Protein AF-0000000085546367 (afdb_homodimer)

Radius of gyration: 26.32 Å; Cα contacts (8 Å, |Δi|>4): 1355; chains: 2; bounding box: 66×101×76 Å

Solvent-accessible surface area (backbone atoms only — not comparable to full-atom values): 33714 Å² total; per-residue (Å²): 127,85,74,78,72,76,72,80,75,71,69,72,45,36,30,22,30,34,34,22,61,39,71,59,22,39,43,37,52,51,52,41,32,72,63,39,27,34,36,35,28,25,30,83,52,62,83,44,72,71,45,48,56,59,62,67,37,76,59,18,84,81,30,48,43,69,36,54,36,42,57,88,38,54,68,37,41,30,64,59,39,50,81,20,48,31,36,38,41,55,52,72,58,70,35,84,35,82,77,45,38,39,65,52,33,34,49,24,49,48,38,51,50,51,31,33,58,74,39,61,34,60,39,37,39,36,58,54,30,38,48,22,31,69,50,32,93,82,58,58,89,90,49,65,41,45,73,86,45,51,29,37,49,68,58,23,55,71,70,53,17,43,52,29,26,15,38,26,50,24,49,51,50,49,51,52,51,17,64,76,69,72,43,49,54,32,36,38,19,35,51,49,53,44,39,59,70,72,42,82,69,85,48,68,54,57,49,53,56,48,42,51,38,59,65,37,38,67,69,34,75,21,46,51,43,46,34,26,38,40,68,38,52,32,49,46,54,51,47,52,67,69,37,84,84,55,66,50,61,30,40,42,52,73,43,81,44,37,44,60,58,53,49,54,56,45,40,73,78,47,67,84,54,36,47,53,75,38,64,49,88,51,65,84,70,83,52,72,51,27,58,75,37,37,74,76,69,52,70,71,79,54,70,65,58,33,53,52,46,20,53,56,35,32,35,75,71,63,73,37,130,127,85,77,78,72,78,73,80,76,70,70,73,44,36,31,22,29,35,34,22,62,39,72,58,22,40,44,37,51,50,52,42,32,73,64,39,26,35,37,36,28,24,29,83,51,62,82,44,71,72,47,48,53,58,61,66,36,78,58,18,85,82,29,50,43,68,38,56,35,42,57,88,36,54,68,38,42,31,66,58,38,49,81,19,47,31,36,37,43,55,54,71,60,70,35,83,35,82,77,43,38,37,64,52,32,34,49,22,48,48,37,52,50,52,31,34,57,75,40,60,35,59,38,36,40,36,57,53,32,38,48,22,32,70,50,34,92,82,59,58,87,89,49,65,40,44,72,87,44,52,28,38,49,68,59,24,55,72,71,52,19,41,53,32,26,14,40,26,50,22,49,52,50,48,50,52,49,18,66,75,68,74,42,47,56,31,35,39,20,36,52,49,54,44,38,61,69,72,42,83,68,83,49,68,54,56,48,54,55,48,43,51,37,60,64,36,38,67,68,33,76,21,45,51,43,48,36,26,38,38,67,39,53,29,50,46,54,52,46,51,67,71,36,84,82,55,66,50,62,30,39,43,54,73,43,79,44,37,43,61,58,56,50,53,55,44,39,72,76,47,67,83,53,37,48,53,75,38,64,49,90,51,66,83,71,82,52,72,49,27,59,74,37,38,75,75,67,52,70,71,78,52,70,66,56,32,53,50,45,20,52,55,35,32,34,74,71,64,75,37,131

Secondary structure (DSSP, 8-state):
-------------EEEEETTTSHHHHHHHHHHHHTT-EEEEEES-TT-GGGHHHHTSTTHHHHEEEEE-BTTBHHHHHHHHTT-SEEEE---PPPSSSS--HHHHHHHHHHHHHHHHHTT-SEEEEE--THHHH--TTS-TTS-B-TT----HHHHHHTT-HHHHHHHHHHHHHHHHHHHHT-EEEEEEE-EEES---SSSPPHHHHHHHHHHHS--SEE---EEEEEEHHHHHHHHHHHHH-TT--EEEEE--EEEEHHHHHHHHHHH-TTS---SEEPPPPPPPPB--HHHHHTT-----HHHHHHHHHHHHHHHTS--/-------------EEEEETTTSHHHHHHHHHHHHTT-EEEEEES-TT-GGGHHHHTSTTHHHHEEEEE-BTTBHHHHHHHHTT-SEEEE---PPPSSSS--HHHHHHHHHHHHHHHHHTT-SEEEEE--THHHH--TTS-TTS-B-TT----HHHHHHTT-HHHHHHHHHHHHHHHHHHHHT-EEEEEEE-EEES---SSSPPHHHHHHHHHHHS--SEE---EEEEEEHHHHHHHHHHHHH-TT--EEEEE--EEEEHHHHHHHHHHH-TTS---SEEPPPPPPPPB--HHHHHTT-----HHHHHHHHHHHHHHHTS--

Nearest PDB structures (foldseek):
  4r1s-assembly2_B  TM=9.561E-01  e=2.216E-43  Petunia x hybrida
  4r1t-assembly1_A  TM=9.655E-01  e=4.728E-42  Petunia x hybrida
  5tqm-assembly2_B  TM=9.563E-01  e=4.728E-42  Sorghum bicolor
  4r1u-assembly2_B  TM=9.533E-01  e=3.701E-42  Medicago truncatula
  4r1u-assembly1_A  TM=9.529E-01  e=1.423E-41  Medicago truncatula

Foldseek 3Di:
DPPPPPPPLDAPWEEEEEPCLDFLNVLLLLVNVVNRYQYEYEDQDPPDCLSVLSCPHPNCVPRYDYAYDDLQDLVRLLVRGARGQEYEYPDQHDAPDPLRRAVSLQSSLVSNLVSCLVNVHQEYEYEFACLQFAQDPPDDLVDFTELVGGHDLVSCVVVSVRRSNRRNNNQVSNVVVCVVRVHAYEYEHEWQEFAFGSGLDDDDSLLVLLCQFAVQAQEDEFEKGFYAYSNLVSVLRVLLVPDPPRHYYAYGTDDIGTPVVLSVLCCVVPVPTRHYDHYDDYDGGGHHDRVVSVVSPRDGDDPSVRSVRSVVNCVVSVVHD/DPPPCPPPLDAPWEEEEEPCLDFLNVLLLLVCQVNRYQYEYEDQDPPDCLSVLSCPHPNCVPRYDYAYDDLQDLVRLLVRGARGQEYEYPDQHDAPDPLRRAVSLQSSLVSNLVSCLVNVHQEYEYEFACLQFAQDPPDDLVDFTELVGGHDLVSCVVVSVRRSNRRNNNQVSNVVVCVVRVHAYEYEHEWQEFAFGSGLDDDDSLVVLLCQFAVQAQEDEFEKGFYAYSNLVSVLRVLLVPDPPRHYYFYGTDDIGTPVVLSVLCCVVPVPTRHYDHYDDYDGGGHHDRVVSVVSPRDGDDPSVRSVRSVVNCVVSVVHD

Organism: NCBI:txid586396

InterPro domains:
  IPR001509 NAD-dependent epimerase/dehydratase [PF01370] (15-247)
  IPR036291 NAD(P)-binding domain superfamily [SSF51735] (13-315)
  IPR050425 NAD(P)-dependent dehydratase-like [PTHR10366] (14-307)

Sequence (642 aa):
MPAFKMGFQKLQGTVCVTGAGGFLGSWVVHLLLSKNYLVRGTVRDPLDEKYAHLNQLPNASSNLKLVKADLLDYPSLFSAIQGCSGVFHVASPLPSSPVDLIEPAVTGTLNVLKACLEAKVERVVVVSSGAALMMNPSWPDTRAMDESCWSDVEHCRAIENWYCASKTEAESKAFEFGKANGLDVVSACPNLIFGPILQPTANASSLLLAKLLKEGHDLEDNRHHRIVDVRDVAEALVLVYEKPEAQGRYICTSHSVHVKDIVDILKDEYPSYNYPKNFTDGQQKKEMSSEKLQRLGWSYRSLQETLVDSVESYKKAGLLDMPAFKMGFQKLQGTVCVTGAGGFLGSWVVHLLLSKNYLVRGTVRDPLDEKYAHLNQLPNASSNLKLVKADLLDYPSLFSAIQGCSGVFHVASPLPSSPVDLIEPAVTGTLNVLKACLEAKVERVVVVSSGAALMMNPSWPDTRAMDESCWSDVEHCRAIENWYCASKTEAESKAFEFGKANGLDVVSACPNLIFGPILQPTANASSLLLAKLLKEGHDLEDNRHHRIVDVRDVAEALVLVYEKPEAQGRYICTSHSVHVKDIVDILKDEYPSYNYPKNFTDGQQKKEMSSEKLQRLGWSYRSLQETLVDSVESYKKAGLLD

pLDDT: mean 93.61, std 10.31, range [33.47, 98.94]

Structure (mmCIF, N/CA/C/O backbone):
data_AF-0000000085546367-model_v1
#
loop_
_entity.id
_entity.type
_entity.pdbx_description
1 polymer 'NAD-dependent epimerase/dehydratase domain-containing protein'
#
loop_
_atom_site.group_PDB
_atom_site.id
_atom_site.type_symbol
_atom_site.label_atom_id
_atom_site.label_alt_id
_atom_site.label_comp_id
_atom_site.label_asym_id
_atom_site.label_entity_id
_atom_site.label_seq_id
_atom_site.pdbx_PDB_ins_code
_atom_site.Cartn_x
_atom_site.Cartn_y
_atom_site.Cartn_z
_atom_site.occupancy
_atom_site.B_iso_or_equiv
_atom_site.auth_seq_id
_atom_site.auth_comp_id
_atom_site.auth_asym_id
_atom_site.auth_atom_id
_atom_site.pdbx_PDB_model_num
ATOM 1 N N . MET A 1 1 ? -14.461 61.562 3.779 1 33.5 1 MET A N 1
ATOM 2 C CA . MET A 1 1 ? -14.562 60.219 3.25 1 33.5 1 MET A CA 1
ATOM 3 C C . MET A 1 1 ? -13.523 59.312 3.891 1 33.5 1 MET A C 1
ATOM 5 O O . MET A 1 1 ? -12.336 59.625 3.922 1 33.5 1 MET A O 1
ATOM 9 N N . PRO A 1 2 ? -13.828 58.469 4.898 1 37.56 2 PRO A N 1
ATOM 10 C CA . PRO A 1 2 ? -12.766 57.812 5.648 1 37.56 2 PRO A CA 1
ATOM 11 C C . PRO A 1 2 ? -11.875 56.938 4.758 1 37.56 2 PRO A C 1
ATOM 13 O O . PRO A 1 2 ? -12.344 56.375 3.773 1 37.56 2 PRO A O 1
ATOM 16 N N . ALA A 1 3 ? -10.672 57.344 4.492 1 39.25 3 ALA A N 1
ATOM 17 C CA . ALA A 1 3 ? -9.648 56.625 3.729 1 39.25 3 ALA A CA 1
ATOM 18 C C . ALA A 1 3 ? -9.617 55.156 4.098 1 39.25 3 ALA A C 1
ATOM 20 O O . ALA A 1 3 ? -9.453 54.812 5.27 1 39.25 3 ALA A O 1
ATOM 21 N N . PHE A 1 4 ? -10.43 54.25 3.52 1 36.03 4 PHE A N 1
ATOM 22 C CA . PHE A 1 4 ? -10.258 52.812 3.625 1 36.03 4 PHE A CA 1
ATOM 23 C C . PHE A 1 4 ? -8.781 52.438 3.6 1 36.03 4 PHE A C 1
ATOM 25 O O . PHE A 1 4 ? -8.117 52.594 2.574 1 36.03 4 PHE A O 1
ATOM 32 N N . LYS A 1 5 ? -8.039 52.781 4.582 1 39.81 5 LYS A N 1
ATOM 33 C CA . LYS A 1 5 ? -6.637 52.406 4.711 1 39.81 5 LYS A CA 1
ATOM 34 C C . LYS A 1 5 ? -6.43 50.938 4.316 1 39.81 5 LYS A C 1
ATOM 36 O O . LYS A 1 5 ? -6.957 50.031 4.961 1 39.81 5 LYS A O 1
ATOM 41 N N . MET A 1 6 ? -6.586 50.438 3.09 1 40.28 6 MET A N 1
ATOM 42 C CA . MET A 1 6 ? -6.211 49.125 2.596 1 40.28 6 MET A CA 1
ATOM 43 C C . MET A 1 6 ? -4.957 48.594 3.299 1 40.28 6 MET A C 1
ATOM 45 O O . MET A 1 6 ? -3.855 49.094 3.041 1 40.28 6 MET A O 1
ATOM 49 N N . GLY A 1 7 ? -4.82 48.469 4.543 1 39.22 7 GLY A N 1
ATOM 50 C CA . GLY A 1 7 ? -3.666 48.062 5.324 1 39.22 7 GLY A CA 1
ATOM 51 C C . GLY A 1 7 ? -2.861 46.938 4.664 1 39.22 7 GLY A C 1
ATOM 52 O O . GLY A 1 7 ? -3.42 45.938 4.258 1 39.22 7 GLY A O 1
ATOM 53 N N . PHE A 1 8 ? -1.734 47.156 3.904 1 44.34 8 PHE A N 1
ATOM 54 C CA . PHE A 1 8 ? -0.731 46.281 3.318 1 44.34 8 PHE A CA 1
ATOM 55 C C . PHE A 1 8 ? -0.425 45.094 4.25 1 44.34 8 PHE A C 1
ATOM 57 O O . PHE A 1 8 ? 0.133 45.312 5.332 1 44.34 8 PHE A O 1
ATOM 64 N N . GLN A 1 9 ? -1.226 44.188 4.453 1 57.09 9 GLN A N 1
ATOM 65 C CA . GLN A 1 9 ? -0.877 43 5.25 1 57.09 9 GLN A CA 1
ATOM 66 C C . GLN A 1 9 ? 0.468 42.438 4.82 1 57.09 9 GLN A C 1
ATOM 68 O O . GLN A 1 9 ? 0.705 42.219 3.631 1 57.09 9 GLN A O 1
ATOM 73 N N . LYS A 1 10 ? 1.543 42.594 5.59 1 70 10 LYS A N 1
ATOM 74 C CA . LYS A 1 10 ? 2.924 42.156 5.383 1 70 10 LYS A CA 1
ATOM 75 C C . LYS A 1 10 ? 2.996 40.688 5.004 1 70 10 LYS A C 1
ATOM 77 O O . LYS A 1 10 ? 2.402 39.844 5.676 1 70 10 LYS A O 1
ATOM 82 N N . LEU A 1 11 ? 3.514 40.406 3.793 1 75.62 11 LEU A N 1
ATOM 83 C CA . LEU A 1 11 ? 3.803 39.031 3.367 1 75.62 11 LEU A CA 1
ATOM 84 C C . LEU A 1 11 ? 4.656 38.312 4.402 1 75.62 11 LEU A C 1
ATOM 86 O O . LEU A 1 11 ? 5.629 38.875 4.91 1 75.62 11 LEU A O 1
ATOM 90 N N . GLN A 1 12 ? 4.176 37.188 4.789 1 86 12 GLN A N 1
ATOM 91 C CA . GLN A 1 12 ? 4.863 36.406 5.809 1 86 12 GLN A CA 1
ATOM 92 C C . GLN A 1 12 ? 6.09 35.688 5.23 1 86 12 GLN A C 1
ATOM 94 O O . GLN A 1 12 ? 7.066 35.469 5.941 1 86 12 GLN A O 1
ATOM 99 N N . GLY A 1 13 ? 6.117 35.5 3.904 1 94.25 13 GLY A N 1
ATOM 100 C CA . GLY A 1 13 ? 7.176 34.75 3.225 1 94.25 13 GLY A CA 1
ATOM 101 C C . GLY A 1 13 ? 6.652 33.812 2.168 1 94.25 13 GLY A C 1
ATOM 102 O O . GLY A 1 13 ? 5.441 33.688 1.965 1 94.25 13 GLY A O 1
ATOM 103 N N . THR A 1 14 ? 7.582 33.219 1.485 1 98.25 14 THR A N 1
ATOM 104 C CA . THR A 1 14 ? 7.234 32.219 0.458 1 98.25 14 THR A CA 1
ATOM 105 C C . THR A 1 14 ? 7.461 30.812 0.965 1 98.25 14 THR A C 1
ATOM 107 O O . THR A 1 14 ? 8.531 30.5 1.482 1 98.25 14 THR A O 1
ATOM 110 N N . VAL A 1 15 ? 6.422 30 0.868 1 98.88 15 VAL A N 1
ATOM 111 C CA . VAL A 1 15 ? 6.527 28.609 1.306 1 98.88 15 VAL A CA 1
ATOM 112 C C . VAL A 1 15 ? 6.105 27.672 0.173 1 98.88 15 VAL A C 1
ATOM 114 O O . VAL A 1 15 ? 5.34 28.062 -0.711 1 98.88 15 VAL A O 1
ATOM 117 N N . CYS A 1 16 ? 6.641 26.484 0.21 1 98.94 16 CYS A N 1
ATOM 118 C CA . CYS A 1 16 ? 6.262 25.438 -0.735 1 98.94 16 CYS A CA 1
ATOM 119 C C . CYS A 1 16 ? 5.418 24.375 -0.056 1 98.94 16 CYS A C 1
ATOM 121 O O . CYS A 1 16 ? 5.711 23.969 1.069 1 98.94 16 CYS A O 1
ATOM 123 N N . VAL A 1 17 ? 4.336 23.969 -0.691 1 98.94 17 VAL A N 1
ATOM 124 C CA . VAL A 1 17 ? 3.504 22.859 -0.248 1 98.94 17 VAL A CA 1
ATOM 125 C C . VAL A 1 17 ? 3.547 21.734 -1.282 1 98.94 17 VAL A C 1
ATOM 127 O O . VAL A 1 17 ? 2.975 21.859 -2.367 1 98.94 17 VAL A O 1
ATOM 130 N N . THR A 1 18 ? 4.227 20.609 -0.95 1 98.81 18 THR A N 1
ATOM 131 C CA . THR A 1 18 ? 4.141 19.453 -1.839 1 98.81 18 THR A CA 1
ATOM 132 C C . THR A 1 18 ? 2.803 18.75 -1.667 1 98.81 18 THR A C 1
ATOM 134 O O . THR A 1 18 ? 2.254 18.703 -0.564 1 98.81 18 THR A O 1
ATOM 137 N N . GLY A 1 19 ? 2.338 18.188 -2.789 1 97.31 19 GLY A N 1
ATOM 138 C CA . GLY A 1 19 ? 1.035 17.547 -2.713 1 97.31 19 GLY A CA 1
ATOM 139 C C . GLY A 1 19 ? -0.103 18.531 -2.5 1 97.31 19 GLY A C 1
ATOM 140 O O . GLY A 1 19 ? -1.062 18.234 -1.786 1 97.31 19 GLY A O 1
ATOM 141 N N . ALA A 1 20 ? -0.015 19.672 -3.127 1 98.56 20 ALA A N 1
ATOM 142 C CA . ALA A 1 20 ? -0.935 20.766 -2.887 1 98.56 20 ALA A CA 1
ATOM 143 C C . ALA A 1 20 ? -2.355 20.406 -3.311 1 98.56 20 ALA A C 1
ATOM 145 O O . ALA A 1 20 ? -3.326 20.906 -2.734 1 98.56 20 ALA A O 1
ATOM 146 N N . GLY A 1 21 ? -2.51 19.562 -4.211 1 97.12 21 GLY A N 1
ATOM 147 C CA . GLY A 1 21 ? -3.811 19.297 -4.801 1 97.12 21 GLY A CA 1
ATOM 148 C C . GLY A 1 21 ? -4.59 18.234 -4.059 1 97.12 21 GLY A C 1
ATOM 149 O O . GLY A 1 21 ? -5.742 17.953 -4.391 1 97.12 21 GLY A O 1
ATOM 150 N N . GLY A 1 22 ? -4.004 17.609 -3.062 1 95.88 22 GLY A N 1
ATOM 151 C CA . GLY A 1 22 ? -4.656 16.562 -2.307 1 95.88 22 GLY A CA 1
ATOM 152 C C . GLY A 1 22 ? -5.594 17.078 -1.234 1 95.88 22 GLY A C 1
ATOM 153 O O . GLY A 1 22 ? -5.742 18.297 -1.072 1 95.88 22 GLY A O 1
ATOM 154 N N . PHE A 1 23 ? -6.188 16.172 -0.505 1 97.06 23 PHE A N 1
ATOM 155 C CA . PHE A 1 23 ? -7.168 16.469 0.53 1 97.06 23 PHE A CA 1
ATOM 156 C C . PHE A 1 23 ? -6.574 17.391 1.587 1 97.06 23 PHE A C 1
ATOM 158 O O . PHE A 1 23 ? -6.957 18.562 1.687 1 97.06 23 PHE A O 1
ATOM 165 N N . LEU A 1 24 ? -5.516 16.953 2.229 1 98.31 24 LEU A N 1
ATOM 166 C CA . LEU A 1 24 ? -4.855 17.766 3.24 1 98.31 24 LEU A CA 1
ATOM 167 C C . LEU A 1 24 ? -4.094 18.922 2.596 1 98.31 24 LEU A C 1
ATOM 169 O O . LEU A 1 24 ? -4.125 20.047 3.092 1 98.31 24 LEU A O 1
ATOM 173 N N . GLY A 1 25 ? -3.428 18.672 1.469 1 98.62 25 GLY A N 1
ATOM 174 C CA . GLY A 1 25 ? -2.662 19.703 0.786 1 98.62 25 GLY A CA 1
ATOM 1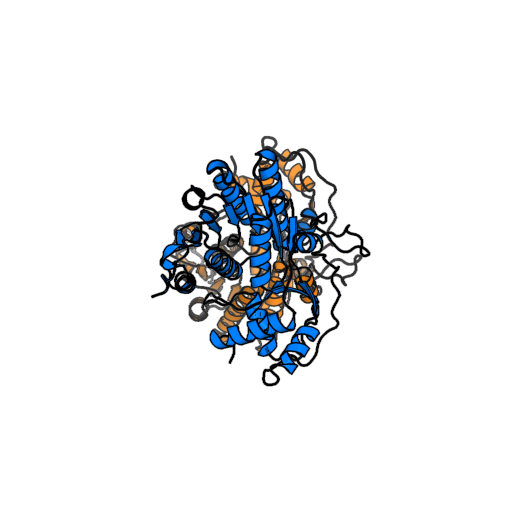75 C C . GLY A 1 25 ? -3.486 20.938 0.45 1 98.62 25 GLY A C 1
ATOM 176 O O . GLY A 1 25 ? -3.033 22.062 0.648 1 98.62 25 GLY A O 1
ATOM 177 N N . SER A 1 26 ? -4.688 20.719 0.033 1 98.69 26 SER A N 1
ATOM 178 C CA . SER A 1 26 ? -5.57 21.812 -0.341 1 98.69 26 SER A CA 1
ATOM 179 C C . SER A 1 26 ? -5.891 22.703 0.86 1 98.69 26 SER A C 1
ATOM 181 O O . SER A 1 26 ? -5.941 23.922 0.74 1 98.69 26 SER A O 1
ATOM 183 N N . TRP A 1 27 ? -6.098 22.078 1.96 1 98.88 27 TRP A N 1
ATOM 184 C CA . TRP A 1 27 ? -6.449 22.844 3.158 1 98.88 27 TRP A CA 1
ATOM 185 C C . TRP A 1 27 ? -5.234 23.594 3.705 1 98.88 27 TRP A C 1
ATOM 187 O O . TRP A 1 27 ? -5.371 24.688 4.254 1 98.88 27 TRP A O 1
ATOM 197 N N . VAL A 1 28 ? -4.066 22.984 3.549 1 98.94 28 VAL A N 1
ATOM 198 C CA . VAL A 1 28 ? -2.85 23.672 3.957 1 98.94 28 VAL A CA 1
ATOM 199 C C . VAL A 1 28 ? -2.658 24.922 3.111 1 98.94 28 VAL A C 1
ATOM 201 O O . VAL A 1 28 ? -2.391 26 3.643 1 98.94 28 VAL A O 1
ATOM 204 N N . VAL A 1 29 ? -2.838 24.812 1.808 1 98.94 29 VAL A N 1
ATOM 205 C CA . VAL A 1 29 ? -2.732 25.953 0.9 1 98.94 29 VAL A CA 1
ATOM 206 C C . VAL A 1 29 ? -3.754 27.016 1.288 1 98.94 29 VAL A C 1
ATOM 208 O O . VAL A 1 29 ? -3.416 28.188 1.393 1 98.94 29 VAL A O 1
ATOM 211 N N . HIS A 1 30 ? -4.977 26.578 1.55 1 98.88 30 HIS A N 1
ATOM 212 C CA . HIS A 1 30 ? -6.047 27.484 1.939 1 98.88 30 HIS A CA 1
ATOM 213 C C . HIS A 1 30 ? -5.66 28.297 3.172 1 98.88 30 HIS A C 1
ATOM 215 O O . HIS A 1 30 ? -5.824 29.531 3.191 1 98.88 30 HIS A O 1
ATOM 221 N N . LEU A 1 31 ? -5.203 27.609 4.152 1 98.81 31 LEU A N 1
ATOM 222 C CA . LEU A 1 31 ? -4.863 28.266 5.41 1 98.81 31 LEU A CA 1
ATOM 223 C C . LEU A 1 31 ? -3.686 29.219 5.23 1 98.81 31 LEU A C 1
ATOM 225 O O . LEU A 1 31 ? -3.703 30.344 5.746 1 98.81 31 LEU A O 1
ATOM 229 N N . LEU A 1 32 ? -2.662 28.812 4.512 1 98.81 32 LEU A N 1
ATOM 230 C CA . LEU A 1 32 ? -1.479 29.641 4.285 1 98.81 32 LEU A CA 1
ATOM 231 C C . LEU A 1 32 ? -1.84 30.906 3.527 1 98.81 32 LEU A C 1
ATOM 233 O O . LEU A 1 32 ? -1.357 31.984 3.859 1 98.81 32 LEU A O 1
ATOM 237 N N . LEU A 1 33 ? -2.66 30.797 2.523 1 98.62 33 LEU A N 1
ATOM 238 C CA . LEU A 1 33 ? -3.117 31.969 1.775 1 98.62 33 LEU A CA 1
ATOM 239 C C . LEU A 1 33 ? -3.867 32.938 2.684 1 98.62 33 LEU A C 1
ATOM 241 O O . LEU A 1 33 ? -3.682 34.156 2.588 1 98.62 33 LEU A O 1
ATOM 245 N N . SER A 1 34 ? -4.676 32.375 3.545 1 98.06 34 SER A N 1
ATOM 246 C CA . SER A 1 34 ? -5.457 33.219 4.461 1 98.06 34 SER A CA 1
ATOM 247 C C . SER A 1 34 ? -4.551 33.969 5.434 1 98.06 34 SER A C 1
ATOM 249 O O . SER A 1 34 ? -4.938 35 5.973 1 98.06 34 SER A O 1
ATOM 251 N N . LYS A 1 35 ? -3.395 33.469 5.621 1 97.56 35 LYS A N 1
ATOM 252 C CA . LYS A 1 35 ? -2.43 34.125 6.52 1 97.56 35 LYS A CA 1
ATOM 253 C C . LYS A 1 35 ? -1.443 34.969 5.746 1 97.56 35 LYS A C 1
ATOM 255 O O . LYS A 1 35 ? -0.414 35.375 6.285 1 97.56 35 LYS A O 1
ATOM 260 N N . ASN A 1 36 ? -1.648 35.156 4.461 1 97.25 36 ASN A N 1
ATOM 261 C CA . ASN A 1 36 ? -0.937 36.062 3.58 1 97.25 36 ASN A CA 1
ATOM 262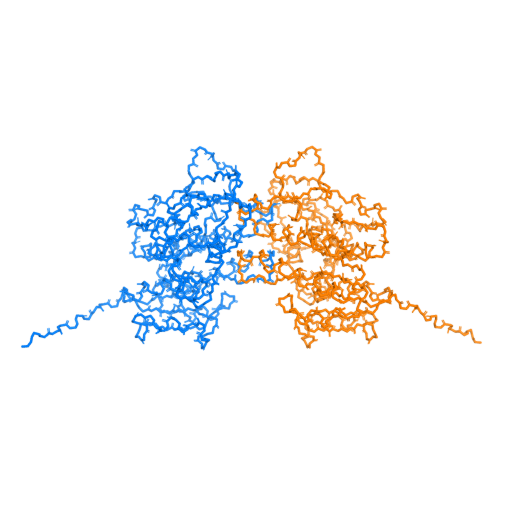 C C . ASN A 1 36 ? 0.464 35.562 3.254 1 97.25 36 ASN A C 1
ATOM 264 O O . ASN A 1 36 ? 1.411 36.344 3.172 1 97.25 36 ASN A O 1
ATOM 268 N N . TYR A 1 37 ? 0.633 34.25 3.182 1 98.56 37 TYR A N 1
ATOM 269 C CA . TYR A 1 37 ? 1.837 33.656 2.611 1 98.56 37 TYR A CA 1
ATOM 270 C C . TYR A 1 37 ? 1.772 33.656 1.089 1 98.56 37 TYR A C 1
ATOM 272 O O . TYR A 1 37 ? 0.686 33.594 0.508 1 98.56 37 TYR A O 1
ATOM 280 N N . LEU A 1 38 ? 2.938 33.781 0.48 1 98.62 38 LEU A N 1
ATOM 281 C CA . LEU A 1 38 ? 3.068 33.312 -0.901 1 98.62 38 LEU A CA 1
ATOM 282 C C . LEU A 1 38 ? 3.277 31.812 -0.966 1 98.62 38 LEU A C 1
ATOM 284 O O . LEU A 1 38 ? 4.172 31.281 -0.307 1 98.62 38 LEU A O 1
ATOM 288 N N . VAL A 1 39 ? 2.424 31.172 -1.75 1 98.88 39 VAL A N 1
ATOM 289 C CA . VAL A 1 39 ? 2.449 29.703 -1.72 1 98.88 39 VAL A CA 1
ATOM 290 C C . VAL A 1 39 ? 2.82 29.172 -3.1 1 98.88 39 VAL A C 1
ATOM 292 O O . VAL A 1 39 ? 2.236 29.578 -4.109 1 98.88 39 VAL A O 1
ATOM 295 N N . ARG A 1 40 ? 3.779 28.375 -3.137 1 98.81 40 ARG A N 1
ATOM 296 C CA . ARG A 1 40 ? 4.059 27.531 -4.285 1 98.81 40 ARG A CA 1
ATOM 297 C C . ARG A 1 40 ? 3.568 26.094 -4.039 1 98.81 40 ARG A C 1
ATOM 299 O O . ARG A 1 40 ? 4.148 25.375 -3.234 1 98.81 40 ARG A O 1
ATOM 306 N N . GLY A 1 41 ? 2.521 25.703 -4.719 1 98.81 41 GLY A N 1
ATOM 307 C CA . GLY A 1 41 ? 1.956 24.375 -4.574 1 98.81 41 GLY A CA 1
ATOM 308 C C . GLY A 1 41 ? 2.377 23.422 -5.68 1 98.81 41 GLY A C 1
ATOM 309 O O . GLY A 1 41 ? 2.184 23.703 -6.863 1 98.81 41 GLY A O 1
ATOM 310 N N . THR A 1 42 ? 2.969 22.281 -5.32 1 98.69 42 THR A N 1
ATOM 311 C CA . THR A 1 42 ? 3.365 21.328 -6.344 1 98.69 42 THR A CA 1
ATOM 312 C C . THR A 1 42 ? 2.221 20.359 -6.664 1 98.69 42 THR A C 1
ATOM 314 O O . THR A 1 42 ? 1.48 19.953 -5.77 1 98.69 42 THR A O 1
ATOM 317 N N . VAL A 1 43 ? 2.047 20.141 -7.91 1 97.81 43 VAL A N 1
ATOM 318 C CA . VAL A 1 43 ? 1.079 19.188 -8.445 1 97.81 43 VAL A CA 1
ATOM 319 C C . VAL A 1 43 ? 1.702 18.406 -9.602 1 97.81 43 VAL A C 1
ATOM 321 O O . VAL A 1 43 ? 2.807 18.719 -10.047 1 97.81 43 VAL A O 1
ATOM 324 N N . ARG A 1 44 ? 1.075 17.359 -10.039 1 93.31 44 ARG A N 1
ATOM 325 C CA . ARG A 1 44 ? 1.601 16.547 -11.125 1 93.31 44 ARG A CA 1
ATOM 326 C C . ARG A 1 44 ? 1.523 17.281 -12.453 1 93.31 44 ARG A C 1
ATOM 328 O O . ARG A 1 44 ? 2.449 17.219 -13.266 1 93.31 44 ARG A O 1
ATOM 335 N N . ASP A 1 45 ? 0.411 18.016 -12.641 1 96.12 45 ASP A N 1
ATOM 336 C CA . ASP A 1 45 ? 0.181 18.828 -13.828 1 96.12 45 ASP A CA 1
ATOM 337 C C . ASP A 1 45 ? -0.635 20.078 -13.484 1 96.12 45 ASP A C 1
ATOM 339 O O . ASP A 1 45 ? -1.86 20.016 -13.367 1 96.12 45 ASP A O 1
ATOM 343 N N . PRO A 1 46 ? 0.019 21.188 -13.492 1 96.56 46 PRO A N 1
ATOM 344 C CA . PRO A 1 46 ? -0.661 22.422 -13.062 1 96.56 46 PRO A CA 1
ATOM 345 C C . PRO A 1 46 ? -1.821 22.797 -13.977 1 96.56 46 PRO A C 1
ATOM 347 O O . PRO A 1 46 ? -2.691 23.578 -13.586 1 96.56 46 PRO A O 1
ATOM 350 N N . LEU A 1 47 ? -1.876 22.234 -15.18 1 95.38 47 LEU A N 1
ATOM 351 C CA . LEU A 1 47 ? -2.906 22.609 -16.141 1 95.38 47 LEU A CA 1
ATOM 352 C C . LEU A 1 47 ? -4.113 21.688 -16.047 1 95.38 47 LEU A C 1
ATOM 354 O O . LEU A 1 47 ? -5.141 21.938 -16.672 1 95.38 47 LEU A O 1
ATOM 358 N N . ASP A 1 48 ? -4.02 20.672 -15.234 1 96 48 ASP A N 1
ATOM 359 C CA . ASP A 1 48 ? -5.121 19.734 -15.062 1 96 48 ASP A CA 1
ATOM 360 C C . ASP A 1 48 ? -6.293 20.391 -14.344 1 96 48 ASP A C 1
ATOM 362 O O . ASP A 1 48 ? -6.113 21 -13.289 1 96 48 ASP A O 1
ATOM 366 N N . GLU A 1 49 ? -7.461 20.188 -14.797 1 95.69 49 GLU A N 1
ATOM 367 C CA . GLU A 1 49 ? -8.68 20.812 -14.266 1 95.69 49 GLU A CA 1
ATOM 368 C C . GLU A 1 49 ? -8.961 20.328 -12.844 1 95.69 49 GLU A C 1
ATOM 370 O O . GLU A 1 49 ? -9.648 21.016 -12.078 1 95.69 49 GLU A O 1
ATOM 375 N N . LYS A 1 50 ? -8.453 19.25 -12.477 1 95.12 50 LYS A N 1
ATOM 376 C CA . LYS A 1 50 ? -8.711 18.719 -11.148 1 95.12 50 LYS A CA 1
ATOM 377 C C . LYS A 1 50 ? -8.086 19.594 -10.062 1 95.12 50 LYS A C 1
ATOM 379 O O . LYS A 1 50 ? -8.398 19.453 -8.883 1 95.12 50 LYS A O 1
ATOM 384 N N . TYR A 1 51 ? -7.207 20.516 -10.484 1 97.31 51 TYR A N 1
ATOM 385 C CA . TYR A 1 51 ? -6.57 21.391 -9.508 1 97.31 51 TYR A CA 1
ATOM 386 C C . TYR A 1 51 ? -7.199 22.781 -9.539 1 97.31 51 TYR A C 1
ATOM 388 O O . TYR A 1 51 ? -6.719 23.703 -8.875 1 97.31 51 TYR A O 1
ATOM 396 N N . ALA A 1 52 ? -8.258 22.969 -10.297 1 96.88 52 ALA A N 1
ATOM 397 C CA . ALA A 1 52 ? -8.906 24.266 -10.453 1 96.88 52 ALA A CA 1
ATOM 398 C C . ALA A 1 52 ? -9.391 24.812 -9.109 1 96.88 52 ALA A C 1
ATOM 400 O O . ALA A 1 52 ? -9.414 26.016 -8.898 1 96.88 52 ALA A O 1
ATOM 401 N N . HIS A 1 53 ? -9.758 23.906 -8.188 1 97.56 53 HIS A N 1
ATOM 402 C CA . HIS A 1 53 ? -10.25 24.297 -6.875 1 97.56 53 HIS A CA 1
ATOM 403 C C . HIS A 1 53 ? -9.211 25.125 -6.121 1 97.56 53 HIS A C 1
ATOM 405 O O . HIS A 1 53 ? -9.562 26 -5.324 1 97.56 53 HIS A O 1
ATOM 411 N N . LEU A 1 54 ? -7.941 24.906 -6.395 1 98.5 54 LEU A N 1
ATOM 412 C CA . LEU A 1 54 ? -6.875 25.656 -5.734 1 98.5 54 LEU A CA 1
ATOM 413 C C . LEU A 1 54 ? -6.852 27.094 -6.211 1 98.5 54 LEU A C 1
ATOM 415 O O . LEU A 1 54 ? -6.684 28.016 -5.406 1 98.5 54 LEU A O 1
ATOM 419 N N . ASN A 1 55 ? -7.039 27.297 -7.445 1 97.44 55 ASN A N 1
ATOM 420 C CA . ASN A 1 55 ? -7 28.625 -8.039 1 97.44 55 ASN A CA 1
ATOM 421 C C . ASN A 1 55 ? -8.219 29.453 -7.629 1 97.44 55 ASN A C 1
ATOM 423 O O . ASN A 1 55 ? -8.211 30.688 -7.77 1 97.44 55 ASN A O 1
ATOM 427 N N . GLN A 1 56 ? -9.195 28.828 -7.102 1 97.25 56 GLN A N 1
ATOM 428 C CA . GLN A 1 56 ? -10.43 29.516 -6.719 1 97.25 56 GLN A CA 1
ATOM 429 C C . GLN A 1 56 ? -10.414 29.891 -5.242 1 97.25 56 GLN A C 1
ATOM 431 O O . GLN A 1 56 ? -11.328 30.562 -4.758 1 97.25 56 GLN A O 1
ATOM 436 N N . LEU A 1 57 ? -9.414 29.484 -4.605 1 98.31 57 LEU A N 1
ATOM 437 C CA . LEU A 1 57 ? -9.305 29.828 -3.193 1 98.31 57 LEU A CA 1
ATOM 438 C C . LEU A 1 57 ? -9.141 31.328 -3.012 1 98.31 57 LEU A C 1
ATOM 440 O O . LEU A 1 57 ? -8.602 32 -3.887 1 98.31 57 LEU A O 1
ATOM 444 N N . PRO A 1 58 ? -9.609 31.828 -1.847 1 97.25 58 PRO A N 1
ATOM 445 C CA . PRO A 1 58 ? -9.336 33.25 -1.572 1 97.25 58 PRO A CA 1
ATOM 446 C C . PRO A 1 58 ? -7.848 33.562 -1.599 1 97.25 58 PRO A C 1
ATOM 448 O O . PRO A 1 58 ? -7.031 32.812 -1.074 1 97.25 58 PRO A O 1
ATOM 451 N N . ASN A 1 59 ? -7.418 34.656 -2.291 1 96.5 59 ASN A N 1
ATOM 452 C CA . ASN A 1 59 ? -6.066 35.188 -2.381 1 96.5 59 ASN A CA 1
ATOM 453 C C . ASN A 1 59 ? -5.184 34.344 -3.303 1 96.5 59 ASN A C 1
ATOM 455 O O . ASN A 1 59 ? -3.988 34.625 -3.436 1 96.5 59 ASN A O 1
ATOM 459 N N . ALA A 1 60 ? -5.762 33.344 -4.004 1 98 60 ALA A N 1
ATOM 460 C CA . ALA A 1 60 ? -4.965 32.469 -4.855 1 98 60 ALA A CA 1
ATOM 461 C C . ALA A 1 60 ? -4.406 33.219 -6.059 1 98 60 ALA A C 1
ATOM 463 O O . ALA A 1 60 ? -3.26 33 -6.457 1 98 60 ALA A O 1
ATOM 464 N N . SER A 1 61 ? -5.164 34.125 -6.629 1 96.62 61 SER A N 1
ATOM 465 C CA . SER A 1 61 ? -4.777 34.844 -7.844 1 96.62 61 SER A CA 1
ATOM 466 C C . SER A 1 61 ? -3.494 35.625 -7.637 1 96.62 61 SER A C 1
ATOM 468 O O . SER A 1 61 ? -2.68 35.75 -8.555 1 96.62 61 SER A O 1
ATOM 470 N N . SER A 1 62 ? -3.275 36.031 -6.43 1 96.69 62 SER A N 1
ATOM 471 C CA . SER A 1 62 ? -2.121 36.906 -6.164 1 96.69 62 SER A CA 1
ATOM 472 C C . SER A 1 62 ? -1.014 36.125 -5.457 1 96.69 62 SER A C 1
ATOM 474 O O . SER A 1 62 ? 0.17 36.406 -5.633 1 96.69 62 SER A O 1
ATOM 476 N N . ASN A 1 63 ? -1.438 35.125 -4.656 1 98.25 63 ASN A N 1
ATOM 477 C CA . ASN A 1 63 ? -0.459 34.594 -3.713 1 98.25 63 ASN A CA 1
ATOM 478 C C . ASN A 1 63 ? -0.151 33.125 -3.996 1 98.25 63 ASN A C 1
ATOM 480 O O . ASN A 1 63 ? 0.71 32.531 -3.346 1 98.25 63 ASN A O 1
ATOM 484 N N . LEU A 1 64 ? -0.794 32.5 -5.016 1 98.69 64 LEU A N 1
ATOM 485 C CA . LEU A 1 64 ? -0.584 31.062 -5.285 1 98.69 64 LEU A CA 1
ATOM 486 C C . LEU A 1 64 ? 0.037 30.859 -6.66 1 98.69 64 LEU A C 1
ATOM 488 O O . LEU A 1 64 ? -0.386 31.484 -7.637 1 98.69 64 LEU A O 1
ATOM 492 N N . LYS A 1 65 ? 1.02 30.078 -6.719 1 98.5 65 LYS A N 1
ATOM 493 C CA . LYS A 1 65 ? 1.57 29.547 -7.965 1 98.5 65 LYS A CA 1
ATOM 494 C C . LYS A 1 65 ? 1.631 28.031 -7.945 1 98.5 65 LYS A C 1
ATOM 496 O O . LYS A 1 65 ? 2.254 27.438 -7.059 1 98.5 65 LYS A O 1
ATOM 501 N N . LEU A 1 66 ? 0.981 27.391 -8.875 1 98.69 66 LEU A N 1
ATOM 502 C CA . LEU A 1 66 ? 1.07 25.938 -9.016 1 98.69 66 LEU A CA 1
ATOM 503 C C . LEU A 1 66 ? 2.232 25.562 -9.922 1 98.69 66 LEU A C 1
ATOM 505 O O . LEU A 1 66 ? 2.416 26.141 -10.992 1 98.69 66 LEU A O 1
ATOM 509 N N . VAL A 1 67 ? 2.975 24.609 -9.469 1 98.5 67 VAL A N 1
ATOM 510 C CA . VAL A 1 67 ? 4.152 24.188 -10.227 1 98.5 67 VAL A CA 1
ATOM 511 C C . VAL A 1 67 ? 4.184 22.672 -10.344 1 98.5 67 VAL A C 1
ATOM 513 O O . VAL A 1 67 ? 3.723 21.969 -9.445 1 98.5 67 VAL A O 1
ATOM 516 N N . LYS A 1 68 ? 4.68 22.234 -11.453 1 98.12 68 LYS A N 1
ATOM 517 C CA . LYS A 1 68 ? 4.832 20.797 -11.672 1 98.12 68 LYS A CA 1
ATOM 518 C C . LYS A 1 68 ? 6.02 20.234 -10.891 1 98.12 68 LYS A C 1
ATOM 520 O O . LYS A 1 68 ? 7.129 20.781 -10.969 1 98.12 68 LYS A O 1
ATOM 525 N N . ALA A 1 69 ? 5.809 19.172 -10.102 1 97.44 69 ALA A N 1
ATOM 526 C CA . ALA A 1 69 ? 6.895 18.484 -9.414 1 97.44 69 ALA A CA 1
ATOM 527 C C . ALA A 1 69 ? 6.516 17.031 -9.125 1 97.44 69 ALA A C 1
ATOM 529 O O . ALA A 1 69 ? 5.336 16.703 -8.969 1 97.44 69 ALA A O 1
ATOM 530 N N . ASP A 1 70 ? 7.52 16.219 -9.086 1 95.19 70 ASP A N 1
ATOM 531 C CA . ASP A 1 70 ? 7.422 14.805 -8.75 1 95.19 70 ASP A CA 1
ATOM 532 C C . ASP A 1 70 ? 8.43 14.43 -7.66 1 95.19 70 ASP A C 1
ATOM 534 O O . ASP A 1 70 ? 9.602 14.805 -7.742 1 95.19 70 ASP A O 1
ATOM 538 N N . LEU A 1 71 ? 7.969 13.719 -6.727 1 95.19 71 LEU A N 1
ATOM 539 C CA . LEU A 1 71 ? 8.797 13.398 -5.566 1 95.19 71 LEU A CA 1
ATOM 540 C C . LEU A 1 71 ? 10.023 12.602 -5.98 1 95.19 71 LEU A C 1
ATOM 542 O O . LEU A 1 71 ? 11.039 12.617 -5.281 1 95.19 71 LEU A O 1
ATOM 546 N N . LEU A 1 72 ? 9.891 11.914 -7.102 1 92.69 72 LEU A N 1
ATOM 547 C CA . LEU A 1 72 ? 11 11.062 -7.512 1 92.69 72 LEU A CA 1
ATOM 548 C C . LEU A 1 72 ? 11.82 11.727 -8.609 1 92.69 72 LEU A C 1
ATOM 550 O O . LEU A 1 72 ? 12.719 11.102 -9.18 1 92.69 72 LEU A O 1
ATOM 554 N N . ASP A 1 73 ? 11.492 12.969 -8.922 1 95.38 73 ASP A N 1
ATOM 555 C CA . ASP A 1 73 ? 12.242 13.82 -9.844 1 95.38 73 ASP A CA 1
ATOM 556 C C . ASP A 1 73 ? 12.867 15.008 -9.117 1 95.38 73 ASP A C 1
ATOM 558 O O . ASP A 1 73 ? 12.258 16.062 -9.008 1 95.38 73 ASP A O 1
ATOM 562 N N . TYR A 1 74 ? 14.109 14.906 -8.75 1 96.94 74 TYR A N 1
ATOM 563 C CA . TYR A 1 74 ? 14.789 15.883 -7.898 1 96.94 74 TYR A CA 1
ATOM 564 C C . TYR A 1 74 ? 14.82 17.25 -8.562 1 96.94 74 TYR A C 1
ATOM 566 O O . TYR A 1 74 ? 14.516 18.266 -7.93 1 96.94 74 TYR A O 1
ATOM 574 N N . PRO A 1 75 ? 15.07 17.344 -9.836 1 97.75 75 PRO A N 1
ATOM 575 C CA . PRO A 1 75 ? 15.141 18.672 -10.453 1 97.75 75 PRO A CA 1
ATOM 576 C C . PRO A 1 75 ? 13.828 19.438 -10.352 1 97.75 75 PRO A C 1
ATOM 578 O O . PRO A 1 75 ? 13.836 20.641 -10.078 1 97.75 75 PRO A O 1
ATOM 581 N N . SER A 1 76 ? 12.773 18.75 -10.516 1 97.81 76 SER A N 1
ATOM 582 C CA . SER A 1 76 ? 11.484 19.438 -10.438 1 97.81 76 SER A CA 1
ATOM 583 C C . SER A 1 76 ? 11.195 19.891 -9.016 1 97.81 76 SER A C 1
ATOM 585 O O . SER A 1 76 ? 10.609 20.953 -8.812 1 97.81 76 SER A O 1
ATOM 587 N N . LEU A 1 77 ? 11.641 19.172 -8.023 1 97.94 77 LEU A N 1
ATOM 588 C CA . LEU A 1 77 ? 11.461 19.531 -6.621 1 97.94 77 LEU A CA 1
ATOM 589 C C . LEU A 1 77 ? 12.305 20.734 -6.25 1 97.94 77 LEU A C 1
ATOM 591 O O . LEU A 1 77 ? 11.82 21.672 -5.598 1 97.94 77 LEU A O 1
ATOM 595 N N . PHE A 1 78 ? 13.523 20.703 -6.727 1 98.5 78 PHE A N 1
ATOM 596 C CA . PHE A 1 78 ? 14.414 21.812 -6.414 1 98.5 78 PHE A CA 1
ATOM 597 C C . PHE A 1 78 ? 13.891 23.109 -7 1 98.5 78 PHE A C 1
ATOM 599 O O . PHE A 1 78 ? 13.898 24.141 -6.332 1 98.5 78 PHE A O 1
ATOM 606 N N . SER A 1 79 ? 13.43 23 -8.195 1 98.38 79 SER A N 1
ATOM 607 C CA . SER A 1 79 ? 12.883 24.188 -8.852 1 98.38 79 SER A CA 1
ATOM 608 C C . SER A 1 79 ? 11.695 24.75 -8.078 1 98.38 79 SER A C 1
ATOM 610 O O . SER A 1 79 ? 11.539 25.969 -7.98 1 98.38 79 SER A O 1
ATOM 612 N N . ALA A 1 80 ? 10.898 23.938 -7.496 1 98.5 80 ALA A N 1
ATOM 613 C CA . ALA A 1 80 ? 9.719 24.344 -6.746 1 98.5 80 ALA A CA 1
ATOM 614 C C . ALA A 1 80 ? 10.102 24.938 -5.398 1 98.5 80 ALA A C 1
ATOM 616 O O . ALA A 1 80 ? 9.43 25.844 -4.898 1 98.5 80 ALA A O 1
ATOM 617 N N . ILE A 1 81 ? 11.18 24.5 -4.832 1 98.81 81 ILE A N 1
ATOM 618 C CA . ILE A 1 81 ? 11.508 24.797 -3.445 1 98.81 81 ILE A CA 1
ATOM 619 C C . ILE A 1 81 ? 12.469 25.984 -3.391 1 98.81 81 ILE A C 1
ATOM 621 O O . ILE A 1 81 ? 12.461 26.75 -2.428 1 98.81 81 ILE A O 1
ATOM 625 N N . GLN A 1 82 ? 13.219 26.141 -4.441 1 98.5 82 GLN A N 1
ATOM 626 C CA . GLN A 1 82 ? 14.188 27.234 -4.473 1 98.5 82 GLN A CA 1
ATOM 627 C C . GLN A 1 82 ? 13.516 28.578 -4.23 1 98.5 82 GLN A C 1
ATOM 629 O O . GLN A 1 82 ? 12.516 28.906 -4.875 1 98.5 82 GLN A O 1
ATOM 634 N N . GLY A 1 83 ? 14.055 29.344 -3.23 1 98.19 83 GLY A N 1
ATOM 635 C CA . GLY A 1 83 ? 13.531 30.656 -2.91 1 98.19 83 GLY A CA 1
ATOM 636 C C . GLY A 1 83 ? 12.5 30.641 -1.8 1 98.19 83 GLY A C 1
ATOM 637 O O . GLY A 1 83 ? 12.055 31.688 -1.333 1 98.19 83 GLY A O 1
ATOM 638 N N . CYS A 1 84 ? 12.109 29.516 -1.317 1 98.56 84 CYS A N 1
ATOM 639 C CA . CYS A 1 84 ? 11.148 29.391 -0.234 1 98.56 84 CYS A CA 1
ATOM 640 C C . CYS A 1 84 ? 11.836 29.406 1.123 1 98.56 84 CYS A C 1
ATOM 642 O O . CYS A 1 84 ? 12.938 28.875 1.27 1 98.56 84 CYS A O 1
ATOM 644 N N . SER A 1 85 ? 11.172 29.969 2.066 1 98 85 SER A N 1
ATOM 645 C CA . SER A 1 85 ? 11.695 29.984 3.43 1 98 85 SER A CA 1
ATOM 646 C C . SER A 1 85 ? 11.273 28.734 4.199 1 98 85 SER A C 1
ATOM 648 O O . SER A 1 85 ? 11.953 28.328 5.141 1 98 85 SER A O 1
ATOM 650 N N . GLY A 1 86 ? 10.141 28.156 3.842 1 98.62 86 GLY A N 1
ATOM 651 C CA . GLY A 1 86 ? 9.602 26.969 4.48 1 98.62 86 GLY A CA 1
ATOM 652 C C . GLY A 1 86 ? 8.992 25.984 3.496 1 98.62 86 GLY A C 1
ATOM 653 O O . GLY A 1 86 ? 8.625 26.359 2.381 1 98.62 86 GLY A O 1
ATOM 654 N N . VAL A 1 87 ? 8.977 24.75 3.869 1 98.94 87 VAL A N 1
ATOM 655 C CA . VAL A 1 87 ? 8.375 23.703 3.045 1 98.94 87 VAL A CA 1
ATOM 656 C C . VAL A 1 87 ? 7.449 22.844 3.9 1 98.94 87 VAL A C 1
ATOM 658 O O . VAL A 1 87 ? 7.816 22.422 5 1 98.94 87 VAL A O 1
ATOM 661 N N . PHE A 1 88 ? 6.238 22.703 3.449 1 98.94 88 PHE A N 1
ATOM 662 C CA . PHE A 1 88 ? 5.297 21.719 3.961 1 98.94 88 PHE A CA 1
ATOM 663 C C . PHE A 1 88 ? 5.266 20.484 3.062 1 98.94 88 PHE A C 1
ATOM 665 O O . PHE A 1 88 ? 4.727 20.531 1.955 1 98.94 88 PHE A O 1
ATOM 672 N N . HIS A 1 89 ? 5.852 19.422 3.52 1 98.94 89 HIS A N 1
ATOM 673 C CA . HIS A 1 89 ? 5.887 18.188 2.742 1 98.94 89 HIS A CA 1
ATOM 674 C C . HIS A 1 89 ? 4.68 17.312 3.047 1 98.94 89 HIS A C 1
ATOM 676 O O . HIS A 1 89 ? 4.758 16.406 3.893 1 98.94 89 HIS A O 1
ATOM 682 N N . VAL A 1 90 ? 3.65 17.438 2.242 1 98.5 90 VAL A N 1
ATOM 683 C CA . VAL A 1 90 ? 2.375 16.766 2.447 1 98.5 90 VAL A CA 1
ATOM 684 C C . VAL A 1 90 ? 2.25 15.586 1.476 1 98.5 90 VAL A C 1
ATOM 686 O O . VAL A 1 90 ? 1.55 14.617 1.756 1 98.5 90 VAL A O 1
ATOM 689 N N . ALA A 1 91 ? 2.982 15.617 0.412 1 96.31 91 ALA A N 1
ATOM 690 C CA . ALA A 1 91 ? 2.883 14.641 -0.665 1 96.31 91 ALA A CA 1
ATOM 691 C C . ALA A 1 91 ? 3.34 13.258 -0.194 1 96.31 91 ALA A C 1
ATOM 693 O O . ALA A 1 91 ? 4.285 13.148 0.59 1 96.31 91 ALA A O 1
ATOM 694 N N . SER A 1 92 ? 2.662 12.281 -0.585 1 89.62 92 SER A N 1
ATOM 695 C CA . SER A 1 92 ? 3.096 10.891 -0.513 1 89.62 92 SER A CA 1
ATOM 696 C C . SER A 1 92 ? 3.27 10.289 -1.905 1 89.62 92 SER A C 1
ATOM 698 O O . SER A 1 92 ? 2.449 10.523 -2.795 1 89.62 92 SER A O 1
ATOM 700 N N . PRO A 1 93 ? 4.344 9.625 -2.084 1 86.69 93 PRO A N 1
ATOM 701 C CA . PRO A 1 93 ? 4.543 9.062 -3.422 1 86.69 93 PRO A CA 1
ATOM 702 C C . PRO A 1 93 ? 3.514 7.988 -3.768 1 86.69 93 PRO A C 1
ATOM 704 O O . PRO A 1 93 ? 3.002 7.305 -2.875 1 86.69 93 PRO A O 1
ATOM 707 N N . LEU A 1 94 ? 3.191 7.906 -5.047 1 80.69 94 LEU A N 1
ATO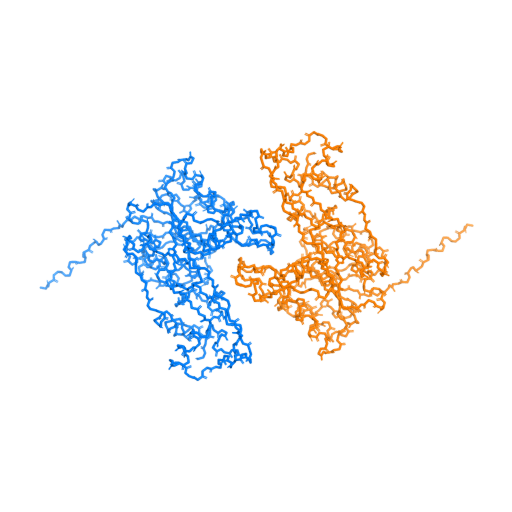M 708 C CA . LEU A 1 94 ? 2.377 6.801 -5.535 1 80.69 94 LEU A CA 1
ATOM 709 C C . LEU A 1 94 ? 3.174 5.5 -5.535 1 80.69 94 LEU A C 1
ATOM 711 O O . LEU A 1 94 ? 4.297 5.453 -6.047 1 80.69 94 LEU A O 1
ATOM 715 N N . PRO A 1 95 ? 2.539 4.531 -4.891 1 81.94 95 PRO A N 1
ATOM 716 C CA . PRO A 1 95 ? 3.254 3.254 -4.934 1 81.94 95 PRO A CA 1
ATOM 717 C C . PRO A 1 95 ? 3.273 2.635 -6.332 1 81.94 95 PRO A C 1
ATOM 719 O O . PRO A 1 95 ? 2.348 2.846 -7.117 1 81.94 95 PRO A O 1
ATOM 722 N N . SER A 1 96 ? 4.34 1.966 -6.656 1 75 96 SER A N 1
ATOM 723 C CA . SER A 1 96 ? 4.434 1.251 -7.926 1 75 96 SER A CA 1
ATOM 724 C C . SER A 1 96 ? 3.75 -0.11 -7.844 1 75 96 SER A C 1
ATOM 726 O O . SER A 1 96 ? 3.449 -0.722 -8.867 1 75 96 SER A O 1
ATOM 728 N N . SER A 1 97 ? 3.58 -0.603 -6.652 1 80.88 97 SER A N 1
ATOM 729 C CA . SER A 1 97 ? 2.875 -1.85 -6.367 1 80.88 97 SER A CA 1
ATOM 730 C C . SER A 1 97 ? 2.373 -1.886 -4.93 1 80.88 97 SER A C 1
ATOM 732 O O . SER A 1 97 ? 2.756 -1.047 -4.109 1 80.88 97 SER A O 1
ATOM 734 N N . PRO A 1 98 ? 1.583 -2.826 -4.621 1 80 98 PRO A N 1
ATOM 735 C CA . PRO A 1 98 ? 1.068 -2.912 -3.25 1 80 98 PRO A CA 1
ATOM 736 C C . PRO A 1 98 ? 2.162 -3.197 -2.225 1 80 98 PRO A C 1
ATOM 738 O O . PRO A 1 98 ? 1.968 -2.971 -1.029 1 80 98 PRO A O 1
ATOM 741 N N . VAL A 1 99 ? 3.352 -3.695 -2.699 1 80.12 99 VAL A N 1
ATOM 742 C CA . VAL A 1 99 ? 4.363 -4.098 -1.729 1 80.12 99 VAL A CA 1
ATOM 743 C C . VAL A 1 99 ? 5.551 -3.139 -1.795 1 80.12 99 VAL A C 1
ATOM 745 O O . VAL A 1 99 ? 6.43 -3.168 -0.929 1 80.12 99 VAL A O 1
ATOM 748 N N . ASP A 1 100 ? 5.566 -2.305 -2.799 1 84.31 100 ASP A N 1
ATOM 749 C CA . ASP A 1 100 ? 6.676 -1.37 -2.955 1 84.31 100 ASP A CA 1
ATOM 750 C C . ASP A 1 100 ? 6.281 0.032 -2.498 1 84.31 100 ASP A C 1
ATOM 752 O O . ASP A 1 100 ? 6.168 0.947 -3.316 1 84.31 100 ASP A O 1
ATOM 756 N N . LEU A 1 101 ? 6.242 0.183 -1.162 1 88.06 101 LEU A N 1
ATOM 757 C CA . LEU A 1 101 ? 5.844 1.458 -0.577 1 88.06 101 LEU A CA 1
ATOM 758 C C . LEU A 1 101 ? 7.039 2.164 0.053 1 88.06 101 LEU A C 1
ATOM 760 O O . LEU A 1 101 ? 7.113 3.396 0.049 1 88.06 101 LEU A O 1
ATOM 764 N N . ILE A 1 102 ? 7.988 1.397 0.502 1 88.38 102 ILE A N 1
ATOM 765 C CA . ILE A 1 102 ? 9.016 1.927 1.392 1 88.38 102 ILE A CA 1
ATOM 766 C C . ILE A 1 102 ? 9.992 2.787 0.596 1 88.38 102 ILE A C 1
ATOM 768 O O . ILE A 1 102 ? 10.211 3.955 0.925 1 88.38 102 ILE A O 1
ATOM 772 N N . GLU A 1 103 ? 10.523 2.299 -0.486 1 86.06 103 GLU A N 1
ATOM 773 C CA . GLU A 1 103 ? 11.586 2.98 -1.216 1 86.06 103 GLU A CA 1
ATOM 774 C C . GLU A 1 103 ? 11.102 4.309 -1.788 1 86.06 103 GLU A C 1
ATOM 776 O O . GLU A 1 103 ? 11.758 5.336 -1.628 1 86.06 103 GLU A O 1
ATOM 781 N N . PRO A 1 104 ? 9.961 4.301 -2.434 1 89.25 104 PRO A N 1
ATOM 782 C CA . PRO A 1 104 ? 9.469 5.59 -2.938 1 89.25 104 PRO A CA 1
ATOM 783 C C . PRO A 1 104 ? 9.211 6.598 -1.821 1 89.25 104 PRO A C 1
ATOM 785 O O . PRO A 1 104 ? 9.477 7.789 -1.986 1 89.25 104 PRO A O 1
ATOM 788 N N . ALA A 1 105 ? 8.695 6.141 -0.653 1 92.75 105 ALA A N 1
ATOM 789 C CA . ALA A 1 105 ? 8.414 7.035 0.467 1 92.75 105 ALA A CA 1
ATOM 790 C C . ALA A 1 105 ? 9.695 7.645 1.019 1 92.75 105 ALA A C 1
ATOM 792 O O . ALA A 1 105 ? 9.773 8.852 1.242 1 92.75 105 ALA A O 1
ATOM 793 N N . VAL A 1 106 ? 10.727 6.836 1.14 1 94 106 VAL A N 1
ATOM 794 C CA . VAL A 1 106 ? 12 7.277 1.689 1 94 106 VAL A CA 1
ATOM 795 C C . VAL A 1 106 ? 12.711 8.18 0.685 1 94 106 VAL A C 1
ATOM 797 O O . VAL A 1 106 ? 13.133 9.289 1.029 1 94 106 VAL A O 1
ATOM 800 N N . THR A 1 107 ? 12.781 7.77 -0.537 1 93.75 107 THR A N 1
ATOM 801 C CA . THR A 1 107 ? 13.461 8.539 -1.574 1 93.75 107 THR A CA 1
ATOM 802 C C . THR A 1 107 ? 12.766 9.875 -1.809 1 93.75 107 THR A C 1
ATOM 804 O O . THR A 1 107 ? 13.43 10.906 -1.94 1 93.75 107 THR A O 1
ATOM 807 N N . GLY A 1 108 ? 11.469 9.797 -1.887 1 96.25 108 GLY A N 1
ATOM 808 C CA . GLY A 1 108 ? 10.719 11.031 -2.062 1 96.25 108 GLY A CA 1
ATOM 809 C C . GLY A 1 108 ? 10.953 12.039 -0.956 1 96.25 108 GLY A C 1
ATOM 810 O O . GLY A 1 108 ? 11.188 13.219 -1.226 1 96.25 108 GLY A O 1
ATOM 811 N N . THR A 1 109 ? 10.898 11.578 0.289 1 97.88 109 THR A N 1
ATOM 812 C CA . THR A 1 109 ? 11.133 12.445 1.439 1 97.88 109 THR A CA 1
ATOM 813 C C . THR A 1 109 ? 12.555 13 1.416 1 97.88 109 THR A C 1
ATOM 815 O O . THR A 1 109 ? 12.758 14.203 1.614 1 97.88 109 THR A O 1
ATOM 818 N N . LEU A 1 110 ? 13.516 12.203 1.073 1 98 110 LEU A N 1
ATOM 819 C CA . LEU A 1 110 ? 14.906 12.641 1.044 1 98 110 LEU A CA 1
ATOM 820 C C . LEU A 1 110 ? 15.133 13.648 -0.078 1 98 110 LEU A C 1
ATOM 822 O O . LEU A 1 110 ? 15.914 14.594 0.08 1 98 110 LEU A O 1
ATOM 826 N N . ASN A 1 111 ? 14.508 13.422 -1.226 1 98.31 111 ASN A N 1
ATOM 827 C CA . ASN A 1 111 ? 14.609 14.391 -2.312 1 98.31 111 ASN A CA 1
ATOM 828 C C . ASN A 1 111 ? 14.125 15.773 -1.881 1 98.31 111 ASN A C 1
ATOM 830 O O . ASN A 1 111 ? 14.758 16.781 -2.197 1 98.31 111 ASN A O 1
ATOM 834 N N . VAL A 1 112 ? 13.055 15.766 -1.146 1 98.81 112 VAL A N 1
ATOM 835 C CA . VAL A 1 112 ? 12.516 17.031 -0.648 1 98.81 112 VAL A CA 1
ATOM 836 C C . VAL A 1 112 ? 13.516 17.672 0.311 1 98.81 112 VAL A C 1
ATOM 838 O O . VAL A 1 112 ? 13.812 18.859 0.201 1 98.81 112 VAL A O 1
ATOM 841 N N . LEU A 1 113 ? 14.047 16.891 1.197 1 98.81 113 LEU A N 1
ATOM 842 C CA . LEU A 1 113 ? 14.945 17.422 2.219 1 98.81 113 LEU A CA 1
ATOM 843 C C . LEU A 1 113 ? 16.25 17.891 1.599 1 98.81 113 LEU A C 1
ATOM 845 O O . LEU A 1 113 ? 16.797 18.922 1.999 1 98.81 113 LEU A O 1
ATOM 849 N N . LYS A 1 114 ? 16.734 17.156 0.634 1 98.75 114 LYS A N 1
ATOM 850 C CA . LYS A 1 114 ? 17.922 17.578 -0.086 1 98.75 114 LYS A CA 1
ATOM 851 C C . LYS A 1 114 ? 17.703 18.906 -0.796 1 98.75 114 LYS A C 1
ATOM 853 O O . LYS A 1 114 ? 18.578 19.797 -0.754 1 98.75 114 LYS A O 1
ATOM 858 N N . ALA A 1 115 ? 16.594 19.016 -1.442 1 98.81 115 ALA A N 1
ATOM 859 C CA . ALA A 1 115 ? 16.25 20.266 -2.107 1 98.81 115 ALA A CA 1
ATOM 860 C C . ALA A 1 115 ? 16.156 21.406 -1.104 1 98.81 115 ALA A C 1
ATOM 862 O O . ALA A 1 115 ? 16.625 22.531 -1.38 1 98.81 115 ALA A O 1
ATOM 863 N N . CYS A 1 116 ? 15.57 21.141 0.067 1 98.88 116 CYS A N 1
ATOM 864 C CA . CYS A 1 116 ? 15.445 22.141 1.115 1 98.88 116 CYS A CA 1
ATOM 865 C C . CYS A 1 116 ? 16.812 22.594 1.608 1 98.88 116 CYS A C 1
ATOM 867 O O . CYS A 1 116 ? 17.047 23.781 1.802 1 98.88 116 CYS A O 1
ATOM 869 N N . LEU A 1 117 ? 17.656 21.641 1.811 1 98.75 117 LEU A N 1
ATOM 870 C CA . LEU A 1 117 ? 19 21.953 2.27 1 98.75 117 LEU A CA 1
ATOM 871 C C . LEU A 1 117 ? 19.734 22.844 1.266 1 98.75 117 LEU A C 1
ATOM 873 O O . LEU A 1 117 ? 20.297 23.875 1.64 1 98.75 117 LEU A O 1
ATOM 877 N N . GLU A 1 118 ? 19.672 22.422 0.036 1 98.56 118 GLU A N 1
ATOM 878 C CA . GLU A 1 118 ? 20.359 23.156 -1.028 1 98.56 118 GLU A CA 1
ATOM 879 C C . GLU A 1 118 ? 19.766 24.562 -1.203 1 98.56 118 GLU A C 1
ATOM 881 O O . GLU A 1 118 ? 20.484 25.516 -1.491 1 98.56 118 GLU A O 1
ATOM 886 N N . ALA A 1 119 ? 18.516 24.703 -1.019 1 98.5 119 ALA A N 1
ATOM 887 C CA . ALA A 1 119 ? 17.797 25.969 -1.193 1 98.5 119 ALA A CA 1
ATOM 888 C C . ALA A 1 119 ? 17.859 26.812 0.078 1 98.5 119 ALA A C 1
ATOM 890 O O . ALA A 1 119 ? 17.312 27.906 0.129 1 98.5 119 ALA A O 1
ATOM 891 N N . LYS A 1 120 ? 18.438 26.266 1.12 1 98.19 120 LYS A N 1
ATOM 892 C CA . LYS A 1 120 ? 18.609 26.953 2.396 1 98.19 120 LYS A CA 1
ATOM 893 C C . LYS A 1 120 ? 17.266 27.266 3.041 1 98.19 120 LYS A C 1
ATOM 895 O O . LYS A 1 120 ? 17.047 28.375 3.525 1 98.19 120 LYS A O 1
ATOM 900 N N . VAL A 1 121 ? 16.359 26.375 2.938 1 98.56 121 VAL A N 1
ATOM 901 C CA . VAL A 1 121 ? 15.078 26.438 3.615 1 98.56 121 VAL A CA 1
ATOM 902 C C . VAL A 1 121 ? 15.289 26.469 5.129 1 98.56 121 VAL A C 1
ATOM 904 O O . VAL A 1 121 ? 16.156 25.766 5.648 1 98.56 121 VAL A O 1
ATOM 907 N N . GLU A 1 122 ? 14.492 27.266 5.777 1 97.62 122 GLU A N 1
ATOM 908 C CA . GLU A 1 122 ? 14.664 27.453 7.215 1 97.62 122 GLU A CA 1
ATOM 909 C C . GLU A 1 122 ? 14.07 26.281 7.996 1 97.62 122 GLU A C 1
ATOM 911 O O . GLU A 1 122 ? 14.672 25.812 8.961 1 97.62 122 GLU A O 1
ATOM 916 N N . ARG A 1 123 ? 12.859 25.859 7.641 1 98.62 123 ARG A N 1
ATOM 917 C CA . ARG A 1 123 ? 12.18 24.766 8.336 1 98.62 123 ARG A CA 1
ATOM 918 C C . ARG A 1 123 ? 11.352 23.922 7.363 1 98.62 123 ARG A C 1
ATOM 920 O O . ARG A 1 123 ? 10.688 24.469 6.477 1 98.62 123 ARG A O 1
ATOM 927 N N . VAL A 1 124 ? 11.422 22.641 7.535 1 98.88 124 VAL A N 1
ATOM 928 C CA . VAL A 1 124 ? 10.586 21.703 6.793 1 98.88 124 VAL A CA 1
ATOM 929 C C . VAL A 1 124 ? 9.602 21.016 7.742 1 98.88 124 VAL A C 1
ATOM 931 O O . VAL A 1 124 ? 10 20.5 8.781 1 98.88 124 VAL A O 1
ATOM 934 N N . VAL A 1 125 ? 8.344 21.109 7.441 1 98.94 125 VAL A N 1
ATOM 935 C CA . VAL A 1 125 ? 7.305 20.375 8.156 1 98.94 125 VAL A CA 1
ATOM 936 C C . VAL A 1 125 ? 6.902 19.141 7.359 1 98.94 125 VAL A C 1
ATOM 938 O O . VAL A 1 125 ? 6.363 19.25 6.258 1 98.94 125 VAL A O 1
ATOM 941 N N . VAL A 1 126 ? 7.16 17.969 7.895 1 98.88 126 VAL A N 1
ATOM 942 C CA . VAL A 1 126 ? 6.879 16.688 7.234 1 98.88 126 VAL A CA 1
ATOM 943 C C . VAL A 1 126 ? 5.586 16.094 7.785 1 98.88 126 VAL A C 1
ATOM 945 O O . VAL A 1 126 ? 5.418 15.984 9 1 98.88 126 VAL A O 1
ATOM 948 N N . VAL A 1 127 ? 4.684 15.773 6.891 1 98.75 127 VAL A N 1
ATOM 949 C CA . VAL A 1 127 ? 3.48 15.062 7.312 1 98.75 127 VAL A CA 1
ATOM 950 C C . VAL A 1 127 ? 3.752 13.555 7.34 1 98.75 127 VAL A C 1
ATOM 952 O O . VAL A 1 127 ? 3.904 12.93 6.289 1 98.75 127 VAL A O 1
ATOM 955 N N . SER A 1 128 ? 3.865 13.031 8.461 1 98.31 128 SER A N 1
ATOM 956 C CA . SER A 1 128 ? 3.977 11.594 8.688 1 98.31 128 SER A CA 1
ATOM 957 C C . SER A 1 128 ? 2.615 10.969 8.984 1 98.31 128 SER A C 1
ATOM 959 O O . SER A 1 128 ? 1.629 11.273 8.312 1 98.31 128 SER A O 1
ATOM 961 N N . SER A 1 129 ? 2.553 10.039 9.859 1 97.38 129 SER A N 1
ATOM 962 C CA . SER A 1 129 ? 1.315 9.328 10.164 1 97.38 129 SER A CA 1
ATOM 963 C C . SER A 1 129 ? 1.379 8.672 11.539 1 97.38 129 SER A C 1
ATOM 965 O O . SER A 1 129 ? 2.461 8.344 12.031 1 97.38 129 SER A O 1
ATOM 967 N N . GLY A 1 130 ? 0.163 8.516 12.117 1 96.94 130 GLY A N 1
ATOM 968 C CA . GLY A 1 130 ? 0.098 7.676 13.305 1 96.94 130 GLY A CA 1
ATOM 969 C C . GLY A 1 130 ? 0.651 6.281 13.078 1 96.94 130 GLY A C 1
ATOM 970 O O . GLY A 1 130 ? 1.072 5.613 14.023 1 96.94 130 GLY A O 1
ATOM 971 N N . ALA A 1 131 ? 0.708 5.867 11.828 1 96.19 131 ALA A N 1
ATOM 972 C CA . ALA A 1 131 ? 1.267 4.574 11.453 1 96.19 131 ALA A CA 1
ATOM 973 C C . ALA A 1 131 ? 2.742 4.48 11.836 1 96.19 131 ALA A C 1
ATOM 975 O O . ALA A 1 131 ? 3.264 3.385 12.055 1 96.19 131 ALA A O 1
ATOM 976 N N . ALA A 1 132 ? 3.406 5.586 11.906 1 97.88 132 ALA A N 1
ATOM 977 C CA . ALA A 1 132 ? 4.824 5.605 12.258 1 97.88 132 ALA A CA 1
ATOM 978 C C . ALA A 1 132 ? 5.027 5.41 13.758 1 97.88 132 ALA A C 1
ATOM 980 O O . ALA A 1 132 ? 6.16 5.316 14.227 1 97.88 132 ALA A O 1
ATOM 981 N N . LEU A 1 133 ? 3.938 5.281 14.539 1 96.88 133 LEU A N 1
ATOM 982 C CA . LEU A 1 133 ? 3.988 5.168 15.992 1 96.88 133 LEU A CA 1
ATOM 983 C C . LEU A 1 133 ? 3.355 3.859 16.453 1 96.88 133 LEU A C 1
ATOM 985 O O . LEU A 1 133 ? 3.842 3.23 17.406 1 96.88 133 LEU A O 1
ATOM 989 N N . MET A 1 134 ? 2.428 3.396 15.844 1 94.62 134 MET A N 1
ATOM 990 C CA . MET A 1 134 ? 1.403 2.543 16.438 1 94.62 134 MET A CA 1
ATOM 991 C C . MET A 1 134 ? 1.867 1.091 16.484 1 94.62 134 MET A C 1
ATOM 993 O O . MET A 1 134 ? 1.323 0.288 17.25 1 94.62 134 MET A O 1
ATOM 997 N N . MET A 1 135 ? 2.783 0.725 15.641 1 94 135 MET A N 1
ATOM 998 C CA . MET A 1 135 ? 3.213 -0.669 15.578 1 94 135 MET A CA 1
ATOM 999 C C . MET A 1 135 ? 4.469 -0.891 16.422 1 94 135 MET A C 1
ATOM 1001 O O . MET A 1 135 ? 5.551 -1.122 15.875 1 94 135 MET A O 1
ATOM 1005 N N . ASN A 1 136 ? 4.285 -0.872 17.719 1 94.75 136 ASN A N 1
ATOM 1006 C CA . ASN A 1 136 ? 5.348 -1.108 18.688 1 94.75 136 ASN A CA 1
ATOM 1007 C C . ASN A 1 136 ? 4.945 -2.164 19.719 1 94.75 136 ASN A C 1
ATOM 1009 O O . ASN A 1 136 ? 4.359 -1.838 20.75 1 94.75 136 ASN A O 1
ATOM 1013 N N . PRO A 1 137 ? 5.285 -3.424 19.453 1 88.69 137 PRO A N 1
ATOM 1014 C CA . PRO A 1 137 ? 4.855 -4.5 20.344 1 88.69 137 PRO A CA 1
ATOM 1015 C C . PRO A 1 137 ? 5.457 -4.375 21.75 1 88.69 137 PRO A C 1
ATOM 1017 O O . PRO A 1 137 ? 4.949 -4.977 22.703 1 88.69 137 PRO A O 1
ATOM 1020 N N . SER A 1 138 ? 6.508 -3.607 21.891 1 91.25 138 SER A N 1
ATOM 1021 C CA . SER A 1 138 ? 7.203 -3.496 23.172 1 91.25 138 SER A CA 1
ATOM 1022 C C . SER A 1 138 ? 6.664 -2.328 23.984 1 91.25 138 SER A C 1
ATOM 1024 O O . SER A 1 138 ? 7.043 -2.148 25.141 1 91.25 138 SER A O 1
ATOM 1026 N N . TRP A 1 139 ? 5.816 -1.511 23.375 1 93.31 139 TRP A N 1
ATOM 1027 C CA . TRP A 1 139 ? 5.266 -0.378 24.109 1 93.31 139 TRP A CA 1
ATOM 1028 C C . TRP A 1 139 ? 4.312 -0.85 25.203 1 93.31 139 TRP A C 1
ATOM 1030 O O . TRP A 1 139 ? 3.438 -1.683 24.953 1 93.31 139 TRP A O 1
ATOM 1040 N N . PRO A 1 140 ? 4.398 -0.353 26.422 1 91.88 140 PRO A N 1
ATOM 1041 C CA . PRO A 1 140 ? 3.555 -0.819 27.531 1 91.88 140 PRO A CA 1
ATOM 1042 C C . PRO A 1 140 ? 2.076 -0.495 27.328 1 91.88 140 PRO A C 1
ATOM 1044 O O . PRO A 1 140 ? 1.738 0.61 26.891 1 91.88 140 PRO A O 1
ATOM 1047 N N . ASP A 1 141 ? 1.241 -1.436 27.641 1 85.81 141 ASP A N 1
ATOM 1048 C CA . ASP A 1 141 ? -0.2 -1.286 27.469 1 85.81 141 ASP A CA 1
ATOM 1049 C C . ASP A 1 141 ? -0.758 -0.217 28.406 1 85.81 141 ASP A C 1
ATOM 1051 O O . ASP A 1 141 ? -1.813 0.362 28.125 1 85.81 141 ASP A O 1
ATOM 1055 N N . THR A 1 142 ? -0.085 0.009 29.391 1 88.19 142 THR A N 1
ATOM 1056 C CA . THR A 1 142 ? -0.585 0.884 30.438 1 88.19 142 THR A CA 1
ATOM 1057 C C . THR A 1 142 ? -0.226 2.34 30.156 1 88.19 142 THR A C 1
ATOM 1059 O O . THR A 1 142 ? -0.652 3.244 30.875 1 88.19 142 THR A O 1
ATOM 1062 N N . ARG A 1 143 ? 0.476 2.518 29.078 1 92.12 143 ARG A N 1
ATOM 1063 C CA . ARG A 1 143 ? 0.938 3.875 28.797 1 92.12 143 ARG A CA 1
ATOM 1064 C C . ARG A 1 143 ? 0.437 4.355 27.438 1 92.12 143 ARG A C 1
ATOM 1066 O O . ARG A 1 143 ? 0.577 3.656 26.438 1 92.12 143 ARG A O 1
ATOM 1073 N N . ALA A 1 144 ? -0.126 5.578 27.5 1 94.69 144 ALA A N 1
ATOM 1074 C CA . ALA A 1 144 ? -0.495 6.184 26.219 1 94.69 144 ALA A CA 1
ATOM 1075 C C . ALA A 1 144 ? 0.735 6.418 25.344 1 94.69 144 ALA A C 1
ATOM 1077 O O . ALA A 1 144 ? 1.798 6.793 25.859 1 94.69 144 ALA A O 1
ATOM 1078 N N . MET A 1 145 ? 0.554 6.207 24.094 1 96.56 145 MET A N 1
ATOM 1079 C CA . MET A 1 145 ? 1.65 6.5 23.172 1 96.56 145 MET A CA 1
ATOM 1080 C C . MET A 1 145 ? 1.896 8 23.078 1 96.56 145 MET A C 1
ATOM 1082 O O . MET A 1 145 ? 0.949 8.789 23.047 1 96.56 145 MET A O 1
ATOM 1086 N N . ASP A 1 146 ? 3.119 8.336 23.125 1 97.5 146 ASP A N 1
ATOM 1087 C CA . ASP A 1 146 ? 3.537 9.711 22.906 1 97.5 146 ASP A CA 1
ATOM 1088 C C . ASP A 1 146 ? 4.613 9.789 21.812 1 97.5 146 ASP A C 1
ATOM 1090 O O . ASP A 1 146 ? 4.848 8.812 21.094 1 97.5 146 ASP A O 1
ATOM 1094 N N . GLU A 1 147 ? 5.211 10.938 21.625 1 98.19 147 GLU A N 1
ATOM 1095 C CA . GLU A 1 147 ? 6.082 11.188 20.484 1 98.19 147 GLU A CA 1
ATOM 1096 C C . GLU A 1 147 ? 7.363 10.367 20.562 1 98.19 147 GLU A C 1
ATOM 1098 O O . GLU A 1 147 ? 8.109 10.258 19.594 1 98.19 147 GLU A O 1
ATOM 1103 N N . SER A 1 148 ? 7.641 9.781 21.75 1 97.25 148 SER A N 1
ATOM 1104 C CA . SER A 1 148 ? 8.82 8.93 21.891 1 97.25 148 SER A CA 1
ATOM 1105 C C . SER A 1 148 ? 8.57 7.535 21.328 1 97.25 148 SER A C 1
ATOM 1107 O O . SER A 1 148 ? 9.508 6.758 21.125 1 97.25 148 SER A O 1
ATOM 1109 N N . CYS A 1 149 ? 7.355 7.219 21.047 1 97.5 149 CYS A N 1
ATOM 1110 C CA . CYS A 1 149 ? 7.004 5.902 20.531 1 97.5 149 CYS A CA 1
ATOM 1111 C C . CYS A 1 149 ? 7.227 5.832 19.031 1 97.5 149 CYS A C 1
ATOM 1113 O O . CYS A 1 149 ? 6.809 6.727 18.281 1 97.5 149 CYS A O 1
ATOM 1115 N N . TRP A 1 150 ? 7.922 4.824 18.609 1 97.94 150 TRP A N 1
ATOM 1116 C CA . TRP A 1 150 ? 8.141 4.535 17.203 1 97.94 150 TRP A CA 1
ATOM 1117 C C . TRP A 1 150 ? 7.641 3.141 16.844 1 97.94 150 TRP A C 1
ATOM 1119 O O . TRP A 1 150 ? 7.82 2.195 17.609 1 97.94 150 TRP A O 1
ATOM 1129 N N . SER A 1 151 ? 6.977 3.074 15.641 1 97.5 151 SER A N 1
ATOM 1130 C CA . SER A 1 151 ? 6.715 1.735 15.125 1 97.5 151 SER A CA 1
ATOM 1131 C C . SER A 1 151 ? 8.008 0.971 14.883 1 97.5 151 SER A C 1
ATOM 1133 O O . SER A 1 151 ? 9.008 1.554 14.461 1 97.5 151 SER A O 1
ATOM 1135 N N . ASP A 1 152 ? 7.938 -0.312 15.188 1 94.25 152 ASP A N 1
ATOM 1136 C CA . ASP A 1 152 ? 9.07 -1.205 14.945 1 94.25 152 ASP A CA 1
ATOM 1137 C C . ASP A 1 152 ? 9.094 -1.662 13.484 1 94.25 152 ASP A C 1
ATOM 1139 O O . ASP A 1 152 ? 8.305 -2.516 13.078 1 94.25 152 ASP A O 1
ATOM 1143 N N . VAL A 1 153 ? 10.023 -1.12 12.703 1 92 153 VAL A N 1
ATOM 1144 C CA . VAL A 1 153 ? 10.07 -1.337 11.266 1 92 153 VAL A CA 1
ATOM 1145 C C . VAL A 1 153 ? 10.25 -2.824 10.969 1 92 153 VAL A C 1
ATOM 1147 O O . VAL A 1 153 ? 9.625 -3.361 10.047 1 92 153 VAL A O 1
ATOM 1150 N N . GLU A 1 154 ? 11.078 -3.502 11.727 1 85.44 154 GLU A N 1
ATOM 1151 C CA . GLU A 1 154 ? 11.32 -4.93 11.523 1 85.44 154 GLU A CA 1
ATOM 1152 C C . GLU A 1 154 ? 10.055 -5.738 11.797 1 85.44 154 GLU A C 1
ATOM 1154 O O . GLU A 1 154 ? 9.75 -6.688 11.062 1 85.44 154 GLU A O 1
ATOM 1159 N N . HIS A 1 155 ? 9.352 -5.355 12.844 1 88.69 155 HIS A N 1
ATOM 1160 C CA . HIS A 1 155 ? 8.078 -5.996 13.125 1 88.69 155 HIS A CA 1
ATOM 1161 C C . HIS A 1 155 ? 7.09 -5.773 11.977 1 88.69 155 HIS A C 1
ATOM 1163 O O . HIS A 1 155 ? 6.414 -6.711 11.547 1 88.69 155 HIS A O 1
ATOM 1169 N N . CYS A 1 156 ? 7.012 -4.539 11.453 1 92.5 156 CYS A N 1
ATOM 1170 C CA . CYS A 1 156 ? 6.121 -4.215 10.344 1 92.5 156 CYS A CA 1
ATOM 1171 C C . CYS A 1 156 ? 6.43 -5.078 9.125 1 92.5 156 CYS A C 1
ATOM 1173 O O . CYS A 1 156 ? 5.52 -5.625 8.5 1 92.5 156 CYS A O 1
ATOM 1175 N N . ARG A 1 157 ? 7.688 -5.238 8.836 1 85.25 157 ARG A N 1
ATOM 1176 C CA . ARG A 1 157 ? 8.102 -6.047 7.695 1 85.25 157 ARG A CA 1
ATOM 1177 C C . ARG A 1 157 ? 7.723 -7.512 7.902 1 85.25 157 ARG A C 1
ATOM 1179 O O . ARG A 1 157 ? 7.262 -8.172 6.969 1 85.25 157 ARG A O 1
ATOM 1186 N N . ALA A 1 158 ? 7.883 -7.977 9.125 1 82.62 158 ALA A N 1
ATOM 1187 C CA . ALA A 1 158 ? 7.605 -9.375 9.453 1 82.62 158 ALA A CA 1
ATOM 1188 C C . ALA A 1 158 ? 6.137 -9.711 9.219 1 82.62 158 ALA A C 1
ATOM 1190 O O . ALA A 1 158 ? 5.805 -10.836 8.828 1 82.62 158 ALA A O 1
ATOM 1191 N N . ILE A 1 159 ? 5.305 -8.75 9.375 1 86.81 159 ILE A N 1
ATOM 1192 C CA . ILE A 1 159 ? 3.879 -9.031 9.227 1 86.81 159 ILE A CA 1
ATOM 1193 C C . ILE A 1 159 ? 3.367 -8.414 7.93 1 86.81 159 ILE A C 1
ATOM 1195 O O . ILE A 1 159 ? 2.158 -8.242 7.75 1 86.81 159 ILE A O 1
ATOM 1199 N N . GLU A 1 160 ? 4.297 -7.887 7.109 1 88.38 160 GLU A N 1
ATOM 1200 C CA . GLU A 1 160 ? 4.031 -7.355 5.777 1 88.38 160 GLU A CA 1
ATOM 1201 C C . GLU A 1 160 ? 3.152 -6.109 5.844 1 88.38 160 GLU A C 1
ATOM 1203 O O . GLU A 1 160 ? 2.295 -5.898 4.984 1 88.38 160 GLU A O 1
ATOM 1208 N N . ASN A 1 161 ? 3.232 -5.418 6.98 1 93.38 161 ASN A N 1
ATOM 1209 C CA . ASN A 1 161 ? 2.637 -4.086 7.07 1 93.38 161 ASN A CA 1
ATOM 1210 C C . ASN A 1 161 ? 3.535 -3.025 6.445 1 93.38 161 ASN A C 1
ATOM 1212 O O . ASN A 1 161 ? 4.211 -2.281 7.156 1 93.38 161 ASN A O 1
ATOM 1216 N N . TRP A 1 162 ? 3.389 -2.938 5.113 1 91.62 162 TRP A N 1
ATOM 1217 C CA . TRP A 1 162 ? 4.301 -2.125 4.316 1 91.62 162 TRP A CA 1
ATOM 1218 C C . TRP A 1 162 ? 4 -0.64 4.492 1 91.62 162 TRP A C 1
ATOM 1220 O O . TRP A 1 162 ? 4.906 0.194 4.426 1 91.62 162 TRP A O 1
ATOM 1230 N N . TYR A 1 163 ? 2.797 -0.3 4.824 1 93.44 163 TYR A N 1
ATOM 1231 C CA . TYR A 1 163 ? 2.416 1.094 5.027 1 93.44 163 TYR A CA 1
ATOM 1232 C C . TYR A 1 163 ? 3.066 1.657 6.285 1 93.44 163 TYR A C 1
ATOM 1234 O O . TYR A 1 163 ? 3.732 2.693 6.238 1 93.44 163 TYR A O 1
ATOM 1242 N N . CYS A 1 164 ? 2.922 0.968 7.371 1 95.56 164 CYS A N 1
ATOM 1243 C CA . CYS A 1 164 ? 3.531 1.408 8.617 1 95.56 164 CYS A CA 1
ATOM 1244 C C . CYS A 1 164 ? 5.051 1.466 8.492 1 95.56 164 CYS A C 1
ATOM 1246 O O . CYS A 1 164 ? 5.68 2.414 8.961 1 95.56 164 CYS A O 1
ATOM 1248 N N . ALA A 1 165 ? 5.625 0.433 7.836 1 94.25 165 ALA A N 1
ATOM 1249 C CA . ALA A 1 165 ? 7.07 0.432 7.621 1 94.25 165 ALA A CA 1
ATOM 1250 C C . ALA A 1 165 ? 7.508 1.651 6.816 1 94.25 165 ALA A C 1
ATOM 1252 O O . ALA A 1 165 ? 8.5 2.305 7.152 1 94.25 165 ALA A O 1
ATOM 1253 N N . SER A 1 166 ? 6.742 1.949 5.781 1 94.38 166 SER A N 1
ATOM 1254 C CA . SER A 1 166 ? 7.094 3.041 4.879 1 94.38 166 SER A CA 1
ATOM 1255 C C . SER A 1 166 ? 7.039 4.387 5.59 1 94.38 166 SER A C 1
ATOM 1257 O O . SER A 1 166 ? 7.961 5.195 5.469 1 94.38 166 SER A O 1
ATOM 1259 N N . LYS A 1 167 ? 5.977 4.609 6.359 1 97.06 167 LYS A N 1
ATOM 1260 C CA . LYS A 1 167 ? 5.824 5.875 7.07 1 97.06 167 LYS A CA 1
ATOM 1261 C C . LYS A 1 167 ? 6.883 6.02 8.164 1 97.06 167 LYS A C 1
ATOM 1263 O O . LYS A 1 167 ? 7.422 7.105 8.367 1 97.06 167 LYS A O 1
ATOM 1268 N N . THR A 1 168 ? 7.168 4.965 8.805 1 98 168 THR A N 1
ATOM 1269 C CA . THR A 1 168 ? 8.148 4.988 9.883 1 98 168 THR A CA 1
ATOM 1270 C C . THR A 1 168 ? 9.547 5.277 9.336 1 98 168 THR A C 1
ATOM 1272 O O . THR A 1 168 ? 10.258 6.137 9.859 1 98 168 THR A O 1
ATOM 1275 N N . GLU A 1 169 ? 9.922 4.555 8.281 1 96.06 169 GLU A N 1
ATOM 1276 C CA . GLU A 1 169 ? 11.25 4.734 7.711 1 96.06 169 GLU A CA 1
ATOM 1277 C C . GLU A 1 169 ? 11.414 6.125 7.105 1 96.06 169 GLU A C 1
ATOM 1279 O O . GLU A 1 169 ? 12.461 6.758 7.254 1 96.06 169 GLU A O 1
ATOM 1284 N N . ALA A 1 170 ? 10.406 6.582 6.414 1 97.25 170 ALA A N 1
ATOM 1285 C CA . ALA A 1 170 ? 10.477 7.91 5.809 1 97.25 170 ALA A CA 1
ATOM 1286 C C . ALA A 1 170 ? 10.656 8.992 6.871 1 97.25 170 ALA A C 1
ATOM 1288 O O . ALA A 1 170 ? 11.492 9.883 6.719 1 97.25 170 ALA A O 1
ATOM 1289 N N . GLU A 1 171 ? 9.906 8.914 7.949 1 98.62 171 GLU A N 1
ATOM 1290 C CA . GLU A 1 171 ? 10.008 9.898 9.023 1 98.62 171 GLU A CA 1
ATOM 1291 C C . GLU A 1 171 ? 11.367 9.82 9.719 1 98.62 171 GLU A C 1
ATOM 1293 O O . GLU A 1 171 ? 12 10.844 9.969 1 98.62 171 GLU A O 1
ATOM 1298 N N . SER A 1 172 ? 11.781 8.602 10.031 1 98.25 172 SER A N 1
ATOM 1299 C CA . SER A 1 172 ? 13.07 8.414 10.695 1 98.25 172 SER A CA 1
ATOM 1300 C C . SER A 1 172 ? 14.219 8.961 9.852 1 98.25 172 SER A C 1
ATOM 1302 O O . SER A 1 172 ? 15.102 9.648 10.367 1 98.25 172 SER A O 1
ATOM 1304 N N . LYS A 1 173 ? 14.172 8.695 8.578 1 97.44 173 LYS A N 1
ATOM 1305 C CA . LYS A 1 173 ? 15.219 9.164 7.676 1 97.44 173 LYS A CA 1
ATOM 1306 C C . LYS A 1 173 ? 15.18 10.68 7.527 1 97.44 173 LYS A C 1
ATOM 1308 O O . LYS A 1 173 ? 16.219 11.32 7.359 1 97.44 173 LYS A O 1
ATOM 1313 N N . ALA A 1 174 ? 14.016 11.211 7.594 1 98.69 174 ALA A N 1
ATOM 1314 C CA . ALA A 1 174 ? 13.906 12.672 7.559 1 98.69 174 ALA A CA 1
ATOM 1315 C C . ALA A 1 174 ? 14.648 13.297 8.734 1 98.69 174 ALA A C 1
ATOM 1317 O O . ALA A 1 174 ? 15.422 14.242 8.555 1 98.69 174 ALA A O 1
ATOM 1318 N N . PHE A 1 175 ? 14.453 12.781 9.914 1 98.75 175 PHE A N 1
ATOM 1319 C CA . PHE A 1 175 ? 15.102 13.32 11.109 1 98.75 175 PHE A CA 1
ATOM 1320 C C . PHE A 1 175 ? 16.609 13.07 11.062 1 98.75 175 PHE A C 1
ATOM 1322 O O . PHE A 1 175 ? 17.391 13.945 11.445 1 98.75 175 PHE A O 1
ATOM 1329 N N . GLU A 1 176 ? 16.984 11.844 10.625 1 98.31 176 GLU A N 1
ATOM 1330 C CA . GLU A 1 176 ? 18.406 11.539 10.484 1 98.31 176 GLU A CA 1
ATOM 1331 C C . GLU A 1 176 ? 19.094 12.531 9.547 1 98.31 176 GLU A C 1
ATOM 1333 O O . GLU A 1 176 ? 20.172 13.047 9.859 1 98.31 176 GLU A O 1
ATOM 1338 N N . PHE A 1 177 ? 18.5 12.82 8.453 1 98.5 177 PHE A N 1
ATOM 1339 C CA . PHE A 1 177 ? 19.047 13.75 7.477 1 98.5 177 PHE A CA 1
ATOM 1340 C C . PHE A 1 177 ? 19.141 15.156 8.055 1 98.5 177 PHE A C 1
ATOM 1342 O O . PHE A 1 177 ? 20.172 15.828 7.914 1 98.5 177 PHE A O 1
ATOM 1349 N N . GLY A 1 178 ? 18.031 15.578 8.672 1 98.62 178 GLY A N 1
ATOM 1350 C CA . GLY A 1 178 ? 18.031 16.891 9.289 1 98.62 178 GLY A CA 1
ATOM 1351 C C . GLY A 1 178 ? 19.141 17.062 10.312 1 98.62 178 GLY A C 1
ATOM 1352 O O . GLY A 1 178 ? 19.875 18.062 10.289 1 98.62 178 GLY A O 1
ATOM 1353 N N . LYS A 1 179 ? 19.297 16.094 11.141 1 98.31 179 LYS A N 1
ATOM 1354 C CA . LYS A 1 179 ? 20.312 16.125 12.18 1 98.31 179 LYS A CA 1
ATOM 1355 C C . LYS A 1 179 ? 21.719 16.141 11.578 1 98.31 179 LYS A C 1
ATOM 1357 O O . LYS A 1 179 ? 22.562 16.938 12 1 98.31 179 LYS A O 1
ATOM 1362 N N . ALA A 1 180 ? 21.922 15.359 10.602 1 98.31 180 ALA A N 1
ATOM 1363 C CA . ALA A 1 180 ? 23.234 15.203 9.984 1 98.31 180 ALA A CA 1
ATOM 1364 C C . ALA A 1 180 ? 23.641 16.484 9.25 1 98.31 180 ALA A C 1
ATOM 1366 O O . ALA A 1 180 ? 24.828 16.781 9.141 1 98.31 180 ALA A O 1
ATOM 1367 N N . ASN A 1 181 ? 22.719 17.266 8.789 1 98.38 181 ASN A N 1
ATOM 1368 C CA . ASN A 1 181 ? 23.031 18.359 7.891 1 98.38 181 ASN A CA 1
ATOM 1369 C C . ASN A 1 181 ? 22.641 19.719 8.492 1 98.38 181 ASN A C 1
ATOM 1371 O O . ASN A 1 181 ? 22.812 20.75 7.852 1 98.38 181 ASN A O 1
ATOM 1375 N N . GLY A 1 182 ? 22.062 19.672 9.68 1 98.12 182 GLY A N 1
ATOM 1376 C CA . GLY A 1 182 ? 21.672 20.906 10.344 1 98.12 182 GLY A CA 1
ATOM 1377 C C . GLY A 1 182 ? 20.406 21.516 9.766 1 98.12 182 GLY A C 1
ATOM 1378 O O . GLY A 1 182 ? 20.234 22.734 9.781 1 98.12 182 GLY A O 1
ATOM 1379 N N . LEU A 1 183 ? 19.562 20.734 9.117 1 98.56 183 LEU A N 1
ATOM 1380 C CA . LEU A 1 183 ? 18.281 21.188 8.609 1 98.56 183 LEU A CA 1
ATOM 1381 C C . LEU A 1 183 ? 17.203 21.062 9.68 1 98.56 183 LEU A C 1
ATOM 1383 O O . LEU A 1 183 ? 17.094 20.016 10.336 1 98.56 183 LEU A O 1
ATOM 1387 N N . ASP A 1 184 ? 16.406 22.109 9.93 1 98.75 184 ASP A N 1
ATOM 1388 C CA . ASP A 1 184 ? 15.32 22.094 10.906 1 98.75 184 ASP A CA 1
ATOM 1389 C C . ASP A 1 184 ? 14.109 21.328 10.375 1 98.75 184 ASP A C 1
ATOM 1391 O O . ASP A 1 184 ? 13.406 21.812 9.484 1 98.75 184 ASP A O 1
ATOM 1395 N N . VAL A 1 185 ? 13.875 20.141 10.914 1 98.81 185 VAL A N 1
ATOM 1396 C CA . VAL A 1 185 ? 12.781 19.266 10.492 1 98.81 185 VAL A CA 1
ATOM 1397 C C . VAL A 1 185 ? 11.812 19.047 11.648 1 98.81 185 VAL A C 1
ATOM 1399 O O . VAL A 1 185 ? 12.234 18.734 12.766 1 98.81 185 VAL A O 1
ATOM 1402 N N . VAL A 1 186 ? 10.562 19.266 11.422 1 98.88 186 VAL A N 1
ATOM 1403 C CA . VAL A 1 186 ? 9.484 18.922 12.344 1 98.88 186 VAL A CA 1
ATOM 1404 C C . VAL A 1 186 ? 8.453 18.047 11.633 1 98.88 186 VAL A C 1
ATOM 1406 O O . VAL A 1 186 ? 8.273 18.156 10.414 1 98.88 186 VAL A O 1
ATOM 1409 N N . SER A 1 187 ? 7.887 17.078 12.328 1 98.81 187 SER A N 1
ATOM 1410 C CA . SER A 1 187 ? 6.883 16.234 11.695 1 98.81 187 SER A CA 1
ATOM 1411 C C . SER A 1 187 ? 5.566 16.25 12.461 1 98.81 187 SER A C 1
ATOM 1413 O O . SER A 1 187 ? 5.551 16.516 13.664 1 98.81 187 SER A O 1
ATOM 1415 N N . ALA A 1 188 ? 4.512 16.156 11.805 1 98.88 188 ALA A N 1
ATOM 1416 C CA . ALA A 1 188 ? 3.186 15.914 12.359 1 98.88 188 ALA A CA 1
ATOM 1417 C C . ALA A 1 188 ? 2.68 14.531 11.984 1 98.88 188 ALA A C 1
ATOM 1419 O O . ALA A 1 188 ? 2.875 14.078 10.852 1 98.88 188 ALA A O 1
ATOM 1420 N N . CYS A 1 189 ? 2.043 13.852 12.914 1 98.75 189 CYS A N 1
ATOM 1421 C CA . CYS A 1 189 ? 1.574 12.484 12.734 1 98.75 189 CYS A CA 1
ATOM 1422 C C . CYS A 1 189 ? 0.066 12.391 12.938 1 98.75 189 CYS A C 1
ATOM 1424 O O . CYS A 1 189 ? -0.399 11.953 13.992 1 98.75 189 CYS A O 1
ATOM 1426 N N . PRO A 1 190 ? -0.645 12.727 11.922 1 98.31 190 PRO A N 1
ATOM 1427 C CA . PRO A 1 190 ? -2.096 12.555 12.031 1 98.31 190 PRO A CA 1
ATOM 1428 C C . PRO A 1 190 ? -2.533 11.102 11.883 1 98.31 190 PRO A C 1
ATOM 1430 O O . PRO A 1 190 ? -1.734 10.25 11.477 1 98.31 190 PRO A O 1
ATOM 1433 N N . ASN A 1 191 ? -3.732 10.828 12.32 1 96 191 ASN A N 1
ATOM 1434 C CA . ASN A 1 191 ? -4.402 9.555 12.07 1 96 191 ASN A CA 1
ATOM 1435 C C . ASN A 1 191 ? -5.5 9.695 11.016 1 96 191 ASN A C 1
ATOM 1437 O O . ASN A 1 191 ? -5.297 10.336 9.984 1 96 191 ASN A O 1
ATOM 1441 N N . LEU A 1 192 ? -6.602 9.07 11.133 1 95.38 192 LEU A N 1
ATOM 1442 C CA . LEU A 1 192 ? -7.68 9.141 10.148 1 95.38 192 LEU A CA 1
ATOM 1443 C C . LEU A 1 192 ? -8.211 10.562 10.031 1 95.38 192 LEU A C 1
ATOM 1445 O O . LEU A 1 192 ? -8.742 11.117 11 1 95.38 192 LEU A O 1
ATOM 1449 N N . ILE A 1 193 ? -8.078 11.148 8.844 1 97.62 193 ILE A N 1
ATOM 1450 C CA . ILE A 1 193 ? -8.469 12.531 8.641 1 97.62 193 ILE A CA 1
ATOM 1451 C C . ILE A 1 193 ? -9.852 12.594 7.996 1 97.62 193 ILE A C 1
ATOM 1453 O O . ILE A 1 193 ? -10.07 12.031 6.918 1 97.62 193 ILE A O 1
ATOM 1457 N N . PHE A 1 194 ? -10.789 13.211 8.641 1 98 194 PHE A N 1
ATOM 1458 C CA . PHE A 1 194 ? -12.102 13.562 8.102 1 98 194 PHE A CA 1
ATOM 1459 C C . PHE A 1 194 ? -12.219 15.07 7.918 1 98 194 PHE A C 1
ATOM 1461 O O . PHE A 1 194 ? -11.336 15.828 8.328 1 98 194 PHE A O 1
ATOM 1468 N N . GLY A 1 195 ? -13.273 15.5 7.312 1 98.5 195 GLY A N 1
ATOM 1469 C CA . GLY A 1 195 ? -13.547 16.922 7.125 1 98.5 195 GLY A CA 1
ATOM 1470 C C . GLY A 1 195 ? -14.086 17.234 5.746 1 98.5 195 GLY A C 1
ATOM 1471 O O . GLY A 1 195 ? -14.211 16.359 4.898 1 98.5 195 GLY A O 1
ATOM 1472 N N . PRO A 1 196 ? -14.383 18.516 5.559 1 98.44 196 PRO A N 1
ATOM 1473 C CA . PRO A 1 196 ? -14.875 18.922 4.242 1 98.44 196 PRO A CA 1
ATOM 1474 C C . PRO A 1 196 ? -13.82 18.797 3.146 1 98.44 196 PRO A C 1
ATOM 1476 O O . PRO A 1 196 ? -12.633 19.047 3.398 1 98.44 196 PRO A O 1
ATOM 1479 N N . ILE A 1 197 ? -14.242 18.438 1.996 1 97.88 197 ILE A N 1
ATOM 1480 C CA . ILE A 1 197 ? -13.312 18.312 0.875 1 97.88 197 ILE A CA 1
ATOM 1481 C C . ILE A 1 197 ? -13.305 19.625 0.074 1 97.88 197 ILE A C 1
ATOM 1483 O O . ILE A 1 197 ? -14.32 20.312 -0.015 1 97.88 197 ILE A O 1
ATOM 1487 N N . LEU A 1 198 ? -12.125 19.984 -0.452 1 97.06 198 LEU A N 1
ATOM 1488 C CA . LEU A 1 198 ? -11.977 21.109 -1.362 1 97.06 198 LEU A CA 1
ATOM 1489 C C . LEU A 1 198 ? -11.742 20.625 -2.791 1 97.06 198 LEU A C 1
ATOM 1491 O O . LEU A 1 198 ? -12.203 21.25 -3.746 1 97.06 198 LEU A O 1
ATOM 1495 N N . GLN A 1 199 ? -11.031 19.453 -2.92 1 94 199 GLN A N 1
ATOM 1496 C CA . GLN A 1 199 ? -10.711 18.891 -4.23 1 94 199 GLN A CA 1
ATOM 1497 C C . GLN A 1 199 ? -11.898 18.141 -4.812 1 94 199 GLN A C 1
ATOM 1499 O O . GLN A 1 199 ? -12.75 17.641 -4.074 1 94 199 GLN A O 1
ATOM 1504 N N . PRO A 1 200 ? -11.938 18.016 -6.062 1 91.38 200 PRO A N 1
ATOM 1505 C CA . PRO A 1 200 ? -13.109 17.406 -6.703 1 91.38 200 PRO A CA 1
ATOM 1506 C C . PRO A 1 200 ? -13.164 15.898 -6.516 1 91.38 200 PRO A C 1
ATOM 1508 O O . PRO A 1 200 ? -14.25 15.312 -6.52 1 91.38 200 PRO A O 1
ATOM 1511 N N . THR A 1 201 ? -12.078 15.289 -6.355 1 87.25 201 THR A N 1
ATOM 1512 C CA . THR A 1 201 ? -12.039 13.836 -6.25 1 87.25 201 THR A CA 1
ATOM 1513 C C . THR A 1 201 ? -12.102 13.398 -4.789 1 87.25 201 THR A C 1
ATOM 1515 O O . THR A 1 201 ? -11.383 13.938 -3.943 1 87.25 201 THR A O 1
ATOM 1518 N N . ALA A 1 202 ? -12.977 12.438 -4.562 1 87.94 202 ALA A N 1
ATOM 1519 C CA . ALA A 1 202 ? -13.07 11.891 -3.213 1 87.94 202 ALA A CA 1
ATOM 1520 C C . ALA A 1 202 ? -11.797 11.141 -2.836 1 87.94 202 ALA A C 1
ATOM 1522 O O . ALA A 1 202 ? -11.164 10.508 -3.688 1 87.94 202 ALA A O 1
ATOM 1523 N N . ASN A 1 203 ? -11.391 11.242 -1.627 1 87.62 203 ASN A N 1
ATOM 1524 C CA . ASN A 1 203 ? -10.273 10.477 -1.081 1 87.62 203 ASN A CA 1
ATOM 1525 C C . ASN A 1 203 ? -10.766 9.305 -0.238 1 87.62 203 ASN A C 1
ATOM 1527 O O . ASN A 1 203 ? -11.961 9.195 0.052 1 87.62 203 ASN A O 1
ATOM 1531 N N . ALA A 1 204 ? -9.867 8.477 0.201 1 84.19 204 ALA A N 1
ATOM 1532 C CA . ALA A 1 204 ? -10.195 7.215 0.855 1 84.19 204 ALA A CA 1
ATOM 1533 C C . ALA A 1 204 ? -11 7.453 2.131 1 84.19 204 ALA A C 1
ATOM 1535 O O . ALA A 1 204 ? -11.977 6.75 2.396 1 84.19 204 ALA A O 1
ATOM 1536 N N . SER A 1 205 ? -10.586 8.398 2.914 1 90.06 205 SER A N 1
ATOM 1537 C CA . SER A 1 205 ? -11.266 8.633 4.184 1 90.06 205 SER A CA 1
ATOM 1538 C C . SER A 1 205 ? -12.672 9.18 3.961 1 90.06 205 SER A C 1
ATOM 1540 O O . SER A 1 205 ? -13.602 8.82 4.684 1 90.06 205 SER A O 1
ATOM 1542 N N . SER A 1 206 ? -12.828 10.016 2.949 1 92.25 206 SER A N 1
ATOM 1543 C CA . SER A 1 206 ? -14.156 10.539 2.635 1 92.25 206 SER A CA 1
ATOM 1544 C C . SER A 1 206 ? -15.086 9.43 2.158 1 92.25 206 SER A C 1
ATOM 1546 O O . SER A 1 206 ? -16.266 9.406 2.512 1 92.25 206 SER A O 1
ATOM 1548 N N . LEU A 1 207 ? -14.523 8.57 1.403 1 87.31 207 LEU A N 1
ATOM 1549 C CA . LEU A 1 207 ? -15.32 7.453 0.913 1 87.31 207 LEU A CA 1
ATOM 1550 C C . LEU A 1 207 ? -15.734 6.535 2.059 1 87.31 207 LEU A C 1
ATOM 1552 O O . LEU A 1 207 ? -16.844 5.988 2.055 1 87.31 207 LEU A O 1
ATOM 1556 N N . LEU A 1 208 ? -14.883 6.336 2.959 1 87.81 208 LEU A N 1
ATOM 1557 C CA . LEU A 1 208 ? -15.188 5.539 4.141 1 87.81 208 LEU A CA 1
ATOM 1558 C C . LEU A 1 208 ? -16.391 6.102 4.879 1 87.81 208 LEU A C 1
ATOM 1560 O O . LEU A 1 208 ? -17.312 5.355 5.238 1 87.81 208 LEU A O 1
ATOM 1564 N N . LEU A 1 209 ? -16.375 7.367 5.078 1 93.81 209 LEU A N 1
ATOM 1565 C CA . LEU A 1 209 ? -17.469 8.016 5.789 1 93.81 209 LEU A CA 1
ATOM 1566 C C . LEU A 1 209 ? -18.75 7.957 4.973 1 93.81 209 LEU A C 1
ATOM 1568 O O . LEU A 1 209 ? -19.828 7.664 5.508 1 93.81 209 LEU A O 1
ATOM 1572 N N . ALA A 1 210 ? -18.625 8.227 3.723 1 94.06 210 ALA A N 1
ATOM 1573 C CA . ALA A 1 210 ? -19.797 8.18 2.838 1 94.06 210 ALA A CA 1
ATOM 1574 C C . ALA A 1 210 ? -20.422 6.789 2.836 1 94.06 210 ALA A C 1
ATOM 1576 O O . ALA A 1 210 ? -21.656 6.66 2.82 1 94.06 210 ALA A O 1
ATOM 1577 N N . LYS A 1 211 ? -19.594 5.809 2.848 1 89.5 211 LYS A N 1
ATOM 1578 C CA . LYS A 1 211 ? -20.078 4.43 2.826 1 89.5 211 LYS A CA 1
ATOM 1579 C C . LYS A 1 211 ? -20.875 4.105 4.082 1 89.5 211 LYS A C 1
ATOM 1581 O O . LYS A 1 211 ? -21.844 3.34 4.031 1 89.5 211 LYS A O 1
ATOM 1586 N N . LEU A 1 212 ? -20.516 4.594 5.184 1 92.44 212 LEU A N 1
ATOM 1587 C CA . LEU A 1 212 ? -21.234 4.375 6.434 1 92.44 212 LEU A CA 1
ATOM 1588 C C . LEU A 1 212 ? -22.656 4.922 6.344 1 92.44 212 LEU A C 1
ATOM 1590 O O . LEU A 1 212 ? -23.562 4.41 7 1 92.44 212 LEU A O 1
ATOM 1594 N N . LEU A 1 213 ? -22.828 5.887 5.496 1 94.5 213 LEU A N 1
ATOM 1595 C CA . LEU A 1 213 ? -24.125 6.543 5.383 1 94.5 213 LEU A CA 1
ATOM 1596 C C . LEU A 1 213 ? -25 5.84 4.355 1 94.5 213 LEU A C 1
ATOM 1598 O O . LEU A 1 213 ? -26.234 5.891 4.441 1 94.5 213 LEU A O 1
ATOM 1602 N N . LYS A 1 214 ? -24.375 5.164 3.443 1 91.19 214 LYS A N 1
ATOM 1603 C CA . LYS A 1 214 ? -25.156 4.777 2.266 1 91.19 214 LYS A CA 1
ATOM 1604 C C . LYS A 1 214 ? -25.266 3.26 2.162 1 91.19 214 LYS A C 1
ATOM 1606 O O . LYS A 1 214 ? -26.25 2.746 1.61 1 91.19 214 LYS A O 1
ATOM 1611 N N . GLU A 1 215 ? -24.328 2.512 2.598 1 83.69 215 GLU A N 1
ATOM 1612 C CA . GLU A 1 215 ? -24.234 1.107 2.211 1 83.69 215 GLU A CA 1
ATOM 1613 C C . GLU A 1 215 ? -25.188 0.244 3.023 1 83.69 215 GLU A C 1
ATOM 1615 O O . GLU A 1 215 ? -25.672 -0.78 2.539 1 83.69 215 GLU A O 1
ATOM 1620 N N . GLY A 1 216 ? -25.484 0.669 4.211 1 84.38 216 GLY A N 1
ATOM 1621 C CA . GLY A 1 216 ? -26.469 -0.029 5.027 1 84.38 216 GLY A CA 1
ATOM 1622 C C . GLY A 1 216 ? -26.125 -1.486 5.262 1 84.38 216 GLY A C 1
ATOM 1623 O O . GLY A 1 216 ? -27 -2.354 5.223 1 84.38 216 GLY A O 1
ATOM 1624 N N . HIS A 1 217 ? -24.922 -1.771 5.5 1 82.19 217 HIS A N 1
ATOM 1625 C CA . HIS A 1 217 ? -24.516 -3.146 5.766 1 82.19 217 HIS A CA 1
ATOM 1626 C C . HIS A 1 217 ? -25.281 -3.729 6.945 1 82.19 217 HIS A C 1
ATOM 1628 O O . HIS A 1 217 ? -25.562 -3.027 7.922 1 82.19 217 HIS A O 1
ATOM 1634 N N . ASP A 1 218 ? -25.625 -5 6.82 1 84.06 218 ASP A N 1
ATOM 1635 C CA . ASP A 1 218 ? -26.312 -5.66 7.926 1 84.06 218 ASP A CA 1
ATOM 1636 C C . ASP A 1 218 ? -25.406 -5.75 9.156 1 84.06 218 ASP A C 1
ATOM 1638 O O . ASP A 1 218 ? -25.859 -5.527 10.281 1 84.06 218 ASP A O 1
ATOM 1642 N N . LEU A 1 219 ? -24.203 -6.027 8.938 1 82 219 LEU A N 1
ATOM 1643 C CA . LEU A 1 219 ? -23.188 -6.113 9.992 1 82 219 LEU A CA 1
ATOM 1644 C C . LEU A 1 219 ? -21.953 -5.293 9.633 1 82 219 LEU A C 1
ATOM 1646 O O . LEU A 1 219 ? -21.391 -5.461 8.555 1 82 219 LEU A O 1
ATOM 1650 N N . GLU A 1 220 ? -21.672 -4.332 10.547 1 87.06 220 GLU A N 1
ATOM 1651 C CA . GLU A 1 220 ? -20.516 -3.449 10.383 1 87.06 220 GLU A CA 1
ATOM 1652 C C . GLU A 1 220 ? -19.469 -3.705 11.461 1 87.06 220 GLU A C 1
ATOM 1654 O O . GLU A 1 220 ? -19.812 -3.971 12.617 1 87.06 220 GLU A O 1
ATOM 1659 N N . ASP A 1 221 ? -18.266 -3.676 11.047 1 83.38 221 ASP A N 1
ATOM 1660 C CA . ASP A 1 221 ? -17.172 -3.781 12.016 1 83.38 221 ASP A CA 1
ATOM 1661 C C . ASP A 1 221 ? -17.109 -2.533 12.891 1 83.38 221 ASP A C 1
ATOM 1663 O O . ASP A 1 221 ? -16.922 -1.424 12.383 1 83.38 221 ASP A O 1
ATOM 1667 N N . ASN A 1 222 ? -17.219 -2.83 14.172 1 91.06 222 ASN A N 1
ATOM 1668 C CA . ASN A 1 222 ? -17.156 -1.712 15.109 1 91.06 222 ASN A CA 1
ATOM 1669 C C . ASN A 1 222 ? -15.719 -1.321 15.43 1 91.06 222 ASN A C 1
ATOM 1671 O O . ASN A 1 222 ? -15.336 -1.264 16.594 1 91.06 222 ASN A O 1
ATOM 1675 N N . ARG A 1 223 ? -15 -0.913 14.445 1 88.19 223 ARG A N 1
ATOM 1676 C CA . ARG A 1 223 ? -13.586 -0.57 14.547 1 88.19 223 ARG A CA 1
ATOM 1677 C C . ARG A 1 223 ? -13.383 0.687 15.383 1 88.19 223 ARG A C 1
ATOM 1679 O O . ARG A 1 223 ? -14.227 1.582 15.383 1 88.19 223 ARG A O 1
ATOM 1686 N N . HIS A 1 224 ? -12.273 0.65 16.031 1 91.88 224 HIS A N 1
ATOM 1687 C CA . HIS A 1 224 ? -11.844 1.823 16.781 1 91.88 224 HIS A CA 1
ATOM 1688 C C . HIS A 1 224 ? -10.961 2.727 15.938 1 91.88 224 HIS A C 1
ATOM 1690 O O . HIS A 1 224 ? -9.961 2.271 15.367 1 91.88 224 HIS A O 1
ATOM 1696 N N . HIS A 1 225 ? -11.344 4.008 15.828 1 92.38 225 HIS A N 1
ATOM 1697 C CA . HIS A 1 225 ? -10.602 4.961 15.008 1 92.38 225 HIS A CA 1
ATOM 1698 C C . HIS A 1 225 ? -10.109 6.137 15.852 1 92.38 225 HIS A C 1
ATOM 1700 O O . HIS A 1 225 ? -10.766 6.539 16.812 1 92.38 225 HIS A O 1
ATOM 1706 N N . ARG A 1 226 ? -8.961 6.551 15.516 1 95.38 226 ARG A N 1
ATOM 1707 C CA . ARG A 1 226 ? -8.492 7.875 15.906 1 95.38 226 ARG A CA 1
ATOM 1708 C C . ARG A 1 226 ? -8.688 8.875 14.766 1 95.38 226 ARG A C 1
ATOM 1710 O O . ARG A 1 226 ? -8.141 8.695 13.672 1 95.38 226 ARG A O 1
ATOM 1717 N N . ILE A 1 227 ? -9.461 9.922 15.094 1 97.12 227 ILE A N 1
ATOM 1718 C CA . ILE A 1 227 ? -9.922 10.82 14.039 1 97.12 227 ILE A CA 1
ATOM 1719 C C . ILE A 1 227 ? -9.398 12.227 14.297 1 97.12 227 ILE A C 1
ATOM 1721 O O . ILE A 1 227 ? -9.258 12.648 15.445 1 97.12 227 ILE A O 1
ATOM 1725 N N . VAL A 1 228 ? -9.125 12.938 13.25 1 98.62 228 VAL A N 1
ATOM 1726 C CA . VAL A 1 228 ? -8.781 14.352 13.32 1 98.62 228 VAL A CA 1
ATOM 1727 C C . VAL A 1 228 ? -9.359 15.086 12.109 1 98.62 228 VAL A C 1
ATOM 1729 O O . VAL A 1 228 ? -9.453 14.516 11.016 1 98.62 228 VAL A O 1
ATOM 1732 N N . ASP A 1 229 ? -9.805 16.328 12.328 1 98.81 229 ASP A N 1
ATOM 1733 C CA . ASP A 1 229 ? -10.344 17.156 11.258 1 98.81 229 ASP A CA 1
ATOM 1734 C C . ASP A 1 229 ? -9.234 17.672 10.352 1 98.81 229 ASP A C 1
ATOM 1736 O O . ASP A 1 229 ? -8.188 18.125 10.836 1 98.81 229 ASP A O 1
ATOM 1740 N N . VAL A 1 230 ? -9.469 17.641 9.047 1 98.81 230 VAL A N 1
ATOM 1741 C CA . VAL A 1 230 ? -8.477 18.062 8.07 1 98.81 230 VAL A CA 1
ATOM 1742 C C . VAL A 1 230 ? -8.062 19.5 8.336 1 98.81 230 VAL A C 1
ATOM 1744 O O . VAL A 1 230 ? -6.891 19.859 8.172 1 98.81 230 VAL A O 1
ATOM 1747 N N . ARG A 1 231 ? -8.977 20.406 8.727 1 98.88 231 ARG A N 1
ATOM 1748 C CA . ARG A 1 231 ? -8.695 21.797 9.039 1 98.88 231 ARG A CA 1
ATOM 1749 C C . ARG A 1 231 ? -7.793 21.906 10.266 1 98.88 231 ARG A C 1
ATOM 1751 O O . ARG A 1 231 ? -6.914 22.781 10.32 1 98.88 231 ARG A O 1
ATOM 1758 N N . ASP A 1 232 ? -8.031 21.016 11.18 1 98.94 232 ASP A N 1
ATOM 1759 C CA . ASP A 1 232 ? -7.211 21.016 12.391 1 98.94 232 ASP A CA 1
ATOM 1760 C C . ASP A 1 232 ? -5.805 20.516 12.094 1 98.94 232 ASP A C 1
ATOM 1762 O O . ASP A 1 232 ? -4.836 20.953 12.711 1 98.94 232 ASP A O 1
ATOM 1766 N N . VAL A 1 233 ? -5.672 19.5 11.188 1 98.94 233 VAL A N 1
ATOM 1767 C CA . VAL A 1 233 ? -4.34 19.047 10.781 1 98.94 233 VAL A CA 1
ATOM 1768 C C . VAL A 1 233 ? -3.604 20.203 10.086 1 98.94 233 VAL A C 1
ATOM 1770 O O . VAL A 1 233 ? -2.428 20.438 10.359 1 98.94 233 VAL A O 1
ATOM 1773 N N . ALA A 1 234 ? -4.285 20.938 9.195 1 98.94 234 ALA A N 1
ATOM 1774 C CA . ALA A 1 234 ? -3.674 22.078 8.531 1 98.94 234 ALA A CA 1
ATOM 1775 C C . ALA A 1 234 ? -3.199 23.109 9.547 1 98.94 234 ALA A C 1
ATOM 1777 O O . ALA A 1 234 ? -2.082 23.625 9.445 1 98.94 234 ALA A O 1
ATOM 1778 N N . GLU A 1 235 ? -4.02 23.375 10.523 1 98.88 235 GLU A N 1
ATOM 1779 C CA . GLU A 1 235 ? -3.662 24.312 11.578 1 98.88 235 GLU A CA 1
ATOM 1780 C C . GLU A 1 235 ? -2.447 23.828 12.367 1 98.88 235 GLU A C 1
ATOM 1782 O O . GLU A 1 235 ? -1.585 24.625 12.742 1 98.88 235 GLU A O 1
ATOM 1787 N N . ALA A 1 236 ? -2.408 22.531 12.617 1 98.94 236 ALA A N 1
ATOM 1788 C CA . ALA A 1 236 ? -1.268 21.969 13.328 1 98.94 236 ALA A CA 1
ATOM 1789 C C . ALA A 1 236 ? 0.026 22.172 12.547 1 98.94 236 ALA A C 1
ATOM 1791 O O . ALA A 1 236 ? 1.057 22.531 13.125 1 98.94 236 ALA A O 1
ATOM 1792 N N . LEU A 1 237 ? -0.024 21.953 11.25 1 98.94 237 LEU A N 1
ATOM 1793 C CA . LEU A 1 237 ? 1.158 22.078 10.406 1 98.94 237 LEU A CA 1
ATOM 1794 C C . LEU A 1 237 ? 1.663 23.516 10.391 1 98.94 237 LEU A C 1
ATOM 1796 O O . LEU A 1 237 ? 2.863 23.766 10.539 1 98.94 237 LEU A O 1
ATOM 1800 N N . VAL A 1 238 ? 0.781 24.469 10.266 1 98.88 238 VAL A N 1
ATOM 1801 C CA . VAL A 1 238 ? 1.166 25.875 10.227 1 98.88 238 VAL A CA 1
ATOM 1802 C C . VAL A 1 238 ? 1.672 26.312 11.594 1 98.88 238 VAL A C 1
ATOM 1804 O O . VAL A 1 238 ? 2.643 27.062 11.695 1 98.88 238 VAL A O 1
ATOM 1807 N N . LEU A 1 239 ? 1.019 25.812 12.625 1 98.81 239 LEU A N 1
ATOM 1808 C CA . LEU A 1 239 ? 1.416 26.125 13.992 1 98.81 239 LEU A CA 1
ATOM 1809 C C . LEU A 1 239 ? 2.857 25.703 14.258 1 98.81 239 LEU A C 1
ATOM 1811 O O . LEU A 1 239 ? 3.66 26.5 14.758 1 98.81 239 LEU A O 1
ATOM 1815 N N . VAL A 1 240 ? 3.219 24.438 13.883 1 98.75 240 VAL A N 1
ATOM 1816 C CA . VAL A 1 240 ? 4.559 23.938 14.188 1 98.75 240 VAL A CA 1
ATOM 1817 C C . VAL A 1 240 ? 5.578 24.625 13.281 1 98.75 240 VAL A C 1
ATOM 1819 O O . VAL A 1 240 ? 6.762 24.719 13.625 1 98.75 240 VAL A O 1
ATOM 1822 N N . TYR A 1 241 ? 5.152 25.141 12.133 1 98.75 241 TYR A N 1
ATOM 1823 C CA . TYR A 1 241 ? 6.027 25.922 11.266 1 98.75 241 TYR A CA 1
ATOM 1824 C C . TYR A 1 241 ? 6.324 27.281 11.875 1 98.75 241 TYR A C 1
ATOM 1826 O O . TYR A 1 241 ? 7.473 27.734 11.875 1 98.75 241 TYR A O 1
ATOM 1834 N N . GLU A 1 242 ? 5.312 27.922 12.469 1 98.19 242 GLU A N 1
ATOM 1835 C CA . GLU A 1 242 ? 5.402 29.312 12.891 1 98.19 242 GLU A CA 1
ATOM 1836 C C . GLU A 1 242 ? 6.012 29.438 14.289 1 98.19 242 GLU A C 1
ATOM 1838 O O . GLU A 1 242 ? 6.594 30.469 14.633 1 98.19 242 GLU A O 1
ATOM 1843 N N . LYS A 1 243 ? 5.824 28.422 15.078 1 97.94 243 LYS A N 1
ATOM 1844 C CA . LYS A 1 243 ? 6.34 28.469 16.438 1 97.94 243 LYS A CA 1
ATOM 1845 C C . LYS A 1 243 ? 7.816 28.094 16.484 1 97.94 243 LYS A C 1
ATOM 1847 O O . LYS A 1 243 ? 8.172 26.922 16.328 1 97.94 243 LYS A O 1
ATOM 1852 N N . PRO A 1 244 ? 8.641 28.984 16.828 1 96.69 244 PRO A N 1
ATOM 1853 C CA . PRO A 1 244 ? 10.078 28.703 16.828 1 96.69 244 PRO A CA 1
ATOM 1854 C C . PRO A 1 244 ? 10.461 27.594 17.797 1 96.69 244 PRO A C 1
ATOM 1856 O O . PRO A 1 244 ? 11.438 26.875 17.562 1 96.69 244 PRO A O 1
ATOM 1859 N N . GLU A 1 245 ? 9.664 27.359 18.859 1 97.62 245 GLU A N 1
ATOM 1860 C CA . GLU A 1 245 ? 10.008 26.375 19.891 1 97.62 245 GLU A CA 1
ATOM 1861 C C . GLU A 1 245 ? 9.594 24.969 19.469 1 97.62 245 GLU A C 1
ATOM 1863 O O . GLU A 1 245 ? 9.977 23.984 20.109 1 97.62 245 GLU A O 1
ATOM 1868 N N . ALA A 1 246 ? 8.812 24.891 18.422 1 98.44 246 ALA A N 1
ATOM 1869 C CA . ALA A 1 246 ? 8.414 23.562 17.969 1 98.44 246 ALA A CA 1
ATOM 1870 C C . ALA A 1 246 ? 9.633 22.734 17.531 1 98.44 246 ALA A C 1
ATOM 1872 O O . ALA A 1 246 ? 10.539 23.266 16.875 1 98.44 246 ALA A O 1
ATOM 1873 N N . GLN A 1 247 ? 9.695 21.516 18.016 1 98.25 247 GLN A N 1
ATOM 1874 C CA . GLN A 1 247 ? 10.805 20.641 17.656 1 98.25 247 GLN A CA 1
ATOM 1875 C C . GLN A 1 247 ? 10.359 19.172 17.641 1 98.25 247 GLN A C 1
ATOM 1877 O O . GLN A 1 247 ? 9.508 18.766 18.438 1 98.25 247 GLN A O 1
ATOM 1882 N N . GLY A 1 248 ? 10.93 18.438 16.734 1 98.31 248 GLY A N 1
ATOM 1883 C CA . GLY A 1 248 ? 10.688 17 16.719 1 98.31 248 GLY A CA 1
ATOM 1884 C C . GLY A 1 248 ? 9.32 16.641 16.156 1 98.31 248 GLY A C 1
ATOM 1885 O O . GLY A 1 248 ? 8.859 17.25 15.195 1 98.31 248 GLY A O 1
ATOM 1886 N N . ARG A 1 249 ? 8.75 15.609 16.719 1 98.31 249 ARG A N 1
ATOM 1887 C CA . ARG A 1 249 ? 7.516 15 16.234 1 98.31 249 ARG A CA 1
ATOM 1888 C C . ARG A 1 249 ? 6.316 15.508 17.031 1 98.31 249 ARG A C 1
ATOM 1890 O O . ARG A 1 249 ? 6.434 15.805 18.219 1 98.31 249 ARG A O 1
ATOM 1897 N N . TYR A 1 250 ? 5.199 15.562 16.375 1 98.88 250 TYR A N 1
ATOM 1898 C CA . TYR A 1 250 ? 3.951 15.922 17.047 1 98.88 250 TYR A CA 1
ATOM 1899 C C . TYR A 1 250 ? 2.822 14.984 16.625 1 98.88 250 TYR A C 1
ATOM 1901 O O . TYR A 1 250 ? 2.477 14.906 15.445 1 98.88 250 TYR A O 1
ATOM 1909 N N . ILE A 1 251 ? 2.25 14.258 17.578 1 98.75 251 ILE A N 1
ATOM 1910 C CA . ILE A 1 251 ? 1.036 13.484 17.344 1 98.75 251 ILE A CA 1
ATOM 1911 C C . ILE A 1 251 ? -0.148 14.43 17.156 1 98.75 251 ILE A C 1
ATOM 1913 O O . ILE A 1 251 ? -0.348 15.359 17.938 1 98.75 251 ILE A O 1
ATOM 1917 N N . CYS A 1 252 ? -0.845 14.227 16.062 1 98.69 252 CYS A N 1
ATOM 1918 C CA . CYS A 1 252 ? -1.958 15.102 15.688 1 98.69 252 CYS A CA 1
ATOM 1919 C C . CYS A 1 252 ? -3.256 14.305 15.586 1 98.69 252 CYS A C 1
ATOM 1921 O O . CYS A 1 252 ? -3.723 14.016 14.484 1 98.69 252 CYS A O 1
ATOM 1923 N N . THR A 1 253 ? -3.846 14 16.672 1 97.44 253 THR A N 1
ATOM 1924 C CA . THR A 1 253 ? -5.109 13.281 16.75 1 97.44 253 THR A CA 1
ATOM 1925 C C . THR A 1 253 ? -6.043 13.93 17.766 1 97.44 253 THR A C 1
ATOM 1927 O O . THR A 1 253 ? -5.59 14.531 18.734 1 97.44 253 THR A O 1
ATOM 1930 N N . SER A 1 254 ? -7.348 13.859 17.578 1 97.5 254 SER A N 1
ATOM 1931 C CA . SER A 1 254 ? -8.297 14.586 18.422 1 97.5 254 SER A CA 1
ATOM 1932 C C . SER A 1 254 ? -9.234 13.625 19.141 1 97.5 254 SER A C 1
ATOM 1934 O O . SER A 1 254 ? -9.406 13.719 20.359 1 97.5 254 SER A O 1
ATOM 1936 N N . HIS A 1 255 ? -9.836 12.68 18.391 1 96.75 255 HIS A N 1
ATOM 1937 C CA . HIS A 1 255 ? -10.898 11.852 18.953 1 96.75 255 HIS A CA 1
ATOM 1938 C C . HIS A 1 255 ? -10.578 10.375 18.812 1 96.75 255 HIS A C 1
ATOM 1940 O O . HIS A 1 255 ? -10.039 9.945 17.781 1 96.75 255 HIS A O 1
ATOM 1946 N N . SER A 1 256 ? -10.828 9.648 19.797 1 94.94 256 SER A N 1
ATOM 1947 C CA . SER A 1 256 ? -10.742 8.188 19.828 1 94.94 256 SER A CA 1
ATOM 1948 C C . SER A 1 256 ? -12.125 7.559 20 1 94.94 256 SER A C 1
ATOM 1950 O O . SER A 1 256 ? -12.711 7.609 21.078 1 94.94 256 SER A O 1
ATOM 1952 N N . VAL A 1 257 ? -12.648 6.957 18.891 1 95.44 257 VAL A N 1
ATOM 1953 C CA . VAL A 1 257 ? -14.047 6.559 18.922 1 95.44 257 VAL A CA 1
ATOM 1954 C C . VAL A 1 257 ? -14.234 5.266 18.125 1 95.44 257 VAL A C 1
ATOM 1956 O O . VAL A 1 257 ? -13.398 4.914 17.297 1 95.44 257 VAL A O 1
ATOM 1959 N N . HIS A 1 258 ? -15.344 4.578 18.422 1 95.06 258 HIS A N 1
ATOM 1960 C CA . HIS A 1 258 ? -15.75 3.426 17.625 1 95.06 258 HIS A CA 1
ATOM 1961 C C . HIS A 1 258 ? -16.672 3.846 16.484 1 95.06 258 HIS A C 1
ATOM 1963 O O . HIS A 1 258 ? -17.297 4.906 16.547 1 95.06 258 HIS A O 1
ATOM 1969 N N . VAL A 1 259 ? -16.719 3.035 15.484 1 94.69 259 VAL A N 1
ATOM 1970 C CA . VAL A 1 259 ? -17.562 3.283 14.32 1 94.69 259 VAL A CA 1
ATOM 1971 C C . VAL A 1 259 ? -19 3.504 14.773 1 94.69 259 VAL A C 1
ATOM 1973 O O . VAL A 1 259 ? -19.703 4.371 14.242 1 94.69 259 VAL A O 1
ATOM 1976 N N . LYS A 1 260 ? -19.453 2.752 15.742 1 95.88 260 LYS A N 1
ATOM 1977 C CA . LYS A 1 260 ? -20.828 2.895 16.234 1 95.88 260 LYS A CA 1
ATOM 1978 C C . LYS A 1 260 ? -21.078 4.301 16.781 1 95.88 260 LYS A C 1
ATOM 1980 O O . LYS A 1 260 ? -22.172 4.848 16.625 1 95.88 260 LYS A O 1
ATOM 1985 N N . ASP A 1 261 ? -20.078 4.902 17.453 1 96.06 261 ASP A N 1
ATOM 1986 C CA . ASP A 1 261 ? -20.188 6.27 17.953 1 96.06 261 ASP A CA 1
ATOM 1987 C C . ASP A 1 261 ? -20.406 7.258 16.812 1 96.06 261 ASP A C 1
ATOM 1989 O O . ASP A 1 261 ? -21.219 8.188 16.938 1 96.06 261 ASP A O 1
ATOM 1993 N N . ILE A 1 262 ? -19.688 7.055 15.734 1 97.38 262 ILE A N 1
ATOM 1994 C CA . ILE A 1 262 ? -19.797 7.898 14.547 1 97.38 262 ILE A CA 1
ATOM 1995 C C . ILE A 1 262 ? -21.203 7.785 13.961 1 97.38 262 ILE A C 1
ATOM 1997 O O . ILE A 1 262 ? -21.859 8.797 13.688 1 97.38 262 ILE A O 1
ATOM 2001 N N . VAL A 1 263 ? -21.641 6.578 13.836 1 96.88 263 VAL A N 1
ATOM 2002 C CA . VAL A 1 263 ? -22.953 6.305 13.25 1 96.88 263 VAL A CA 1
ATOM 2003 C C . VAL A 1 263 ? -24.047 6.922 14.109 1 96.88 263 VAL A C 1
ATOM 2005 O O . VAL A 1 263 ? -24.984 7.523 13.594 1 96.88 263 VAL A O 1
ATOM 2008 N N . ASP A 1 264 ? -23.938 6.754 15.398 1 96.88 264 ASP A N 1
ATOM 2009 C CA . ASP A 1 264 ? -24.938 7.297 16.312 1 96.88 264 ASP A CA 1
ATOM 2010 C C . ASP A 1 264 ? -25.047 8.812 16.172 1 96.88 264 ASP A C 1
ATOM 2012 O O . ASP A 1 264 ? -26.156 9.359 16.141 1 96.88 264 ASP A O 1
ATOM 2016 N N . ILE A 1 265 ? -23.969 9.469 16.094 1 97.56 265 ILE A N 1
ATOM 2017 C CA . ILE A 1 265 ? -23.953 10.922 15.938 1 97.56 265 ILE A CA 1
ATOM 2018 C C . ILE A 1 265 ? -24.594 11.297 14.602 1 97.56 265 ILE A C 1
ATOM 2020 O O . ILE A 1 265 ? -25.438 12.203 14.547 1 97.56 265 ILE A O 1
ATOM 2024 N N . LEU A 1 266 ? -24.234 10.602 13.539 1 97.69 266 LEU A N 1
ATOM 2025 C CA . LEU A 1 266 ? -24.703 10.922 12.203 1 97.69 266 LEU A CA 1
ATOM 2026 C C . LEU A 1 266 ? -26.203 10.625 12.07 1 97.69 266 LEU A C 1
ATOM 2028 O O . LEU A 1 266 ? -26.922 11.359 11.398 1 97.69 266 LEU A O 1
ATOM 2032 N N . LYS A 1 267 ? -26.594 9.57 12.68 1 96.5 267 LYS A N 1
ATOM 2033 C CA . LYS A 1 267 ? -28 9.203 12.641 1 96.5 267 LYS A CA 1
ATOM 2034 C C . LYS A 1 267 ? -28.875 10.273 13.297 1 96.5 267 LYS A C 1
ATOM 2036 O O . LYS A 1 267 ? -30 10.516 12.867 1 96.5 267 LYS A O 1
ATOM 2041 N N . ASP A 1 268 ? -28.406 10.797 14.328 1 97.12 268 ASP A N 1
ATOM 2042 C CA . ASP A 1 268 ? -29.125 11.867 15.016 1 97.12 268 ASP A CA 1
ATOM 2043 C C . ASP A 1 268 ? -29.266 13.102 14.125 1 97.12 268 ASP A C 1
ATOM 2045 O O . ASP A 1 268 ? -30.297 13.766 14.133 1 97.12 268 ASP A O 1
ATOM 2049 N N . GLU A 1 269 ? -28.219 13.422 13.367 1 97 269 GLU A N 1
ATOM 2050 C CA . GLU A 1 269 ? -28.172 14.617 12.531 1 97 269 GLU A CA 1
ATOM 2051 C C . GLU A 1 269 ? -28.844 14.375 11.18 1 97 269 GLU A C 1
ATOM 2053 O O . GLU A 1 269 ? -29.453 15.281 10.609 1 97 269 GLU A O 1
ATOM 2058 N N . TYR A 1 270 ? -28.656 13.133 10.695 1 97.31 270 TYR A N 1
ATOM 2059 C CA . TYR A 1 270 ? -29.156 12.758 9.375 1 97.31 270 TYR A CA 1
ATOM 2060 C C . TYR A 1 270 ? -29.844 11.398 9.422 1 97.31 270 TYR A C 1
ATOM 2062 O O . TYR A 1 270 ? -29.312 10.414 8.898 1 97.31 270 TYR A O 1
ATOM 2070 N N . PRO A 1 271 ? -31.047 11.305 9.875 1 96.06 271 PRO A N 1
ATOM 2071 C CA . PRO A 1 271 ? -31.688 10.016 10.133 1 96.06 271 PRO A CA 1
ATOM 2072 C C . PRO A 1 271 ? -32.094 9.297 8.852 1 96.06 271 PRO A C 1
ATOM 2074 O O . PRO A 1 271 ? -32.406 8.102 8.875 1 96.06 271 PRO A O 1
ATOM 2077 N N . SER A 1 272 ? -32.062 9.914 7.703 1 95.06 272 SER A N 1
ATOM 2078 C CA . SER A 1 272 ? -32.688 9.367 6.504 1 95.06 272 SER A CA 1
ATOM 2079 C C . SER A 1 272 ? -31.703 8.492 5.719 1 95.06 272 SER A C 1
ATOM 2081 O O . SER A 1 272 ? -32.094 7.785 4.793 1 95.06 272 SER A O 1
ATOM 2083 N N . TYR A 1 273 ? -30.391 8.492 6.031 1 96.38 273 TYR A N 1
ATOM 2084 C CA . TYR A 1 273 ? -29.422 7.668 5.309 1 96.38 273 TYR A CA 1
ATOM 2085 C C . TYR A 1 273 ? -29.531 6.207 5.723 1 96.38 273 TYR A C 1
ATOM 2087 O O . TYR A 1 273 ? -30.25 5.875 6.668 1 96.38 273 TYR A O 1
ATOM 2095 N N . ASN A 1 274 ? -28.906 5.367 4.949 1 95.88 274 ASN A N 1
ATOM 2096 C CA . ASN A 1 274 ? -28.938 3.928 5.188 1 95.88 274 ASN A CA 1
ATOM 2097 C C . ASN A 1 274 ? -27.734 3.453 5.977 1 95.88 274 ASN A C 1
ATOM 2099 O O . ASN A 1 274 ? -26.766 2.928 5.398 1 95.88 274 ASN A O 1
ATOM 2103 N N . TYR A 1 275 ? -27.875 3.475 7.289 1 96.5 275 TYR A N 1
ATOM 2104 C CA . TYR A 1 275 ? -26.766 3.162 8.188 1 96.5 275 TYR A CA 1
ATOM 2105 C C . TYR A 1 275 ? -26.688 1.663 8.445 1 96.5 275 TYR A C 1
ATOM 2107 O O . TYR A 1 275 ? -27.656 0.933 8.227 1 96.5 275 TYR A O 1
ATOM 2115 N N . PRO A 1 276 ? -25.516 1.238 8.891 1 94.06 276 PRO A N 1
ATOM 2116 C CA . PRO A 1 276 ? -25.438 -0.155 9.336 1 94.06 276 PRO A CA 1
ATOM 2117 C C . PRO A 1 276 ? -26.406 -0.461 10.484 1 94.06 276 PRO A C 1
ATOM 2119 O O . PRO A 1 276 ? -26.594 0.377 11.367 1 94.06 276 PRO A O 1
ATOM 2122 N N . LYS A 1 277 ? -26.812 -1.681 10.477 1 92.12 277 LYS A N 1
ATOM 2123 C CA . LYS A 1 277 ? -27.844 -2.062 11.43 1 92.12 277 LYS A CA 1
ATOM 2124 C C . LYS A 1 277 ? -27.25 -2.697 12.68 1 92.12 277 LYS A C 1
ATOM 2126 O O . LYS A 1 277 ? -27.703 -2.455 13.797 1 92.12 277 LYS A O 1
ATOM 2131 N N . ASN A 1 278 ? -26.234 -3.525 12.5 1 93.12 278 ASN A N 1
ATOM 2132 C CA . ASN A 1 278 ? -25.547 -4.23 13.586 1 93.12 278 ASN A CA 1
ATOM 2133 C C . ASN A 1 278 ? -24.047 -4 13.539 1 93.12 278 ASN A C 1
ATOM 2135 O O . ASN A 1 278 ? -23.484 -3.648 12.5 1 93.12 278 ASN A O 1
ATOM 2139 N N . PHE A 1 279 ? -23.453 -4.16 14.75 1 92.19 279 PHE A N 1
ATOM 2140 C CA . PHE A 1 279 ? -22.016 -3.932 14.867 1 92.19 279 PHE A CA 1
ATOM 2141 C C . PHE A 1 279 ? -21.344 -5.086 15.602 1 92.19 279 PHE A C 1
ATOM 2143 O O . PHE A 1 279 ? -21.906 -5.629 16.562 1 92.19 279 PHE A O 1
ATOM 2150 N N . THR A 1 280 ? -20.234 -5.465 15.102 1 88.38 280 THR A N 1
ATOM 2151 C CA . THR A 1 280 ? -19.422 -6.41 15.859 1 88.38 280 THR A CA 1
ATOM 2152 C C . THR A 1 280 ? -18.828 -5.746 17.094 1 88.38 280 THR A C 1
ATOM 2154 O O . THR A 1 280 ? -18.953 -4.535 17.281 1 88.38 280 THR A O 1
ATOM 2157 N N . ASP A 1 281 ? -18.141 -6.688 17.969 1 84.06 281 ASP A N 1
ATOM 2158 C CA . ASP A 1 281 ? -17.406 -6.121 19.094 1 84.06 281 ASP A CA 1
ATOM 2159 C C . ASP A 1 281 ? -16.094 -5.48 18.625 1 84.06 281 ASP A C 1
ATOM 2161 O O . ASP A 1 281 ? -15.391 -6.031 17.781 1 84.06 281 ASP A O 1
ATOM 2165 N N . GLY A 1 282 ? -15.977 -4.309 19 1 79.62 282 GLY A N 1
ATOM 2166 C CA . GLY A 1 282 ? -14.75 -3.621 18.625 1 79.62 282 GLY A CA 1
ATOM 2167 C C . GLY A 1 282 ? -13.656 -3.736 19.656 1 79.62 282 GLY A C 1
ATOM 2168 O O . GLY A 1 282 ? -13.938 -3.863 20.859 1 79.62 282 GLY A O 1
ATOM 2169 N N . GLN A 1 283 ? -12.375 -3.832 19.141 1 79.31 283 GLN A N 1
ATOM 2170 C CA . GLN A 1 283 ? -11.242 -3.783 20.062 1 79.31 283 GLN A CA 1
ATOM 2171 C C . GLN A 1 283 ? -10.695 -2.363 20.188 1 79.31 283 GLN A C 1
ATOM 2173 O O . GLN A 1 283 ? -10.594 -1.644 19.188 1 79.31 283 GLN A O 1
ATOM 2178 N N . GLN A 1 284 ? -10.453 -2.021 21.469 1 79.88 284 GLN A N 1
ATOM 2179 C CA . GLN A 1 284 ? -9.914 -0.688 21.703 1 79.88 284 GLN A CA 1
ATOM 2180 C C . GLN A 1 284 ? -8.422 -0.633 21.375 1 79.88 284 GLN A C 1
ATOM 2182 O O . GLN A 1 284 ? -7.676 -1.553 21.703 1 79.88 284 GLN A O 1
ATOM 2187 N N . LYS A 1 285 ? -8.086 0.447 20.656 1 84.56 285 LYS A N 1
ATOM 2188 C CA . LYS A 1 285 ? -6.684 0.71 20.375 1 84.56 285 LYS A CA 1
ATOM 2189 C C . LYS A 1 285 ? -6.016 1.462 21.516 1 84.56 285 LYS A C 1
ATOM 2191 O O . LYS A 1 285 ? -6.691 2.145 22.297 1 84.56 285 LYS A O 1
ATOM 2196 N N . LYS A 1 286 ? -4.703 1.305 21.656 1 87.25 286 LYS A N 1
ATOM 2197 C CA . LYS A 1 286 ? -3.947 2.066 22.641 1 87.25 286 LYS A CA 1
ATOM 2198 C C . LYS A 1 286 ? -4.09 3.568 22.406 1 87.25 286 LYS A C 1
ATOM 2200 O O . LYS A 1 286 ? -4.121 4.023 21.266 1 87.25 286 LYS A O 1
ATOM 2205 N N . GLU A 1 287 ? -4.09 4.246 23.438 1 91.38 287 GLU A N 1
ATOM 2206 C CA . GLU A 1 287 ? -4.285 5.691 23.344 1 91.38 287 GLU A CA 1
ATOM 2207 C C . GLU A 1 287 ? -3.051 6.383 22.781 1 91.38 287 GLU A C 1
ATOM 2209 O O . GLU A 1 287 ? -1.924 5.938 23.016 1 91.38 287 GLU A O 1
ATOM 2214 N N . MET A 1 288 ? -3.279 7.379 22 1 95.19 288 MET A N 1
ATOM 2215 C CA . MET A 1 288 ? -2.256 8.297 21.516 1 95.19 288 MET A CA 1
ATOM 2216 C C . MET A 1 288 ? -2.512 9.711 22.016 1 95.19 288 MET A C 1
ATOM 2218 O O . MET A 1 288 ? -3.627 10.227 21.906 1 95.19 288 MET A O 1
ATOM 2222 N N . SER A 1 289 ? -1.518 10.367 22.516 1 96.31 289 SER A N 1
ATOM 2223 C CA . SER A 1 289 ? -1.701 11.672 23.141 1 96.31 289 SER A CA 1
ATOM 2224 C C . SER A 1 289 ? -1.178 12.797 22.25 1 96.31 289 SER A C 1
ATOM 2226 O O . SER A 1 289 ? -0.017 12.773 21.844 1 96.31 289 SER A O 1
ATOM 2228 N N . SER A 1 290 ? -2.008 13.789 22.047 1 98.25 290 SER A N 1
ATOM 2229 C CA . SER A 1 290 ? -1.595 14.977 21.312 1 98.25 290 SER A CA 1
ATOM 2230 C C . SER A 1 290 ? -1.212 16.109 22.266 1 98.25 290 SER A C 1
ATOM 2232 O O . SER A 1 290 ? -1.211 17.281 21.875 1 98.25 290 SER A O 1
ATOM 2234 N N . GLU A 1 291 ? -0.917 15.773 23.469 1 97.81 291 GLU A N 1
ATOM 2235 C CA . GLU A 1 291 ? -0.651 16.766 24.5 1 97.81 291 GLU A CA 1
ATOM 2236 C C . GLU A 1 291 ? 0.491 17.703 24.109 1 97.81 291 GLU A C 1
ATOM 2238 O O . GLU A 1 291 ? 0.445 18.906 24.375 1 97.81 291 GLU A O 1
ATOM 2243 N N . LYS A 1 292 ? 1.544 17.156 23.547 1 98.5 292 LYS A N 1
ATOM 2244 C CA . LYS A 1 292 ? 2.688 17.969 23.125 1 98.5 292 LYS A CA 1
ATOM 2245 C C . LYS A 1 292 ? 2.258 19.062 22.156 1 98.5 292 LYS A C 1
ATOM 2247 O O . LYS A 1 292 ? 2.689 20.219 22.281 1 98.5 292 LYS A O 1
ATOM 2252 N N . LEU A 1 293 ? 1.445 18.734 21.219 1 98.81 293 LEU A N 1
ATOM 2253 C CA . LEU A 1 293 ? 0.933 19.688 20.234 1 98.81 293 LEU A CA 1
ATOM 2254 C C . LEU A 1 293 ? -0.008 20.688 20.906 1 98.81 293 LEU A C 1
ATOM 2256 O O . LEU A 1 293 ? 0.021 21.875 20.578 1 98.81 293 LEU A O 1
ATOM 2260 N N . GLN A 1 294 ? -0.837 20.25 21.812 1 98.56 294 GLN A N 1
ATOM 2261 C CA . GLN A 1 294 ? -1.769 21.125 22.531 1 98.56 294 GLN A CA 1
ATOM 2262 C C . GLN A 1 294 ? -1.024 22.156 23.375 1 98.56 294 GLN A C 1
ATOM 2264 O O . GLN A 1 294 ? -1.47 23.297 23.484 1 98.56 294 GLN A O 1
ATOM 2269 N N . ARG A 1 295 ? 0.048 21.766 23.875 1 98.12 295 ARG A N 1
ATOM 2270 C CA . ARG A 1 295 ? 0.854 22.688 24.688 1 98.12 295 ARG A CA 1
ATOM 2271 C C . ARG A 1 295 ? 1.421 23.812 23.828 1 98.12 295 ARG A C 1
ATOM 2273 O O . ARG A 1 295 ? 1.74 24.891 24.328 1 98.12 295 ARG A O 1
ATOM 2280 N N . LEU A 1 296 ? 1.48 23.609 22.531 1 98.06 296 LEU A N 1
ATOM 2281 C CA . LEU A 1 296 ? 1.957 24.641 21.609 1 98.06 296 LEU A CA 1
ATOM 2282 C C . LEU A 1 296 ? 0.833 25.594 21.234 1 98.06 296 LEU A C 1
ATOM 2284 O O . LEU A 1 296 ? 1.071 26.609 20.594 1 98.06 296 LEU A O 1
ATOM 2288 N N . GLY A 1 297 ? -0.405 25.203 21.578 1 98.25 297 GLY A N 1
ATOM 2289 C CA . GLY A 1 297 ? -1.531 26.078 21.297 1 98.25 297 GLY A CA 1
ATOM 2290 C C . GLY A 1 297 ? -2.537 25.469 20.344 1 98.25 297 GLY A C 1
ATOM 2291 O O . GLY A 1 297 ? -3.467 26.141 19.891 1 98.25 297 GLY A O 1
ATOM 2292 N N . TRP A 1 298 ? -2.371 24.172 20.016 1 98.56 298 TRP A N 1
ATOM 2293 C CA . TRP A 1 298 ? -3.26 23.5 19.078 1 98.56 298 TRP A CA 1
ATOM 2294 C C . TRP A 1 298 ? -4.582 23.125 19.75 1 98.56 298 TRP A C 1
ATOM 2296 O O . TRP A 1 298 ? -4.598 22.656 20.891 1 98.56 298 TRP A O 1
ATOM 2306 N N . SER A 1 299 ? -5.629 23.422 19.109 1 98.31 299 SER A N 1
ATOM 2307 C CA . SER A 1 299 ? -6.969 22.969 19.484 1 98.31 299 SER A CA 1
ATOM 2308 C C . SER A 1 299 ? -7.66 22.266 18.312 1 98.31 299 SER A C 1
ATOM 2310 O O . SER A 1 299 ? -7.164 22.297 17.188 1 98.31 299 SER A O 1
ATOM 2312 N N . TYR A 1 300 ? -8.695 21.547 18.641 1 98.44 300 TYR A N 1
ATOM 2313 C CA . TYR A 1 300 ? -9.359 20.812 17.562 1 98.44 300 TYR A CA 1
ATOM 2314 C C . TYR A 1 300 ? -10.875 20.922 17.672 1 98.44 300 TYR A C 1
ATOM 2316 O O . TYR A 1 300 ? -11.406 21.219 18.75 1 98.44 300 TYR A O 1
ATOM 2324 N N . ARG A 1 301 ? -11.516 20.781 16.625 1 98.62 301 ARG A N 1
ATOM 2325 C CA . ARG A 1 301 ? -12.969 20.828 16.5 1 98.62 301 ARG A CA 1
ATOM 2326 C C . ARG A 1 301 ? -13.617 19.625 17.172 1 98.62 301 ARG A C 1
ATOM 2328 O O . ARG A 1 301 ? -12.977 18.578 17.344 1 98.62 301 ARG A O 1
ATOM 2335 N N . SER A 1 302 ? -14.898 19.797 17.547 1 98.44 302 SER A N 1
ATOM 2336 C CA . SER A 1 302 ? -15.648 18.672 18.094 1 98.44 302 SER A CA 1
ATOM 2337 C C . SER A 1 302 ? -15.891 17.609 17.031 1 98.44 302 SER A C 1
ATOM 2339 O O . SER A 1 302 ? -15.883 17.891 15.828 1 98.44 302 SER A O 1
ATOM 2341 N N . LEU A 1 303 ? -16.094 16.375 17.516 1 98.31 303 LEU A N 1
ATOM 2342 C CA . LEU A 1 303 ? -16.375 15.281 16.594 1 98.31 303 LEU A CA 1
ATOM 2343 C C . LEU A 1 303 ? -17.641 15.57 15.789 1 98.31 303 LEU A C 1
ATOM 2345 O O . LEU A 1 303 ? -17.688 15.305 14.586 1 98.31 303 LEU A O 1
ATOM 2349 N N . GLN A 1 304 ? -18.625 16.109 16.422 1 98.44 304 GLN A N 1
ATOM 2350 C CA . GLN A 1 304 ? -19.891 16.438 15.758 1 98.44 304 GLN A CA 1
ATOM 2351 C C . GLN A 1 304 ? -19.672 17.438 14.633 1 98.44 304 GLN A C 1
ATOM 2353 O O . GLN A 1 304 ? -20.188 17.25 13.531 1 98.44 304 GLN A O 1
ATOM 2358 N N . GLU A 1 305 ? -18.906 18.469 14.922 1 98.56 305 GLU A N 1
ATOM 2359 C CA . GLU A 1 305 ? -18.609 19.484 13.906 1 98.56 305 GLU A CA 1
ATOM 2360 C C . GLU A 1 305 ? -17.875 18.859 12.719 1 98.56 305 GLU A C 1
ATOM 2362 O O . GLU A 1 305 ? -18.219 19.156 11.562 1 98.56 305 GLU A O 1
ATOM 2367 N N . THR A 1 306 ? -16.875 18.016 12.984 1 98.62 306 THR A N 1
ATOM 2368 C CA . THR A 1 306 ? -16.109 17.344 11.945 1 98.62 306 THR A CA 1
ATOM 2369 C C . THR A 1 306 ? -17.016 16.5 11.047 1 98.62 306 THR A C 1
A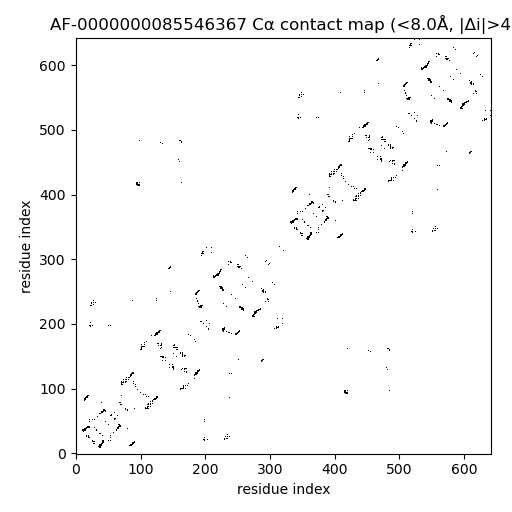TOM 2371 O O . THR A 1 306 ? -16.953 16.594 9.82 1 98.62 306 THR A O 1
ATOM 2374 N N . LEU A 1 307 ? -17.891 15.711 11.672 1 98.56 307 LEU A N 1
ATOM 2375 C CA . LEU A 1 307 ? -18.75 14.781 10.938 1 98.56 307 LEU A CA 1
ATOM 2376 C C . LEU A 1 307 ? -19.797 15.539 10.133 1 98.56 307 LEU A C 1
ATOM 2378 O O . LEU A 1 307 ? -20.016 15.25 8.953 1 98.56 307 LEU A O 1
ATOM 2382 N N . VAL A 1 308 ? -20.406 16.547 10.695 1 98.5 308 VAL A N 1
ATOM 2383 C CA . VAL A 1 308 ? -21.469 17.297 10.047 1 98.5 308 VAL A CA 1
ATOM 2384 C C . VAL A 1 308 ? -20.906 18.094 8.867 1 98.5 308 VAL A C 1
ATOM 2386 O O . VAL A 1 308 ? -21.469 18.062 7.77 1 98.5 308 VAL A O 1
ATOM 2389 N N . ASP A 1 309 ? -19.766 18.766 9.102 1 98.62 309 ASP A N 1
ATOM 2390 C CA . ASP A 1 309 ? -19.141 19.531 8.023 1 98.62 309 ASP A CA 1
ATOM 2391 C C . ASP A 1 309 ? -18.703 18.625 6.879 1 98.62 309 ASP A C 1
ATOM 2393 O O . ASP A 1 309 ? -18.75 19.031 5.715 1 98.62 309 ASP A O 1
ATOM 2397 N N . SER A 1 310 ? -18.25 17.375 7.254 1 98.44 310 SER A N 1
ATOM 2398 C CA . SER A 1 310 ? -17.891 16.406 6.227 1 98.44 310 SER A CA 1
ATOM 2399 C C . SER A 1 310 ? -19.094 16.031 5.367 1 98.44 310 SER A C 1
ATOM 2401 O O . SER A 1 310 ? -19.047 16.156 4.141 1 98.44 310 SER A O 1
ATOM 2403 N N . VAL A 1 311 ? -20.172 15.68 6.004 1 97.94 311 VAL A N 1
ATOM 2404 C CA . VAL A 1 311 ? -21.375 15.211 5.312 1 97.94 311 VAL A CA 1
ATOM 2405 C C . VAL A 1 311 ? -21.938 16.328 4.43 1 97.94 311 VAL A C 1
ATOM 2407 O O . VAL A 1 311 ? -22.266 16.094 3.266 1 97.94 311 VAL A O 1
ATOM 2410 N N . GLU A 1 312 ? -21.984 17.562 4.957 1 98.06 312 GLU A N 1
ATOM 2411 C CA . GLU A 1 312 ? -22.5 18.688 4.184 1 98.06 312 GLU A CA 1
ATOM 2412 C C . GLU A 1 312 ? -21.641 18.953 2.959 1 98.06 312 GLU A C 1
ATOM 2414 O O . GLU A 1 312 ? -22.141 19.281 1.883 1 98.06 312 GLU A O 1
ATOM 2419 N N . SER A 1 313 ? -20.344 18.828 3.168 1 97.94 313 SER A N 1
ATOM 2420 C CA . SER A 1 313 ? -19.422 19.016 2.059 1 97.94 313 SER A CA 1
ATOM 2421 C C . SER A 1 313 ? -19.594 17.922 1.01 1 97.94 313 SER A C 1
ATOM 2423 O O . SER A 1 313 ? -19.531 18.188 -0.192 1 97.94 313 SER A O 1
ATOM 2425 N N . TYR A 1 314 ? -19.797 16.672 1.472 1 97 314 TYR A N 1
ATOM 2426 C CA . TYR A 1 314 ? -19.984 15.547 0.574 1 97 314 TYR A CA 1
ATOM 2427 C C . TYR A 1 314 ? -21.25 15.711 -0.253 1 97 314 TYR A C 1
ATOM 2429 O O . TYR A 1 314 ? -21.281 15.352 -1.434 1 97 314 TYR A O 1
ATOM 2437 N N . LYS A 1 315 ? -22.297 16.266 0.342 1 95.88 315 LYS A N 1
ATOM 2438 C CA . LYS A 1 315 ? -23.547 16.547 -0.373 1 95.88 315 LYS A CA 1
ATOM 2439 C C . LYS A 1 315 ? -23.312 17.562 -1.487 1 95.88 315 LYS A C 1
ATOM 2441 O O . LYS A 1 315 ? -23.75 17.359 -2.619 1 95.88 315 LYS A O 1
ATOM 2446 N N . LYS A 1 316 ? -22.594 18.578 -1.152 1 95.38 316 LYS A N 1
ATOM 2447 C CA . LYS A 1 316 ? -22.312 19.625 -2.119 1 95.38 316 LYS A CA 1
ATOM 2448 C C . LYS A 1 316 ? -21.469 19.109 -3.279 1 95.38 316 LYS A C 1
ATOM 2450 O O . LYS A 1 316 ? -21.625 19.547 -4.418 1 95.38 316 LYS A O 1
ATOM 2455 N N . ALA A 1 317 ? -20.625 18.125 -2.98 1 93.81 317 ALA A N 1
ATOM 2456 C CA . ALA A 1 317 ? -19.719 17.578 -3.982 1 93.81 317 ALA A CA 1
ATOM 2457 C C . ALA A 1 317 ? -20.391 16.469 -4.785 1 93.81 317 ALA A C 1
ATOM 2459 O O . ALA A 1 317 ? -19.828 15.953 -5.75 1 93.81 317 ALA A O 1
ATOM 2460 N N . GLY A 1 318 ? -21.578 16.016 -4.34 1 92.81 318 GLY A N 1
ATOM 2461 C CA . GLY A 1 318 ? -22.312 14.992 -5.055 1 92.81 318 GLY A CA 1
ATOM 2462 C C . GLY A 1 318 ? -21.953 13.586 -4.625 1 92.81 318 GLY A C 1
ATOM 2463 O O . GLY A 1 318 ? -22.328 12.609 -5.281 1 92.81 318 GLY A O 1
ATOM 2464 N N . LEU A 1 319 ? -21.203 13.484 -3.557 1 91.38 319 LEU A N 1
ATOM 2465 C CA . LEU A 1 319 ? -20.828 12.18 -3.023 1 91.38 319 LEU A CA 1
ATOM 2466 C C . LEU A 1 319 ? -21.969 11.57 -2.217 1 91.38 319 LEU A C 1
ATOM 2468 O O . LEU A 1 319 ? -22.031 10.352 -2.049 1 91.38 319 LEU A O 1
ATOM 2472 N N . LEU A 1 320 ? -22.781 12.461 -1.712 1 93.19 320 LEU A N 1
ATOM 2473 C CA . LEU A 1 320 ? -23.984 12.086 -0.975 1 93.19 320 LEU A CA 1
ATOM 2474 C C . LEU A 1 320 ? -25.203 12.82 -1.52 1 93.19 320 LEU A C 1
ATOM 2476 O O . LEU A 1 320 ? -25.078 13.883 -2.137 1 93.19 320 LEU A O 1
ATOM 2480 N N . ASP A 1 321 ? -26.328 12.148 -1.395 1 87.94 321 ASP A N 1
ATOM 2481 C CA . ASP A 1 321 ? -27.578 12.781 -1.81 1 87.94 321 ASP A CA 1
ATOM 2482 C C . ASP A 1 321 ? -28.078 13.75 -0.742 1 87.94 321 ASP A C 1
ATOM 2484 O O . ASP A 1 321 ? -27.828 13.562 0.448 1 87.94 321 ASP A O 1
ATOM 2488 N N . MET B 1 1 ? 14.227 -41.812 -46.594 1 33.47 1 MET B N 1
ATOM 2489 C CA . MET B 1 1 ? 14.336 -40.562 -45.844 1 33.47 1 MET B CA 1
ATOM 2490 C C . MET B 1 1 ? 13.305 -40.5 -44.719 1 33.47 1 MET B C 1
ATOM 2492 O O . MET B 1 1 ? 12.117 -40.75 -44.938 1 33.47 1 MET B O 1
ATOM 2496 N N . PRO B 1 2 ? 13.625 -40.781 -43.438 1 39.38 2 PRO B N 1
ATOM 2497 C CA . PRO B 1 2 ? 12.578 -40.969 -42.406 1 39.38 2 PRO B CA 1
ATOM 2498 C C . PRO B 1 2 ? 11.672 -39.75 -42.281 1 39.38 2 PRO B C 1
ATOM 2500 O O . PRO B 1 2 ? 12.133 -38.594 -42.438 1 39.38 2 PRO B O 1
ATOM 2503 N N . ALA B 1 3 ? 10.438 -39.844 -42.719 1 41.84 3 ALA B N 1
ATOM 2504 C CA . ALA B 1 3 ? 9.414 -38.812 -42.656 1 41.84 3 ALA B CA 1
ATOM 2505 C C . ALA B 1 3 ? 9.406 -38.156 -41.281 1 41.84 3 ALA B C 1
ATOM 2507 O O . ALA B 1 3 ? 9.242 -38.844 -40.25 1 41.84 3 ALA B O 1
ATOM 2508 N N . PHE B 1 4 ? 10.211 -37.156 -40.938 1 38.19 4 PHE B N 1
ATOM 2509 C CA . PHE B 1 4 ? 10.102 -36.312 -39.75 1 38.19 4 PHE B CA 1
ATOM 2510 C C . PHE B 1 4 ? 8.648 -35.969 -39.438 1 38.19 4 PHE B C 1
ATOM 2512 O O . PHE B 1 4 ? 7.996 -35.25 -40.188 1 38.19 4 PHE B O 1
ATOM 2519 N N . LYS B 1 5 ? 7.871 -36.969 -39.062 1 40.69 5 LYS B N 1
ATOM 2520 C CA . LYS B 1 5 ? 6.492 -36.75 -38.625 1 40.69 5 LYS B CA 1
ATOM 2521 C C . LYS B 1 5 ? 6.375 -35.5 -37.75 1 40.69 5 LYS B C 1
ATOM 2523 O O . LYS B 1 5 ? 6.949 -35.469 -36.656 1 40.69 5 LYS B O 1
ATOM 2528 N N . MET B 1 6 ? 6.539 -34.25 -38.125 1 40.09 6 MET B N 1
ATOM 2529 C CA . MET B 1 6 ? 6.242 -33.031 -37.375 1 40.09 6 MET B CA 1
ATOM 2530 C C . MET B 1 6 ? 5.012 -33.219 -36.5 1 40.09 6 MET B C 1
ATOM 2532 O O . MET B 1 6 ? 3.885 -33.281 -37 1 40.09 6 MET B O 1
ATOM 2536 N N . GLY B 1 7 ? 4.871 -34.094 -35.594 1 38.59 7 GLY B N 1
ATOM 2537 C CA . GLY B 1 7 ? 3.723 -34.438 -34.781 1 38.59 7 GLY B CA 1
ATOM 2538 C C . GLY B 1 7 ? 2.936 -33.25 -34.312 1 38.59 7 GLY B C 1
ATOM 2539 O O . GLY B 1 7 ? 3.508 -32.312 -33.75 1 38.59 7 GLY B O 1
ATOM 2540 N N . PHE B 1 8 ? 1.808 -32.75 -34.906 1 43.62 8 PHE B N 1
ATOM 2541 C CA . PHE B 1 8 ? 0.813 -31.734 -34.562 1 43.62 8 PHE B CA 1
ATOM 2542 C C . PHE B 1 8 ? 0.536 -31.75 -33.062 1 43.62 8 PHE B C 1
ATOM 2544 O O . PHE B 1 8 ? 0.019 -32.719 -32.531 1 43.62 8 PHE B O 1
ATOM 2551 N N . GLN B 1 9 ? 1.352 -31.328 -32.219 1 56.62 9 GLN B N 1
ATOM 2552 C CA . GLN B 1 9 ? 1.03 -31.219 -30.781 1 56.62 9 GLN B CA 1
ATOM 2553 C C . GLN B 1 9 ? -0.327 -30.562 -30.578 1 56.62 9 GLN B C 1
ATOM 2555 O O . GLN B 1 9 ? -0.594 -29.484 -31.125 1 56.62 9 GLN B O 1
ATOM 2560 N N . LYS B 1 10 ? -1.375 -31.281 -30.219 1 70.44 10 LYS B N 1
ATOM 2561 C CA . LYS B 1 10 ? -2.76 -30.875 -29.984 1 70.44 10 LYS B CA 1
ATOM 2562 C C . LYS B 1 10 ? -2.834 -29.672 -29.062 1 70.44 10 LYS B C 1
ATOM 2564 O O . LYS B 1 10 ? -2.207 -29.656 -28 1 70.44 10 LYS B O 1
ATOM 2569 N N . LEU B 1 11 ? -3.396 -28.547 -29.578 1 75.69 11 LEU B N 1
ATOM 2570 C CA . LEU B 1 11 ? -3.68 -27.359 -28.766 1 75.69 11 LEU B CA 1
ATOM 2571 C C . LEU B 1 11 ? -4.512 -27.719 -27.547 1 75.69 11 LEU B C 1
ATOM 2573 O O . LEU B 1 11 ? -5.484 -28.484 -27.656 1 75.69 11 LEU B O 1
ATOM 2577 N N . GLN B 1 12 ? -4.008 -27.312 -26.422 1 86.06 12 GLN B N 1
ATOM 2578 C CA . GLN B 1 12 ? -4.672 -27.641 -25.172 1 86.06 12 GLN B CA 1
ATOM 2579 C C . GLN B 1 12 ? -5.902 -26.75 -24.953 1 86.06 12 GLN B C 1
ATOM 2581 O O . GLN B 1 12 ? -6.859 -27.156 -24.297 1 86.06 12 GLN B O 1
ATOM 2586 N N . GLY B 1 13 ? -5.953 -25.578 -25.625 1 94.25 13 GLY B N 1
ATOM 2587 C CA . GLY B 1 13 ? -7.012 -24.594 -25.453 1 94.25 13 GLY B CA 1
ATOM 2588 C C . GLY B 1 13 ? -6.504 -23.172 -25.359 1 94.25 13 GLY B C 1
ATOM 2589 O O . GLY B 1 13 ? -5.293 -22.938 -25.422 1 94.25 13 GLY B O 1
ATOM 2590 N N . THR B 1 14 ? -7.441 -22.266 -25.312 1 98.25 14 THR B N 1
ATOM 2591 C CA . THR B 1 14 ? -7.102 -20.859 -25.188 1 98.25 14 THR B CA 1
ATOM 2592 C C . THR B 1 14 ? -7.312 -20.375 -23.75 1 98.25 14 THR B C 1
ATOM 2594 O O . THR B 1 14 ? -8.375 -20.594 -23.172 1 98.25 14 THR B O 1
ATOM 2597 N N . VAL B 1 15 ? -6.27 -19.797 -23.188 1 98.88 15 VAL B N 1
ATOM 2598 C CA . VAL B 1 15 ? -6.359 -19.281 -21.812 1 98.88 15 VAL B CA 1
ATOM 2599 C C . VAL B 1 15 ? -5.949 -17.812 -21.797 1 98.88 15 VAL B C 1
ATOM 2601 O O . VAL B 1 15 ? -5.203 -17.359 -22.656 1 98.88 15 VAL B O 1
ATOM 2604 N N . CYS B 1 16 ? -6.484 -17.109 -20.828 1 98.94 16 CYS B N 1
ATOM 2605 C CA . CYS B 1 16 ? -6.113 -15.719 -20.609 1 98.94 16 CYS B CA 1
ATOM 2606 C C . CYS B 1 16 ? -5.254 -15.578 -19.344 1 98.94 16 CYS B C 1
ATOM 2608 O O . CYS B 1 16 ? -5.531 -16.219 -18.328 1 98.94 16 CYS B O 1
ATOM 2610 N N . VAL B 1 17 ? -4.18 -14.828 -19.438 1 98.94 17 VAL B N 1
ATOM 2611 C CA . VAL B 1 17 ? -3.334 -14.484 -18.297 1 98.94 17 VAL B CA 1
ATOM 2612 C C . VAL B 1 17 ? -3.385 -12.977 -18.062 1 98.94 17 VAL B C 1
ATOM 2614 O O . VAL B 1 17 ? -2.824 -12.195 -18.828 1 98.94 17 VAL B O 1
ATOM 2617 N N . THR B 1 18 ? -4.051 -12.547 -16.969 1 98.81 18 THR B N 1
ATOM 2618 C CA . THR B 1 18 ? -3.973 -11.133 -16.609 1 98.81 18 THR B CA 1
ATOM 2619 C C . THR B 1 18 ? -2.631 -10.812 -15.961 1 98.81 18 THR B C 1
ATOM 2621 O O . THR B 1 18 ? -2.068 -11.641 -15.242 1 98.81 18 THR B O 1
ATOM 2624 N N . GLY B 1 19 ? -2.182 -9.594 -16.25 1 97.38 19 GLY B N 1
ATOM 2625 C CA . GLY B 1 19 ? -0.877 -9.242 -15.711 1 97.38 19 GLY B CA 1
ATOM 2626 C C . GLY B 1 19 ? 0.262 -10.008 -16.359 1 97.38 19 GLY B C 1
ATOM 2627 O O . GLY B 1 19 ? 1.231 -10.367 -15.688 1 97.38 19 GLY B O 1
ATOM 2628 N N . ALA B 1 20 ? 0.165 -10.211 -17.625 1 98.56 20 ALA B N 1
ATOM 2629 C CA . ALA B 1 20 ? 1.084 -11.086 -18.359 1 98.56 20 ALA B CA 1
ATOM 2630 C C . ALA B 1 20 ? 2.5 -10.516 -18.344 1 98.56 20 ALA B C 1
ATOM 2632 O O . ALA B 1 20 ? 3.477 -11.266 -18.391 1 98.56 20 ALA B O 1
ATOM 2633 N N . GLY B 1 21 ? 2.652 -9.289 -18.25 1 97.12 21 GLY B N 1
ATOM 2634 C CA . GLY B 1 21 ? 3.949 -8.648 -18.406 1 97.12 21 GLY B CA 1
ATOM 2635 C C . GLY B 1 21 ? 4.738 -8.57 -17.125 1 97.12 21 GLY B C 1
ATOM 2636 O O . GLY B 1 21 ? 5.891 -8.133 -17.109 1 97.12 21 GLY B O 1
ATOM 2637 N N . GLY B 1 22 ? 4.156 -8.969 -16.016 1 95.88 22 GLY B N 1
ATOM 2638 C CA . GLY B 1 22 ? 4.82 -8.906 -14.727 1 95.88 22 GLY B CA 1
ATOM 2639 C C . GLY B 1 22 ? 5.77 -10.07 -14.484 1 95.88 22 GLY B C 1
ATOM 2640 O O . GLY B 1 22 ? 5.914 -10.945 -15.336 1 95.88 22 GLY B O 1
ATOM 2641 N N . PHE B 1 23 ? 6.395 -10.07 -13.32 1 97.06 23 PHE B N 1
ATOM 2642 C CA . PHE B 1 23 ? 7.391 -11.062 -12.938 1 97.06 23 PHE B CA 1
ATOM 2643 C C . PHE B 1 23 ? 6.805 -12.469 -13 1 97.06 23 PHE B C 1
ATOM 2645 O O . PHE B 1 23 ? 7.188 -13.266 -13.859 1 97.06 23 PHE B O 1
ATOM 2652 N N . LEU B 1 24 ? 5.754 -12.711 -12.25 1 98.31 24 LEU B N 1
ATOM 2653 C CA . LEU B 1 24 ? 5.105 -14.016 -12.258 1 98.31 24 LEU B CA 1
ATOM 2654 C C . LEU B 1 24 ? 4.324 -14.227 -13.555 1 98.31 24 LEU B C 1
ATOM 2656 O O . LEU B 1 24 ? 4.359 -15.312 -14.133 1 98.31 24 LEU B O 1
ATOM 2660 N N . GLY B 1 25 ? 3.652 -13.18 -14.031 1 98.62 25 GLY B N 1
ATOM 2661 C CA . GLY B 1 25 ? 2.871 -13.289 -15.258 1 98.62 25 GLY B CA 1
ATOM 2662 C C . GLY B 1 25 ? 3.682 -13.781 -16.438 1 98.62 25 GLY B C 1
ATOM 2663 O O . GLY B 1 25 ? 3.225 -14.641 -17.203 1 98.62 25 GLY B O 1
ATOM 2664 N N . SER B 1 26 ? 4.883 -13.305 -16.547 1 98.69 26 SER B N 1
ATOM 2665 C CA . SER B 1 26 ? 5.75 -13.688 -17.656 1 98.69 26 SER B CA 1
ATOM 2666 C C . SER B 1 26 ? 6.082 -15.18 -17.609 1 98.69 26 SER B C 1
ATOM 2668 O O . SER B 1 26 ? 6.125 -15.844 -18.656 1 98.69 26 SER B O 1
ATOM 2670 N N . TRP B 1 27 ? 6.309 -15.672 -16.453 1 98.88 27 TRP B N 1
ATOM 2671 C CA . TRP B 1 27 ? 6.672 -17.078 -16.312 1 98.88 27 TRP B CA 1
ATOM 2672 C C . TRP B 1 27 ? 5.461 -17.969 -16.531 1 98.88 27 TRP B C 1
ATO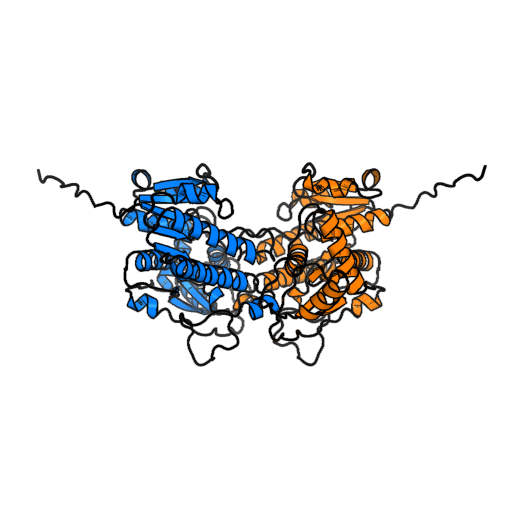M 2674 O O . TRP B 1 27 ? 5.598 -19.078 -17.062 1 98.88 27 TRP B O 1
ATOM 2684 N N . VAL B 1 28 ? 4.289 -17.484 -16.141 1 98.94 28 VAL B N 1
ATOM 2685 C CA . VAL B 1 28 ? 3.074 -18.234 -16.422 1 98.94 28 VAL B CA 1
ATOM 2686 C C . VAL B 1 28 ? 2.865 -18.359 -17.922 1 98.94 28 VAL B C 1
ATOM 2688 O O . VAL B 1 28 ? 2.604 -19.438 -18.438 1 98.94 28 VAL B O 1
ATOM 2691 N N . VAL B 1 29 ? 3.025 -17.25 -18.641 1 98.94 29 VAL B N 1
ATOM 2692 C CA . VAL B 1 29 ? 2.9 -17.25 -20.094 1 98.94 29 VAL B CA 1
ATOM 2693 C C . VAL B 1 29 ? 3.924 -18.203 -20.703 1 98.94 29 VAL B C 1
ATOM 2695 O O . VAL B 1 29 ? 3.582 -19.031 -21.562 1 98.94 29 VAL B O 1
ATOM 2698 N N . HIS B 1 30 ? 5.156 -18.141 -20.219 1 98.88 30 HIS B N 1
ATOM 2699 C CA . HIS B 1 30 ? 6.23 -19 -20.703 1 98.88 30 HIS B CA 1
ATOM 2700 C C . HIS B 1 30 ? 5.855 -20.469 -20.578 1 98.88 30 HIS B C 1
ATOM 2702 O O . HIS B 1 30 ? 6.012 -21.25 -21.531 1 98.88 30 HIS B O 1
ATOM 2708 N N . LEU B 1 31 ? 5.414 -20.812 -19.422 1 98.81 31 LEU B N 1
ATOM 2709 C CA . LEU B 1 31 ? 5.09 -22.203 -19.156 1 98.81 31 LEU B CA 1
ATOM 2710 C C . LEU B 1 31 ? 3.904 -22.672 -20 1 98.81 31 LEU B C 1
ATOM 2712 O O . LEU B 1 31 ? 3.924 -23.766 -20.562 1 98.81 31 LEU B O 1
ATOM 2716 N N . LEU B 1 32 ? 2.873 -21.859 -20.109 1 98.81 32 LEU B N 1
ATOM 2717 C CA . LEU B 1 32 ? 1.684 -22.203 -20.875 1 98.81 32 LEU B CA 1
ATOM 2718 C C . LEU B 1 32 ? 2.027 -22.391 -22.359 1 98.81 32 LEU B C 1
ATOM 2720 O O . LEU B 1 32 ? 1.546 -23.328 -23 1 98.81 32 LEU B O 1
ATOM 2724 N N . LEU B 1 33 ? 2.83 -21.531 -22.906 1 98.62 33 LEU B N 1
ATOM 2725 C CA . LEU B 1 33 ? 3.27 -21.656 -24.281 1 98.62 33 LEU B CA 1
ATOM 2726 C C . LEU B 1 33 ? 4.027 -22.969 -24.5 1 98.62 33 LEU B C 1
ATOM 2728 O O . LEU B 1 33 ? 3.832 -23.641 -25.516 1 98.62 33 LEU B O 1
ATOM 2732 N N . SER B 1 34 ? 4.852 -23.297 -23.547 1 98.06 34 SER B N 1
ATOM 2733 C CA . SER B 1 34 ? 5.641 -24.516 -23.641 1 98.06 34 SER B CA 1
ATOM 2734 C C . SER B 1 34 ? 4.746 -25.75 -23.609 1 98.06 34 SER B C 1
ATOM 2736 O O . SER B 1 34 ? 5.133 -26.812 -24.094 1 98.06 34 SER B O 1
ATOM 2738 N N . LYS B 1 35 ? 3.596 -25.609 -23.094 1 97.56 35 LYS B N 1
ATOM 2739 C CA . LYS B 1 35 ? 2.641 -26.719 -23.031 1 97.56 35 LYS B CA 1
ATOM 2740 C C . LYS B 1 35 ? 1.638 -26.656 -24.172 1 97.56 35 LYS B C 1
ATOM 2742 O O . LYS B 1 35 ? 0.614 -27.344 -24.156 1 97.56 35 LYS B O 1
ATOM 2747 N N . ASN B 1 36 ? 1.825 -25.75 -25.109 1 97.31 36 ASN B N 1
ATOM 2748 C CA . ASN B 1 36 ? 1.096 -25.641 -26.359 1 97.31 36 ASN B CA 1
ATOM 2749 C C . ASN B 1 36 ? -0.306 -25.078 -26.156 1 97.31 36 ASN B C 1
ATOM 2751 O O . ASN B 1 36 ? -1.258 -25.5 -26.812 1 97.31 36 ASN B O 1
ATOM 2755 N N . TYR B 1 37 ? -0.47 -24.219 -25.172 1 98.56 37 TYR B N 1
ATOM 2756 C CA . TYR B 1 37 ? -1.68 -23.406 -25.047 1 98.56 37 TYR B CA 1
ATOM 2757 C C . TYR B 1 37 ? -1.636 -22.203 -25.969 1 98.56 37 TYR B C 1
ATOM 2759 O O . TYR B 1 37 ? -0.558 -21.703 -26.297 1 98.56 37 TYR B O 1
ATOM 2767 N N . LEU B 1 38 ? -2.818 -21.812 -26.422 1 98.62 38 LEU B N 1
ATOM 2768 C CA . LEU B 1 38 ? -2.963 -20.453 -26.938 1 98.62 38 LEU B CA 1
ATOM 2769 C C . LEU B 1 38 ? -3.166 -19.469 -25.781 1 98.62 38 LEU B C 1
ATOM 2771 O O . LEU B 1 38 ? -4.043 -19.656 -24.938 1 98.62 38 LEU B O 1
ATOM 2775 N N . VAL B 1 39 ? -2.322 -18.438 -25.781 1 98.88 39 VAL B N 1
ATOM 2776 C CA . VAL B 1 39 ? -2.336 -17.562 -24.625 1 98.88 39 VAL B CA 1
ATOM 2777 C C . VAL B 1 39 ? -2.723 -16.156 -25.047 1 98.88 39 VAL B C 1
ATOM 2779 O O . VAL B 1 39 ? -2.156 -15.602 -25.984 1 98.88 39 VAL B O 1
ATOM 2782 N N . ARG B 1 40 ? -3.676 -15.625 -24.438 1 98.81 40 ARG B N 1
ATOM 2783 C CA . ARG B 1 40 ? -3.965 -14.195 -24.469 1 98.81 40 ARG B CA 1
ATOM 2784 C C . ARG B 1 40 ? -3.467 -13.508 -23.203 1 98.81 40 ARG B C 1
ATOM 2786 O O . ARG B 1 40 ? -4.039 -13.688 -22.125 1 98.81 40 ARG B O 1
ATOM 2793 N N . GLY B 1 41 ? -2.428 -12.727 -23.312 1 98.81 41 GLY B N 1
ATOM 2794 C CA . GLY B 1 41 ? -1.853 -12.008 -22.188 1 98.81 41 GLY B CA 1
ATOM 2795 C C . GLY B 1 41 ? -2.277 -10.555 -22.125 1 98.81 41 GLY B C 1
ATOM 2796 O O . GLY B 1 41 ? -2.1 -9.805 -23.078 1 98.81 41 GLY B O 1
ATOM 2797 N N . THR B 1 42 ? -2.854 -10.125 -21 1 98.75 42 THR B N 1
ATOM 2798 C CA . THR B 1 42 ? -3.262 -8.734 -20.875 1 98.75 42 THR B CA 1
ATOM 2799 C C . THR B 1 42 ? -2.115 -7.879 -20.344 1 98.75 42 THR B C 1
ATOM 2801 O O . THR B 1 42 ? -1.358 -8.32 -19.469 1 98.75 42 THR B O 1
ATOM 2804 N N . VAL B 1 43 ? -1.96 -6.766 -20.922 1 97.81 43 VAL B N 1
ATOM 2805 C CA . VAL B 1 43 ? -0.996 -5.75 -20.516 1 97.81 43 VAL B CA 1
ATOM 2806 C C . VAL B 1 43 ? -1.633 -4.367 -20.625 1 97.81 43 VAL B C 1
ATOM 2808 O O . VAL B 1 43 ? -2.744 -4.223 -21.141 1 97.81 43 VAL B O 1
ATOM 2811 N N . ARG B 1 44 ? -1.005 -3.365 -20.078 1 93.31 44 ARG B N 1
ATOM 2812 C CA . ARG B 1 44 ? -1.543 -2.01 -20.109 1 93.31 44 ARG B CA 1
ATOM 2813 C C . ARG B 1 44 ? -1.486 -1.431 -21.516 1 93.31 44 ARG B C 1
ATOM 2815 O O . ARG B 1 44 ? -2.422 -0.756 -21.953 1 93.31 44 ARG B O 1
ATOM 2822 N N . ASP B 1 45 ? -0.379 -1.718 -22.219 1 96.06 45 ASP B N 1
ATOM 2823 C CA . ASP B 1 45 ? -0.169 -1.289 -23.594 1 96.06 45 ASP B CA 1
ATOM 2824 C C . ASP B 1 45 ? 0.646 -2.32 -24.375 1 96.06 45 ASP B C 1
ATOM 2826 O O . ASP B 1 45 ? 1.873 -2.361 -24.266 1 96.06 45 ASP B O 1
ATOM 2830 N N . PRO B 1 46 ? -0.01 -3.018 -25.234 1 96.56 46 PRO B N 1
ATOM 2831 C CA . PRO B 1 46 ? 0.668 -4.109 -25.938 1 96.56 46 PRO B CA 1
ATOM 2832 C C . PRO B 1 46 ? 1.816 -3.617 -26.828 1 96.56 46 PRO B C 1
ATOM 2834 O O . PRO B 1 46 ? 2.689 -4.402 -27.203 1 96.56 46 PRO B O 1
ATOM 2837 N N . LEU B 1 47 ? 1.855 -2.322 -27.125 1 95.38 47 LEU B N 1
ATOM 2838 C CA . LEU B 1 47 ? 2.871 -1.804 -28.031 1 95.38 47 LEU B CA 1
ATOM 2839 C C . LEU B 1 47 ? 4.086 -1.297 -27.266 1 95.38 47 LEU B C 1
ATOM 2841 O O . LEU B 1 47 ? 5.105 -0.946 -27.859 1 95.38 47 LEU B O 1
ATOM 2845 N N . ASP B 1 48 ? 4.004 -1.295 -25.969 1 96 48 ASP B N 1
ATOM 2846 C CA . ASP B 1 48 ? 5.117 -0.841 -25.141 1 96 48 ASP B CA 1
ATOM 2847 C C . ASP B 1 48 ? 6.297 -1.809 -25.219 1 96 48 ASP B C 1
ATOM 2849 O O . ASP B 1 48 ? 6.125 -3.018 -25.047 1 96 48 ASP B O 1
ATOM 2853 N N . GLU B 1 49 ? 7.457 -1.32 -25.375 1 95.75 49 GLU B N 1
ATOM 2854 C CA . GLU B 1 49 ? 8.672 -2.111 -25.531 1 95.75 49 GLU B CA 1
ATOM 2855 C C . GLU B 1 49 ? 8.977 -2.926 -24.281 1 95.75 49 GLU B C 1
ATOM 2857 O O . GLU B 1 49 ? 9.672 -3.943 -24.344 1 95.75 49 GLU B O 1
ATOM 2862 N N . LYS B 1 50 ? 8.477 -2.551 -23.203 1 95.12 50 LYS B N 1
ATOM 2863 C CA . LYS B 1 50 ? 8.758 -3.26 -21.969 1 95.12 50 LYS B CA 1
ATOM 2864 C C . LYS B 1 50 ? 8.133 -4.656 -21.969 1 95.12 50 LYS B C 1
ATOM 2866 O O . LYS B 1 50 ? 8.461 -5.488 -21.125 1 95.12 50 LYS B O 1
ATOM 2871 N N . TYR B 1 51 ? 7.262 -4.91 -22.953 1 97.38 51 TYR B N 1
ATOM 2872 C CA . TYR B 1 51 ? 6.637 -6.223 -23.031 1 97.38 51 TYR B CA 1
ATOM 2873 C C . TYR B 1 51 ? 7.258 -7.059 -24.141 1 97.38 51 TYR B C 1
ATOM 2875 O O . TYR B 1 51 ? 6.781 -8.156 -24.438 1 97.38 51 TYR B O 1
ATOM 2883 N N . ALA B 1 52 ? 8.305 -6.57 -24.766 1 96.94 52 ALA B N 1
ATOM 2884 C CA . ALA B 1 52 ? 8.945 -7.25 -25.891 1 96.94 52 ALA B CA 1
ATOM 2885 C C . ALA B 1 52 ? 9.445 -8.633 -25.484 1 96.94 52 ALA B C 1
ATOM 2887 O O . ALA B 1 52 ? 9.469 -9.555 -26.312 1 96.94 52 ALA B O 1
ATOM 2888 N N . HIS B 1 53 ? 9.828 -8.797 -24.203 1 97.62 53 HIS B N 1
ATOM 2889 C CA . HIS B 1 53 ? 10.344 -10.07 -23.719 1 97.62 53 HIS B CA 1
ATOM 2890 C C . HIS B 1 53 ? 9.305 -11.18 -23.875 1 97.62 53 HIS B C 1
ATOM 2892 O O . HIS B 1 53 ? 9.664 -12.344 -24.078 1 97.62 53 HIS B O 1
ATOM 2898 N N . LEU B 1 54 ? 8.039 -10.844 -23.859 1 98.5 54 LEU B N 1
ATOM 2899 C CA . LEU B 1 54 ? 6.977 -11.836 -24.016 1 98.5 54 LEU B CA 1
ATOM 2900 C C . LEU B 1 54 ? 6.938 -12.359 -25.453 1 98.5 54 LEU B C 1
ATOM 2902 O O . LEU B 1 54 ? 6.777 -13.562 -25.672 1 98.5 54 LEU B O 1
ATOM 2906 N N . ASN B 1 55 ? 7.094 -11.508 -26.375 1 97.44 55 ASN B N 1
ATOM 2907 C CA . ASN B 1 55 ? 7.043 -11.867 -27.781 1 97.44 55 ASN B CA 1
ATOM 2908 C C . ASN B 1 55 ? 8.258 -12.688 -28.203 1 97.44 55 ASN B C 1
ATOM 2910 O O . ASN B 1 55 ? 8.258 -13.32 -29.25 1 97.44 55 ASN B O 1
ATOM 2914 N N . GLN B 1 56 ? 9.25 -12.711 -27.406 1 97.25 56 GLN B N 1
ATOM 2915 C CA . GLN B 1 56 ? 10.484 -13.422 -27.703 1 97.25 56 GLN B CA 1
ATOM 2916 C C . GLN B 1 56 ? 10.484 -14.82 -27.094 1 97.25 56 GLN B C 1
ATOM 2918 O O . GLN B 1 56 ? 11.398 -15.609 -27.344 1 97.25 56 GLN B O 1
ATOM 2923 N N . LEU B 1 57 ? 9.5 -15.078 -26.375 1 98.31 57 LEU B N 1
ATOM 2924 C CA . LEU B 1 57 ? 9.406 -16.406 -25.766 1 98.31 57 LEU B CA 1
ATOM 2925 C C . LEU B 1 57 ? 9.227 -17.484 -26.828 1 98.31 57 LEU B C 1
ATOM 2927 O O . LEU B 1 57 ? 8.672 -17.219 -27.891 1 98.31 57 LEU B O 1
ATOM 2931 N N . PRO B 1 58 ? 9.711 -18.688 -26.5 1 97.31 58 PRO B N 1
ATOM 2932 C CA . PRO B 1 58 ? 9.438 -19.781 -27.438 1 97.31 58 PRO B CA 1
ATOM 2933 C C . PRO B 1 58 ? 7.945 -19.984 -27.703 1 97.31 58 PRO B C 1
ATOM 2935 O O . PRO B 1 58 ? 7.137 -19.922 -26.766 1 97.31 58 PRO B O 1
ATOM 2938 N N . ASN B 1 59 ? 7.492 -20.109 -28.969 1 96.5 59 ASN B N 1
ATOM 2939 C CA . ASN B 1 59 ? 6.137 -20.391 -29.422 1 96.5 59 ASN B CA 1
ATOM 2940 C C . ASN B 1 59 ? 5.25 -19.156 -29.328 1 96.5 59 ASN B C 1
ATOM 2942 O O . ASN B 1 59 ? 4.055 -19.219 -29.625 1 96.5 59 ASN B O 1
ATOM 2946 N N . ALA B 1 60 ? 5.824 -17.969 -28.984 1 98 60 ALA B N 1
ATOM 2947 C CA . ALA B 1 60 ? 5.023 -16.766 -28.812 1 98 60 ALA B CA 1
ATOM 2948 C C . ALA B 1 60 ? 4.441 -16.297 -30.156 1 98 60 ALA B C 1
ATOM 2950 O O . ALA B 1 60 ? 3.291 -15.852 -30.219 1 98 60 ALA B O 1
ATOM 2951 N N . SER B 1 61 ? 5.188 -16.391 -31.219 1 96.69 61 SER B N 1
ATOM 2952 C CA . SER B 1 61 ? 4.781 -15.875 -32.531 1 96.69 61 SER B CA 1
ATOM 2953 C C . SER B 1 61 ? 3.492 -16.531 -33 1 96.69 61 SER B C 1
ATOM 2955 O O . SER B 1 61 ? 2.664 -15.898 -33.656 1 96.69 61 SER B O 1
ATOM 2957 N N . SER B 1 62 ? 3.287 -17.734 -32.594 1 96.75 62 SER B N 1
ATOM 2958 C CA . SER B 1 62 ? 2.127 -18.484 -33.062 1 96.75 62 SER B CA 1
ATOM 2959 C C . SER B 1 62 ? 1.036 -18.562 -32 1 96.75 62 SER B C 1
ATOM 2961 O O . SER B 1 62 ? -0.152 -18.609 -32.312 1 96.75 62 SER B O 1
ATOM 2963 N N . ASN B 1 63 ? 1.476 -18.578 -30.734 1 98.25 63 ASN B N 1
ATOM 2964 C CA . ASN B 1 63 ? 0.513 -18.984 -29.719 1 98.25 63 ASN B CA 1
ATOM 2965 C C . ASN B 1 63 ? 0.21 -17.859 -28.734 1 98.25 63 ASN B C 1
ATOM 2967 O O . ASN B 1 63 ? -0.638 -18.016 -27.859 1 98.25 63 ASN B O 1
ATOM 2971 N N . LEU B 1 64 ? 0.846 -16.672 -28.875 1 98.69 64 LEU B N 1
ATOM 2972 C CA . LEU B 1 64 ? 0.641 -15.578 -27.922 1 98.69 64 LEU B CA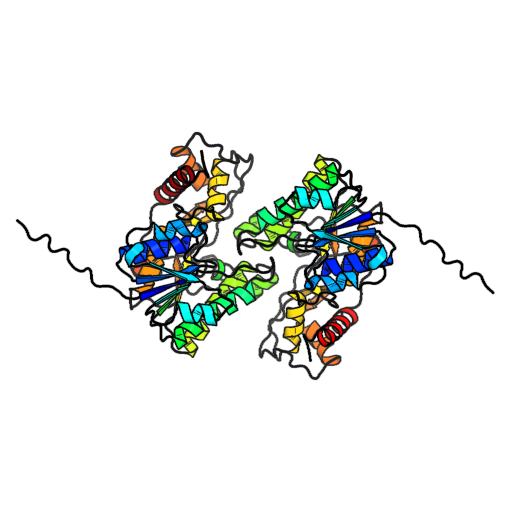 1
ATOM 2973 C C . LEU B 1 64 ? 0 -14.375 -28.594 1 98.69 64 LEU B C 1
ATOM 2975 O O . LEU B 1 64 ? 0.406 -13.984 -29.703 1 98.69 64 LEU B O 1
ATOM 2979 N N . LYS B 1 65 ? -0.975 -13.836 -28 1 98.5 65 LYS B N 1
ATOM 2980 C CA . LYS B 1 65 ? -1.539 -12.539 -28.359 1 98.5 65 LYS B CA 1
ATOM 2981 C C . LYS B 1 65 ? -1.589 -11.609 -27.141 1 98.5 65 LYS B C 1
ATOM 2983 O O . LYS B 1 65 ? -2.199 -11.945 -26.125 1 98.5 65 LYS B O 1
ATOM 2988 N N . LEU B 1 66 ? -0.943 -10.492 -27.234 1 98.69 66 LEU B N 1
ATOM 2989 C CA . LEU B 1 66 ? -1.026 -9.492 -26.188 1 98.69 66 LEU B CA 1
ATOM 2990 C C . LEU B 1 66 ? -2.199 -8.547 -26.422 1 98.69 66 LEU B C 1
ATOM 2992 O O . LEU B 1 66 ? -2.402 -8.078 -27.547 1 98.69 66 LEU B O 1
ATOM 2996 N N . VAL B 1 67 ? -2.932 -8.312 -25.391 1 98.5 67 VAL B N 1
ATOM 2997 C CA . VAL B 1 67 ? -4.117 -7.477 -25.516 1 98.5 67 VAL B CA 1
ATOM 2998 C C . VAL B 1 67 ? -4.145 -6.441 -24.391 1 98.5 67 VAL B C 1
ATOM 3000 O O . VAL B 1 67 ? -3.67 -6.707 -23.281 1 98.5 67 VAL B O 1
ATOM 3003 N N . LYS B 1 68 ? -4.66 -5.297 -24.734 1 98.12 68 LYS B N 1
ATOM 3004 C CA . LYS B 1 68 ? -4.809 -4.238 -23.734 1 98.12 68 LYS B CA 1
ATOM 3005 C C . LYS B 1 68 ? -5.98 -4.52 -22.812 1 98.12 68 LYS B C 1
ATOM 3007 O O . LYS B 1 68 ? -7.094 -4.797 -23.266 1 98.12 68 LYS B O 1
ATOM 3012 N N . ALA B 1 69 ? -5.75 -4.473 -21.484 1 97.44 69 ALA B N 1
ATOM 3013 C CA . ALA B 1 69 ? -6.82 -4.59 -20.5 1 97.44 69 ALA B CA 1
ATOM 3014 C C . ALA B 1 69 ? -6.434 -3.92 -19.188 1 97.44 69 ALA B C 1
ATOM 3016 O O . ALA B 1 69 ? -5.25 -3.828 -18.859 1 97.44 69 ALA B O 1
ATOM 3017 N N . ASP B 1 70 ? -7.43 -3.451 -18.516 1 95.19 70 ASP B N 1
ATOM 3018 C CA . ASP B 1 70 ? -7.316 -2.844 -17.203 1 95.19 70 ASP B CA 1
ATOM 3019 C C . ASP B 1 70 ? -8.312 -3.471 -16.219 1 95.19 70 ASP B C 1
ATOM 3021 O O . ASP B 1 70 ? -9.484 -3.641 -16.547 1 95.19 70 ASP B O 1
ATOM 3025 N N . LEU B 1 71 ? -7.836 -3.764 -15.094 1 95.25 71 LEU B N 1
ATOM 3026 C CA . LEU B 1 71 ? -8.648 -4.48 -14.117 1 95.25 71 LEU B CA 1
ATOM 3027 C C . LEU B 1 71 ? -9.875 -3.668 -13.727 1 95.25 71 LEU B C 1
ATOM 3029 O O . LEU B 1 71 ? -10.883 -4.23 -13.289 1 95.25 71 LEU B O 1
ATOM 3033 N N . LEU B 1 72 ? -9.75 -2.367 -13.883 1 92.62 72 LEU B N 1
ATOM 3034 C CA . LEU B 1 72 ? -10.859 -1.522 -13.453 1 92.62 72 LEU B CA 1
ATOM 3035 C C . LEU B 1 72 ? -11.695 -1.078 -14.648 1 92.62 72 LEU B C 1
ATOM 3037 O O . LEU B 1 72 ? -12.609 -0.258 -14.5 1 92.62 72 LEU B O 1
ATOM 3041 N N . ASP B 1 73 ? -11.375 -1.597 -15.82 1 95.38 73 ASP B N 1
ATOM 3042 C CA . ASP B 1 73 ? -12.141 -1.403 -17.047 1 95.38 73 ASP B CA 1
ATOM 3043 C C . ASP B 1 73 ? -12.766 -2.715 -17.516 1 95.38 73 ASP B C 1
ATOM 3045 O O . ASP B 1 73 ? -12.164 -3.451 -18.297 1 95.38 73 ASP B O 1
ATOM 3049 N N . TYR B 1 74 ? -14.008 -2.947 -17.188 1 96.94 74 TYR B N 1
ATOM 3050 C CA . TYR B 1 74 ? -14.68 -4.223 -17.422 1 96.94 74 TYR B CA 1
ATOM 3051 C C . TYR B 1 74 ? -14.734 -4.551 -18.906 1 96.94 74 TYR B C 1
ATOM 3053 O O . TYR B 1 74 ? -14.422 -5.676 -19.312 1 96.94 74 TYR B O 1
ATOM 3061 N N . PRO B 1 75 ? -14.992 -3.619 -19.781 1 97.75 75 PRO B N 1
ATOM 3062 C CA . PRO B 1 75 ? -15.086 -3.953 -21.203 1 97.75 75 PRO B CA 1
ATOM 3063 C C . PRO B 1 75 ? -13.773 -4.504 -21.75 1 97.75 75 PRO B C 1
ATOM 3065 O O . PRO B 1 75 ? -13.781 -5.465 -22.531 1 97.75 75 PRO B O 1
ATOM 3068 N N . SER B 1 76 ? -12.719 -3.924 -21.328 1 97.81 76 SER B N 1
ATOM 3069 C CA . SER B 1 76 ? -11.438 -4.402 -21.828 1 97.81 76 SER B CA 1
ATOM 3070 C C . SER B 1 76 ? -11.125 -5.805 -21.312 1 97.81 76 SER B C 1
ATOM 3072 O O . SER B 1 76 ? -10.547 -6.621 -22.031 1 97.81 76 SER B O 1
ATOM 3074 N N . LEU B 1 77 ? -11.547 -6.145 -20.125 1 97.94 77 LEU B N 1
ATOM 3075 C CA . LEU B 1 77 ? -11.344 -7.465 -19.531 1 97.94 77 LEU B CA 1
ATOM 3076 C C . LEU B 1 77 ? -12.195 -8.516 -20.25 1 97.94 77 LEU B C 1
ATOM 3078 O O . LEU B 1 77 ? -11.703 -9.594 -20.578 1 97.94 77 LEU B O 1
ATOM 3082 N N . PHE B 1 78 ? -13.422 -8.117 -20.5 1 98.5 78 PHE B N 1
ATOM 3083 C CA . PHE B 1 78 ? -14.312 -9.055 -21.156 1 98.5 78 PHE B CA 1
ATOM 3084 C C . PHE B 1 78 ? -13.805 -9.406 -22.547 1 98.5 78 PHE B C 1
ATOM 3086 O O . PHE B 1 78 ? -13.812 -10.57 -22.953 1 98.5 78 PHE B O 1
ATOM 3093 N N . SER B 1 79 ? -13.367 -8.398 -23.219 1 98.38 79 SER B N 1
ATOM 3094 C CA . SER B 1 79 ? -12.836 -8.609 -24.562 1 98.38 79 SER B CA 1
ATOM 3095 C C . SER B 1 79 ? -11.641 -9.562 -24.531 1 98.38 79 SER B C 1
ATOM 3097 O O . SER B 1 79 ? -11.484 -10.391 -25.438 1 98.38 79 SER B O 1
ATOM 3099 N N . ALA B 1 80 ? -10.828 -9.492 -23.547 1 98.5 80 ALA B N 1
ATOM 3100 C CA . ALA B 1 80 ? -9.633 -10.328 -23.406 1 98.5 80 ALA B CA 1
ATOM 3101 C C . ALA B 1 80 ? -10 -11.758 -23.047 1 98.5 80 ALA B C 1
ATOM 3103 O O . ALA B 1 80 ? -9.32 -12.703 -23.438 1 98.5 80 ALA B O 1
ATOM 3104 N N . ILE B 1 81 ? -11.07 -11.938 -22.328 1 98.81 81 ILE B N 1
ATOM 3105 C CA . ILE B 1 81 ? -11.391 -13.219 -21.703 1 98.81 81 ILE B CA 1
ATOM 3106 C C . ILE B 1 81 ? -12.352 -14.008 -22.594 1 98.81 81 ILE B C 1
ATOM 3108 O O . ILE B 1 81 ? -12.336 -15.234 -22.594 1 98.81 81 ILE B O 1
ATOM 3112 N N . GLN B 1 82 ? -13.117 -13.289 -23.359 1 98.5 82 GLN B N 1
ATOM 3113 C CA . GLN B 1 82 ? -14.094 -13.945 -24.219 1 98.5 82 GLN B CA 1
ATOM 3114 C C . GLN B 1 82 ? -13.43 -14.969 -25.125 1 98.5 82 GLN B C 1
ATOM 3116 O O . GLN B 1 82 ? -12.438 -14.656 -25.797 1 98.5 82 GLN B O 1
ATOM 3121 N N . GLY B 1 83 ? -13.961 -16.219 -25.109 1 98.19 83 GLY B N 1
ATOM 3122 C CA . GLY B 1 83 ? -13.445 -17.297 -25.953 1 98.19 83 GLY B CA 1
ATOM 3123 C C . GLY B 1 83 ? -12.391 -18.141 -25.25 1 98.19 83 GLY B C 1
ATOM 3124 O O . GLY B 1 83 ? -11.953 -19.156 -25.797 1 98.19 83 GLY B O 1
ATOM 3125 N N . CYS B 1 84 ? -11.984 -17.812 -24.094 1 98.56 84 CYS B N 1
ATOM 3126 C CA . CYS B 1 84 ? -11 -18.594 -23.344 1 98.56 84 CYS B CA 1
ATOM 3127 C C . CYS B 1 84 ? -11.68 -19.672 -22.5 1 98.56 84 CYS B C 1
ATOM 3129 O O . CYS B 1 84 ? -12.773 -19.453 -21.984 1 98.56 84 CYS B O 1
ATOM 3131 N N . SER B 1 85 ? -11.008 -20.734 -22.359 1 97.94 85 SER B N 1
ATOM 3132 C CA . SER B 1 85 ? -11.508 -21.828 -21.516 1 97.94 85 SER B CA 1
ATOM 3133 C C . SER B 1 85 ? -11.07 -21.656 -20.078 1 97.94 85 SER B C 1
ATOM 3135 O O . SER B 1 85 ? -11.734 -22.141 -19.156 1 97.94 85 SER B O 1
ATOM 3137 N N . GLY B 1 86 ? -9.938 -21.016 -19.859 1 98.62 86 GLY B N 1
ATOM 3138 C CA . GLY B 1 86 ? -9.383 -20.781 -18.531 1 98.62 86 GLY B CA 1
ATOM 3139 C C . GLY B 1 86 ? -8.789 -19.391 -18.375 1 98.62 86 GLY B C 1
ATOM 3140 O O . GLY B 1 86 ? -8.438 -18.75 -19.375 1 98.62 86 GLY B O 1
ATOM 3141 N N . VAL B 1 87 ? -8.766 -18.922 -17.172 1 98.94 87 VAL B N 1
ATOM 3142 C CA . VAL B 1 87 ? -8.164 -17.625 -16.875 1 98.94 87 VAL B CA 1
ATOM 3143 C C . VAL B 1 87 ? -7.227 -17.75 -15.68 1 98.94 87 VAL B C 1
ATOM 3145 O O . VAL B 1 87 ? -7.582 -18.344 -14.664 1 98.94 87 VAL B O 1
ATOM 3148 N N . PHE B 1 88 ? -6.02 -17.297 -15.867 1 98.94 88 PHE B N 1
ATOM 3149 C CA . PHE B 1 88 ? -5.066 -17.094 -14.781 1 98.94 88 PHE B CA 1
ATOM 3150 C C . PHE B 1 88 ? -5.039 -15.617 -14.375 1 98.94 88 PHE B C 1
ATOM 3152 O O . PHE B 1 88 ? -4.516 -14.773 -15.102 1 98.94 88 PHE B O 1
ATOM 3159 N N . HIS B 1 89 ? -5.613 -15.328 -13.25 1 98.94 89 HIS B N 1
ATOM 3160 C CA . HIS B 1 89 ? -5.656 -13.953 -12.758 1 98.94 89 HIS B CA 1
ATOM 3161 C C . HIS B 1 89 ? -4.441 -13.641 -11.898 1 98.94 89 HIS B C 1
ATOM 3163 O O . HIS B 1 89 ? -4.504 -13.742 -10.672 1 98.94 89 HIS B O 1
ATOM 3169 N N . VAL B 1 90 ? -3.418 -13.094 -12.516 1 98.56 90 VAL B N 1
ATOM 3170 C CA . VAL B 1 90 ? -2.137 -12.82 -11.867 1 98.56 90 VAL B CA 1
ATOM 3171 C C . VAL B 1 90 ? -2.02 -11.336 -11.555 1 98.56 90 VAL B C 1
ATOM 3173 O O . VAL B 1 90 ? -1.312 -10.945 -10.625 1 98.56 90 VAL B O 1
ATOM 3176 N N . ALA B 1 91 ? -2.768 -10.523 -12.219 1 96.31 91 ALA B N 1
ATOM 3177 C CA . ALA B 1 91 ? -2.678 -9.07 -12.117 1 96.31 91 ALA B CA 1
ATOM 3178 C C . ALA B 1 91 ? -3.123 -8.586 -10.742 1 96.31 91 ALA B C 1
ATOM 3180 O O . ALA B 1 91 ? -4.055 -9.141 -10.156 1 96.31 91 ALA B O 1
ATOM 3181 N N . SER B 1 92 ? -2.457 -7.668 -10.219 1 89.5 92 SER B N 1
ATOM 3182 C CA . SER B 1 92 ? -2.887 -6.863 -9.078 1 89.5 92 SER B CA 1
ATOM 3183 C C . SER B 1 92 ? -3.064 -5.402 -9.469 1 89.5 92 SER B C 1
ATOM 3185 O O . SER B 1 92 ? -2.246 -4.844 -10.203 1 89.5 92 SER B O 1
ATOM 3187 N N . PRO B 1 93 ? -4.133 -4.844 -9.055 1 86.75 93 PRO B N 1
ATOM 3188 C CA . PRO B 1 93 ? -4.336 -3.447 -9.438 1 86.75 93 PRO B CA 1
ATOM 3189 C C . PRO B 1 93 ? -3.307 -2.508 -8.812 1 86.75 93 PRO B C 1
ATOM 3191 O O . PRO B 1 93 ? -2.795 -2.785 -7.727 1 86.75 93 PRO B O 1
ATOM 3194 N N . LEU B 1 94 ? -2.98 -1.459 -9.547 1 80.88 94 LEU B N 1
ATOM 3195 C CA . LEU B 1 94 ? -2.166 -0.39 -8.977 1 80.88 94 LEU B CA 1
ATOM 3196 C C . LEU B 1 94 ? -2.957 0.406 -7.945 1 80.88 94 LEU B C 1
ATOM 3198 O O . LEU B 1 94 ? -4.086 0.828 -8.211 1 80.88 94 LEU B O 1
ATOM 3202 N N . PRO B 1 95 ? -2.312 0.507 -6.793 1 82.12 95 PRO B N 1
ATOM 3203 C CA . PRO B 1 95 ? -3.021 1.324 -5.805 1 82.12 95 PRO B CA 1
ATOM 3204 C C . PRO B 1 95 ? -3.064 2.803 -6.184 1 82.12 95 PRO B C 1
ATOM 3206 O O . PRO B 1 95 ? -2.154 3.299 -6.852 1 82.12 95 PRO B O 1
ATOM 3209 N N . SER B 1 96 ? -4.125 3.469 -5.844 1 75.19 96 SER B N 1
ATOM 3210 C CA . SER B 1 96 ? -4.238 4.906 -6.066 1 75.19 96 SER B CA 1
ATOM 3211 C C . SER B 1 96 ? -3.539 5.691 -4.957 1 75.19 96 SER B C 1
ATOM 3213 O O . SER B 1 96 ? -3.252 6.879 -5.121 1 75.19 96 SER B O 1
ATOM 3215 N N . SER B 1 97 ? -3.346 5.062 -3.836 1 80.94 97 SER B N 1
ATOM 3216 C CA . SER B 1 97 ? -2.627 5.617 -2.693 1 80.94 97 SER B CA 1
ATOM 3217 C C . SER B 1 97 ? -2.104 4.516 -1.78 1 80.94 97 SER B C 1
ATOM 3219 O O . SER B 1 97 ? -2.477 3.348 -1.93 1 80.94 97 SER B O 1
ATOM 3221 N N . PRO B 1 98 ? -1.305 4.863 -0.868 1 80.19 98 PRO B N 1
ATOM 3222 C CA . PRO B 1 98 ? -0.771 3.844 0.04 1 80.19 98 PRO B CA 1
ATOM 3223 C C . PRO B 1 98 ? -1.85 3.207 0.912 1 80.19 98 PRO B C 1
ATOM 3225 O O . PRO B 1 98 ? -1.64 2.125 1.469 1 80.19 98 PRO B O 1
ATOM 3228 N N . VAL B 1 99 ? -3.041 3.877 1.022 1 80.31 99 VAL B N 1
ATOM 3229 C CA . VAL B 1 99 ? -4.043 3.355 1.948 1 80.31 99 VAL B CA 1
ATOM 3230 C C . VAL B 1 99 ? -5.234 2.807 1.167 1 80.31 99 VAL B C 1
ATOM 3232 O O . VAL B 1 99 ? -6.098 2.135 1.732 1 80.31 99 VAL B O 1
ATOM 3235 N N . ASP B 1 100 ? -5.266 3.086 -0.098 1 84.44 100 ASP B N 1
ATOM 3236 C CA . ASP B 1 100 ? -6.383 2.625 -0.917 1 84.44 100 ASP B CA 1
ATOM 3237 C C . ASP B 1 100 ? -5.988 1.403 -1.744 1 84.44 100 ASP B C 1
ATOM 3239 O O . ASP B 1 100 ? -5.883 1.484 -2.969 1 84.44 100 ASP B O 1
ATOM 3243 N N . LEU B 1 101 ? -5.941 0.26 -1.053 1 88.19 101 LEU B N 1
ATOM 3244 C CA . LEU B 1 101 ? -5.543 -0.987 -1.697 1 88.19 101 LEU B CA 1
ATOM 3245 C C . LEU B 1 101 ? -6.738 -1.926 -1.845 1 88.19 101 LEU B C 1
ATOM 3247 O O . LEU B 1 101 ? -6.82 -2.686 -2.812 1 88.19 101 LEU B O 1
ATOM 3251 N N . ILE B 1 102 ? -7.676 -1.813 -0.944 1 88.25 102 ILE B N 1
ATOM 3252 C CA . ILE B 1 102 ? -8.695 -2.846 -0.793 1 88.25 102 ILE B CA 1
ATOM 3253 C C . ILE B 1 102 ? -9.688 -2.76 -1.946 1 88.25 102 ILE B C 1
ATOM 3255 O O . ILE B 1 102 ? -9.914 -3.74 -2.658 1 88.25 102 ILE B O 1
ATOM 3259 N N . GLU B 1 103 ? -10.234 -1.615 -2.223 1 86 103 GLU B N 1
ATOM 3260 C CA . GLU B 1 103 ? -11.312 -1.472 -3.195 1 86 103 GLU B CA 1
ATOM 3261 C C . GLU B 1 103 ? -10.844 -1.841 -4.598 1 86 103 GLU B C 1
ATOM 3263 O O . GLU B 1 103 ? -11.508 -2.605 -5.301 1 86 103 GLU B O 1
ATOM 3268 N N . PRO B 1 104 ? -9.711 -1.315 -5.008 1 89.19 104 PRO B N 1
ATOM 3269 C CA . PRO B 1 104 ? -9.242 -1.715 -6.336 1 89.19 104 PRO B CA 1
ATOM 3270 C C . PRO B 1 104 ? -8.969 -3.215 -6.441 1 89.19 104 PRO B C 1
ATOM 3272 O O . PRO B 1 104 ? -9.25 -3.826 -7.473 1 89.19 104 PRO B O 1
ATOM 3275 N N . ALA B 1 105 ? -8.43 -3.846 -5.367 1 92.75 105 ALA B N 1
ATOM 3276 C CA . ALA B 1 105 ? -8.141 -5.277 -5.383 1 92.75 105 ALA B CA 1
ATOM 3277 C C . ALA B 1 105 ? -9.422 -6.098 -5.504 1 92.75 105 ALA B C 1
ATOM 3279 O O . ALA B 1 105 ? -9.5 -7.023 -6.316 1 92.75 105 ALA B O 1
ATOM 3280 N N . VAL B 1 106 ? -10.438 -5.695 -4.766 1 93.94 106 VAL B N 1
ATOM 3281 C CA . VAL B 1 106 ? -11.711 -6.41 -4.758 1 93.94 106 VAL B CA 1
ATOM 3282 C C . VAL B 1 106 ? -12.438 -6.188 -6.082 1 93.94 106 VAL B C 1
ATOM 3284 O O . VAL B 1 106 ? -12.859 -7.145 -6.73 1 93.94 106 VAL B O 1
ATOM 3287 N N . THR B 1 107 ? -12.531 -4.973 -6.516 1 93.75 107 THR B N 1
ATOM 3288 C CA . THR B 1 107 ? -13.227 -4.637 -7.746 1 93.75 107 THR B CA 1
ATOM 3289 C C . THR B 1 107 ? -12.547 -5.273 -8.953 1 93.75 107 THR B C 1
ATOM 3291 O O . THR B 1 107 ? -13.211 -5.816 -9.836 1 93.75 107 THR B O 1
ATOM 3294 N N . GLY B 1 108 ? -11.242 -5.152 -8.961 1 96.25 108 GLY B N 1
ATOM 3295 C CA . GLY B 1 108 ? -10.5 -5.77 -10.047 1 96.25 108 GLY B CA 1
ATOM 3296 C C . GLY B 1 108 ? -10.734 -7.266 -10.148 1 96.25 108 GLY B C 1
ATOM 3297 O O . GLY B 1 108 ? -10.969 -7.785 -11.242 1 96.25 108 GLY B O 1
ATOM 3298 N N . THR B 1 109 ? -10.656 -7.965 -9.023 1 97.88 109 THR B N 1
ATOM 3299 C CA . THR B 1 109 ? -10.875 -9.406 -8.984 1 97.88 109 THR B CA 1
ATOM 3300 C C . THR B 1 109 ? -12.297 -9.742 -9.422 1 97.88 109 THR B C 1
ATOM 3302 O O . THR B 1 109 ? -12.508 -10.641 -10.242 1 97.88 109 THR B O 1
ATOM 3305 N N . LEU B 1 110 ? -13.266 -8.984 -8.992 1 97.94 110 LEU B N 1
ATOM 3306 C CA . LEU B 1 110 ? -14.656 -9.242 -9.328 1 97.94 110 LEU B CA 1
ATOM 3307 C C . LEU B 1 110 ? -14.906 -8.984 -10.812 1 97.94 110 LEU B C 1
ATOM 3309 O O . LEU B 1 110 ? -15.688 -9.703 -11.445 1 97.94 110 LEU B O 1
ATOM 3313 N N . ASN B 1 111 ? -14.297 -7.941 -11.359 1 98.38 111 ASN B N 1
ATOM 3314 C CA . ASN B 1 111 ? -14.422 -7.688 -12.789 1 98.38 111 ASN B CA 1
ATOM 3315 C C . ASN B 1 111 ? -13.945 -8.875 -13.617 1 98.38 111 ASN B C 1
ATOM 3317 O O . ASN B 1 111 ? -14.586 -9.258 -14.594 1 98.38 111 ASN B O 1
ATOM 3321 N N . VAL B 1 112 ? -12.852 -9.445 -13.18 1 98.81 112 VAL B N 1
ATOM 3322 C CA . VAL B 1 112 ? -12.32 -10.617 -13.867 1 98.81 112 VAL B CA 1
ATOM 3323 C C . VAL B 1 112 ? -13.312 -11.773 -13.766 1 98.81 112 VAL B C 1
ATOM 3325 O O . VAL B 1 112 ? -13.617 -12.43 -14.766 1 98.81 112 VAL B O 1
ATOM 3328 N N . LEU B 1 113 ? -13.812 -12 -12.594 1 98.81 113 LEU B N 1
ATOM 3329 C CA . LEU B 1 113 ? -14.703 -13.133 -12.359 1 98.81 113 LEU B CA 1
ATOM 3330 C C . LEU B 1 113 ? -16.031 -12.945 -13.102 1 98.81 113 LEU B C 1
ATOM 3332 O O . LEU B 1 113 ? -16.562 -13.906 -13.656 1 98.81 113 LEU B O 1
ATOM 3336 N N . LYS B 1 114 ? -16.516 -11.734 -13.117 1 98.75 114 LYS B N 1
ATOM 3337 C CA . LYS B 1 114 ? -17.719 -11.438 -13.875 1 98.75 114 LYS B CA 1
ATOM 3338 C C . LYS B 1 114 ? -17.516 -11.703 -15.367 1 98.75 114 LYS B C 1
ATOM 3340 O O . LYS B 1 114 ? -18.391 -12.289 -16.016 1 98.75 114 LYS B O 1
ATOM 3345 N N . ALA B 1 115 ? -16.422 -11.25 -15.859 1 98.81 115 ALA B N 1
ATOM 3346 C CA . ALA B 1 115 ? -16.094 -11.5 -17.25 1 98.81 115 ALA B CA 1
ATOM 3347 C C . ALA B 1 115 ? -15.992 -12.992 -17.531 1 98.81 115 ALA B C 1
ATOM 3349 O O . ALA B 1 115 ? -16.453 -13.469 -18.578 1 98.81 115 ALA B O 1
ATOM 3350 N N . CYS B 1 116 ? -15.383 -13.742 -16.609 1 98.88 116 CYS B N 1
ATOM 3351 C CA . CYS B 1 116 ? -15.242 -15.18 -16.75 1 98.88 116 CYS B CA 1
ATOM 3352 C C . CYS B 1 116 ? -16.609 -15.859 -16.781 1 98.88 116 CYS B C 1
ATOM 3354 O O . CYS B 1 116 ? -16.844 -16.75 -17.609 1 98.88 116 CYS B O 1
ATOM 3356 N N . LEU B 1 117 ? -17.438 -15.445 -15.898 1 98.75 117 LEU B N 1
ATOM 3357 C CA . LEU B 1 117 ? -18.781 -16 -15.836 1 98.75 117 LEU B CA 1
ATOM 3358 C C . LEU B 1 117 ? -19.531 -15.773 -17.156 1 98.75 117 LEU B C 1
ATOM 3360 O O . LEU B 1 117 ? -20.094 -16.703 -17.719 1 98.75 117 LEU B O 1
ATOM 3364 N N . GLU B 1 118 ? -19.5 -14.547 -17.578 1 98.5 118 GLU B N 1
ATOM 3365 C CA . GLU B 1 118 ? -20.188 -14.172 -18.812 1 98.5 118 GLU B CA 1
ATOM 3366 C C . GLU B 1 118 ? -19.609 -14.891 -20.016 1 98.5 118 GLU B C 1
ATOM 3368 O O . GLU B 1 118 ? -20.344 -15.266 -20.938 1 98.5 118 GLU B O 1
ATOM 3373 N N . ALA B 1 119 ? -18.359 -15.117 -20.031 1 98.56 119 ALA B N 1
ATOM 3374 C CA . ALA B 1 119 ? -17.672 -15.758 -21.141 1 98.56 119 ALA B CA 1
ATOM 3375 C C . ALA B 1 119 ? -17.719 -17.281 -21.016 1 98.56 119 ALA B C 1
ATOM 3377 O O . ALA B 1 119 ? -17.172 -18 -21.859 1 98.56 119 ALA B O 1
ATOM 3378 N N . LYS B 1 120 ? -18.266 -17.766 -19.938 1 98.25 120 LYS B N 1
ATOM 3379 C CA . LYS B 1 120 ? -18.438 -19.188 -19.688 1 98.25 120 LYS B CA 1
ATOM 3380 C C . LYS B 1 120 ? -17.078 -19.891 -19.562 1 98.25 120 LYS B C 1
ATOM 3382 O O . LYS B 1 120 ? -16.859 -20.953 -20.141 1 98.25 120 LYS B O 1
ATOM 3387 N N . VAL B 1 121 ? -16.172 -19.25 -18.938 1 98.5 121 VAL B N 1
ATOM 3388 C CA . VAL B 1 121 ? -14.875 -19.812 -18.594 1 98.5 121 VAL B CA 1
ATOM 3389 C C . VAL B 1 121 ? -15.062 -21.016 -17.672 1 98.5 121 VAL B C 1
ATOM 3391 O O . VAL B 1 121 ? -15.93 -21 -16.797 1 98.5 121 VAL B O 1
ATOM 3394 N N . GLU B 1 122 ? -14.266 -22.016 -17.922 1 97.62 122 GLU B N 1
ATOM 3395 C CA . GLU B 1 122 ? -14.422 -23.266 -17.156 1 97.62 122 GLU B CA 1
ATOM 3396 C C . GLU B 1 122 ? -13.812 -23.141 -15.766 1 97.62 122 GLU B C 1
ATOM 3398 O O . GLU B 1 122 ? -14.398 -23.609 -14.789 1 97.62 122 GLU B O 1
ATOM 3403 N N . ARG B 1 123 ? -12.602 -22.594 -15.664 1 98.62 123 ARG B N 1
ATOM 3404 C CA . ARG B 1 123 ? -11.906 -22.453 -14.391 1 98.62 123 ARG B CA 1
ATOM 3405 C C . ARG B 1 123 ? -11.086 -21.172 -14.344 1 98.62 123 ARG B C 1
ATOM 3407 O O . ARG B 1 123 ? -10.438 -20.797 -15.336 1 98.62 123 ARG B O 1
ATOM 3414 N N . VAL B 1 124 ? -11.148 -20.5 -13.227 1 98.88 124 VAL B N 1
ATOM 3415 C CA . VAL B 1 124 ? -10.328 -19.328 -12.953 1 98.88 124 VAL B CA 1
ATOM 3416 C C . VAL B 1 124 ? -9.32 -19.656 -11.852 1 98.88 124 VAL B C 1
ATOM 3418 O O . VAL B 1 124 ? -9.695 -20.141 -10.781 1 98.88 124 VAL B O 1
ATOM 3421 N N . VAL B 1 125 ? -8.062 -19.469 -12.117 1 98.94 125 VAL B N 1
ATOM 3422 C CA . VAL B 1 125 ? -7.008 -19.562 -11.109 1 98.94 125 VAL B CA 1
ATOM 3423 C C . VAL B 1 125 ? -6.609 -18.172 -10.633 1 98.94 125 VAL B C 1
ATOM 3425 O O . VAL B 1 125 ? -6.09 -17.375 -11.414 1 98.94 125 VAL B O 1
ATOM 3428 N N . VAL B 1 126 ? -6.848 -17.875 -9.383 1 98.88 126 VAL B N 1
ATOM 3429 C CA . VAL B 1 126 ? -6.566 -16.562 -8.797 1 98.88 126 VAL B CA 1
ATOM 3430 C C . VAL B 1 126 ? -5.266 -16.609 -8 1 98.88 126 VAL B C 1
ATOM 3432 O O . VAL B 1 126 ? -5.078 -17.5 -7.164 1 98.88 126 VAL B O 1
ATOM 3435 N N . VAL B 1 127 ? -4.371 -15.711 -8.312 1 98.75 127 VAL B N 1
ATOM 3436 C CA . VAL B 1 127 ? -3.16 -15.594 -7.508 1 98.75 127 VAL B CA 1
ATOM 3437 C C . VAL B 1 127 ? -3.424 -14.688 -6.305 1 98.75 127 VAL B C 1
ATOM 3439 O O . VAL B 1 127 ? -3.582 -13.477 -6.461 1 98.75 127 VAL B O 1
ATOM 3442 N N . SER B 1 128 ? -3.527 -15.25 -5.195 1 98.25 128 SER B N 1
ATOM 3443 C CA . SER B 1 128 ? -3.625 -14.539 -3.922 1 98.25 128 SER B CA 1
ATOM 3444 C C . SER B 1 128 ? -2.254 -14.383 -3.271 1 98.25 128 SER B C 1
ATOM 3446 O O . SER B 1 128 ? -1.276 -14.047 -3.943 1 98.25 128 SER B O 1
ATOM 3448 N N . SER B 1 129 ? -2.176 -14.477 -1.989 1 97.38 129 SER B N 1
ATOM 3449 C CA . SER B 1 129 ? -0.928 -14.273 -1.261 1 97.38 129 SER B CA 1
ATOM 3450 C C . SER B 1 129 ? -0.968 -14.953 0.106 1 97.38 129 SER B C 1
ATOM 3452 O O . SER B 1 129 ? -2.043 -15.133 0.682 1 97.38 129 SER B O 1
ATOM 3454 N N . GLY B 1 130 ? 0.248 -15.297 0.563 1 96.88 130 GLY B N 1
ATOM 3455 C CA . GLY B 1 130 ? 0.334 -15.703 1.956 1 96.88 130 GLY B CA 1
ATOM 3456 C C . GLY B 1 130 ? -0.213 -14.664 2.918 1 96.88 130 GLY B C 1
ATOM 3457 O O . GLY B 1 130 ? -0.619 -15 4.035 1 96.88 130 GLY B O 1
ATOM 3458 N N . ALA B 1 131 ? -0.278 -13.438 2.477 1 96.12 131 ALA B N 1
ATOM 3459 C CA . ALA B 1 131 ? -0.831 -12.344 3.273 1 96.12 131 ALA B CA 1
ATOM 3460 C C . ALA B 1 131 ? -2.301 -12.594 3.6 1 96.12 131 ALA B C 1
ATOM 3462 O O . ALA B 1 131 ? -2.812 -12.094 4.605 1 96.12 131 ALA B O 1
ATOM 3463 N N . ALA B 1 132 ? -2.967 -13.336 2.787 1 97.88 132 ALA B N 1
ATOM 3464 C CA . ALA B 1 132 ? -4.379 -13.633 3.006 1 97.88 132 ALA B CA 1
ATOM 3465 C C . ALA B 1 132 ? -4.559 -14.688 4.09 1 97.88 132 ALA B C 1
ATOM 3467 O O . ALA B 1 132 ? -5.688 -15.008 4.477 1 97.88 132 ALA B O 1
ATOM 3468 N N . LEU B 1 133 ? -3.467 -15.211 4.648 1 96.81 133 LEU B N 1
ATOM 3469 C CA . LEU B 1 133 ? -3.5 -16.281 5.645 1 96.81 133 LEU B CA 1
ATOM 3470 C C . LEU B 1 133 ? -2.852 -15.828 6.949 1 96.81 133 LEU B C 1
ATOM 3472 O O . LEU B 1 133 ? -3.32 -16.188 8.031 1 96.81 133 LEU B O 1
ATOM 3476 N N . MET B 1 134 ? -1.921 -15.055 6.922 1 94.5 134 MET B N 1
ATOM 3477 C CA . MET B 1 134 ? -0.883 -14.984 7.945 1 94.5 134 MET B CA 1
ATOM 3478 C C . MET B 1 134 ? -1.339 -14.133 9.125 1 94.5 134 MET B C 1
ATOM 3480 O O . MET B 1 134 ? -0.782 -14.234 10.219 1 94.5 134 MET B O 1
ATOM 3484 N N . MET B 1 135 ? -2.262 -13.25 8.898 1 93.94 135 MET B N 1
ATOM 3485 C CA . MET B 1 135 ? -2.684 -12.336 9.961 1 93.94 135 MET B CA 1
ATOM 3486 C C . MET B 1 135 ? -3.928 -12.867 10.672 1 93.94 135 MET B C 1
ATOM 3488 O O . MET B 1 135 ? -5.016 -12.312 10.523 1 93.94 135 MET B O 1
ATOM 3492 N N . ASN B 1 136 ? -3.734 -13.898 11.469 1 94.69 136 ASN B N 1
ATOM 3493 C CA . ASN B 1 136 ? -4.785 -14.523 12.266 1 94.69 136 ASN B CA 1
ATOM 3494 C C . ASN B 1 136 ? -4.363 -14.672 13.727 1 94.69 136 ASN B C 1
ATOM 3496 O O . ASN B 1 136 ? -3.771 -15.688 14.102 1 94.69 136 ASN B O 1
ATOM 3500 N N . PRO B 1 137 ? -4.695 -13.68 14.555 1 88.62 137 PRO B N 1
ATOM 3501 C CA . PRO B 1 137 ? -4.25 -13.711 15.945 1 88.62 137 PRO B CA 1
ATOM 3502 C C . PRO B 1 137 ? -4.832 -14.891 16.719 1 88.62 137 PRO B C 1
ATOM 3504 O O . PRO B 1 137 ? -4.309 -15.258 17.781 1 88.62 137 PRO B O 1
ATOM 3507 N N . SER B 1 138 ? -5.883 -15.484 16.234 1 91.19 138 SER B N 1
ATOM 3508 C CA . SER B 1 138 ? -6.559 -16.562 16.938 1 91.19 138 SER B CA 1
ATOM 3509 C C . SER B 1 138 ? -6.02 -17.922 16.516 1 91.19 138 SER B C 1
ATOM 3511 O O . SER B 1 138 ? -6.387 -18.953 17.109 1 91.19 138 SER B O 1
ATOM 3513 N N . TRP B 1 139 ? -5.195 -17.953 15.484 1 93.25 139 TRP B N 1
ATOM 3514 C CA . TRP B 1 139 ? -4.641 -19.234 15.039 1 93.25 139 TRP B CA 1
ATOM 3515 C C . TRP B 1 139 ? -3.678 -19.797 16.078 1 93.25 139 TRP B C 1
ATOM 3517 O O . TRP B 1 139 ? -2.803 -19.078 16.578 1 93.25 139 TRP B O 1
ATOM 3527 N N . PRO B 1 140 ? -3.75 -21.062 16.438 1 91.81 140 PRO B N 1
ATOM 3528 C CA . PRO B 1 140 ? -2.895 -21.641 17.484 1 91.81 140 PRO B CA 1
ATOM 3529 C C . PRO B 1 140 ? -1.42 -21.656 17.094 1 91.81 140 PRO B C 1
ATOM 3531 O O . PRO B 1 140 ? -1.089 -22 15.945 1 91.81 140 PRO B O 1
ATOM 3534 N N . ASP B 1 141 ? -0.584 -21.328 18.016 1 85.75 141 ASP B N 1
ATOM 3535 C CA . ASP B 1 141 ? 0.854 -21.266 17.781 1 85.75 141 ASP B CA 1
ATOM 3536 C C . ASP B 1 141 ? 1.42 -22.656 17.516 1 85.75 141 ASP B C 1
ATOM 3538 O O . ASP B 1 141 ? 2.471 -22.797 16.875 1 85.75 141 ASP B O 1
ATOM 3542 N N . THR B 1 142 ? 0.763 -23.578 17.938 1 88.06 142 THR B N 1
ATOM 3543 C CA . THR B 1 142 ? 1.272 -24.953 17.906 1 88.06 142 THR B CA 1
ATOM 3544 C C . THR B 1 142 ? 0.904 -25.625 16.578 1 88.06 142 THR B C 1
ATOM 3546 O O . THR B 1 142 ? 1.334 -26.75 16.312 1 88.06 142 THR B O 1
ATOM 3549 N N . ARG B 1 143 ? 0.184 -24.891 15.789 1 92.12 143 ARG B N 1
ATOM 3550 C CA . ARG B 1 143 ? -0.289 -25.516 14.562 1 92.12 143 ARG B CA 1
ATOM 3551 C C . ARG B 1 143 ? 0.193 -24.75 13.336 1 92.12 143 ARG B C 1
ATOM 3553 O O . ARG B 1 143 ? 0.049 -23.531 13.266 1 92.12 143 ARG B O 1
ATOM 3560 N N . ALA B 1 144 ? 0.747 -25.547 12.398 1 94.75 144 ALA B N 1
ATOM 3561 C CA . ALA B 1 144 ? 1.097 -24.922 11.125 1 94.75 144 ALA B CA 1
ATOM 3562 C C . ALA B 1 144 ? -0.145 -24.391 10.422 1 94.75 144 ALA B C 1
ATOM 3564 O O . ALA B 1 144 ? -1.204 -25.016 10.445 1 94.75 144 ALA B O 1
ATOM 3565 N N . MET B 1 145 ? 0.021 -23.266 9.805 1 96.56 145 MET B N 1
ATOM 3566 C CA . MET B 1 145 ? -1.087 -22.719 9.023 1 96.56 145 MET B CA 1
ATOM 3567 C C . MET B 1 145 ? -1.342 -23.578 7.785 1 96.56 145 MET B C 1
ATOM 3569 O O . MET B 1 145 ? -0.399 -24.047 7.137 1 96.56 145 MET B O 1
ATOM 3573 N N . ASP B 1 146 ? -2.559 -23.844 7.574 1 97.5 146 ASP B N 1
ATOM 3574 C CA . ASP B 1 146 ? -2.982 -24.516 6.352 1 97.5 146 ASP B CA 1
ATOM 3575 C C . ASP B 1 146 ? -4.074 -23.719 5.637 1 97.5 146 ASP B C 1
ATOM 3577 O O . ASP B 1 146 ? -4.309 -22.562 5.953 1 97.5 146 ASP B O 1
ATOM 3581 N N . GLU B 1 147 ? -4.672 -24.297 4.613 1 98.25 147 GLU B N 1
ATOM 3582 C CA . GLU B 1 147 ? -5.559 -23.562 3.717 1 98.25 147 GLU B CA 1
ATOM 3583 C C . GLU B 1 147 ? -6.836 -23.125 4.434 1 98.25 147 GLU B C 1
ATOM 3585 O O . GLU B 1 147 ? -7.594 -22.297 3.92 1 98.25 147 GLU B O 1
ATOM 3590 N N . SER B 1 148 ? -7.105 -23.688 5.633 1 97.25 148 SER B N 1
ATOM 3591 C CA . SER B 1 148 ? -8.281 -23.281 6.398 1 97.25 148 SER B CA 1
ATOM 3592 C C . SER B 1 148 ? -8.031 -21.969 7.133 1 97.25 148 SER B C 1
ATOM 3594 O O . SER B 1 148 ? -8.969 -21.344 7.633 1 97.25 148 SER B O 1
ATOM 3596 N N . CYS B 1 149 ? -6.812 -21.547 7.199 1 97.5 149 CYS B N 1
ATOM 3597 C CA . CYS B 1 149 ? -6.461 -20.328 7.906 1 97.5 149 CYS B CA 1
ATOM 3598 C C . CYS B 1 149 ? -6.707 -19.094 7.035 1 97.5 149 CYS B C 1
ATOM 3600 O O . CYS B 1 149 ? -6.305 -19.078 5.871 1 97.5 149 CYS B O 1
ATOM 3602 N N . TRP B 1 150 ? -7.398 -18.156 7.586 1 97.94 150 TRP B N 1
ATOM 3603 C CA . TRP B 1 150 ? -7.637 -16.859 6.941 1 97.94 150 TRP B CA 1
ATOM 3604 C C . TRP B 1 150 ? -7.133 -15.719 7.812 1 97.94 150 TRP B C 1
ATOM 3606 O O . TRP B 1 150 ? -7.297 -15.742 9.031 1 97.94 150 TRP B O 1
ATOM 3616 N N . SER B 1 151 ? -6.477 -14.734 7.109 1 97.44 151 SER B N 1
ATOM 3617 C CA . SER B 1 151 ? -6.207 -13.5 7.84 1 97.44 151 SER B CA 1
ATOM 3618 C C . SER B 1 151 ? -7.5 -12.844 8.305 1 97.44 151 SER B C 1
ATOM 3620 O O . SER B 1 151 ? -8.508 -12.875 7.602 1 97.44 151 SER B O 1
ATOM 3622 N N . ASP B 1 152 ? -7.422 -12.289 9.5 1 94.25 152 ASP B N 1
ATOM 3623 C CA . ASP B 1 152 ? -8.547 -11.547 10.062 1 94.25 152 ASP B CA 1
ATOM 3624 C C . ASP B 1 152 ? -8.586 -10.125 9.516 1 94.25 152 ASP B C 1
ATOM 3626 O O . ASP B 1 152 ? -7.789 -9.273 9.922 1 94.25 152 ASP B O 1
ATOM 3630 N N . VAL B 1 153 ? -9.531 -9.852 8.625 1 92 153 VAL B N 1
ATOM 3631 C CA . VAL B 1 153 ? -9.594 -8.586 7.902 1 92 153 VAL B CA 1
ATOM 3632 C C . VAL B 1 153 ? -9.766 -7.43 8.891 1 92 153 VAL B C 1
ATOM 3634 O O . VAL B 1 153 ? -9.156 -6.371 8.727 1 92 153 VAL B O 1
ATOM 3637 N N . GLU B 1 154 ? -10.586 -7.598 9.898 1 85.69 154 GLU B N 1
ATOM 3638 C CA . GLU B 1 154 ? -10.812 -6.555 10.891 1 85.69 154 GLU B CA 1
ATOM 3639 C C . GLU B 1 154 ? -9.547 -6.254 11.68 1 85.69 154 GLU B C 1
ATOM 3641 O O . GLU B 1 154 ? -9.242 -5.094 11.969 1 85.69 154 GLU B O 1
ATOM 3646 N N . HIS B 1 155 ? -8.836 -7.316 12.016 1 88.75 155 HIS B N 1
ATOM 3647 C CA . HIS B 1 155 ? -7.551 -7.125 12.68 1 88.75 155 HIS B CA 1
ATOM 3648 C C . HIS B 1 155 ? -6.582 -6.359 11.781 1 88.75 155 HIS B C 1
ATOM 3650 O O . HIS B 1 155 ? -5.902 -5.438 12.242 1 88.75 155 HIS B O 1
ATOM 3656 N N . CYS B 1 156 ? -6.516 -6.715 10.484 1 92.5 156 CYS B N 1
ATOM 3657 C CA . CYS B 1 156 ? -5.641 -6.043 9.531 1 92.5 156 CYS B CA 1
ATOM 3658 C C . CYS B 1 156 ? -5.961 -4.555 9.453 1 92.5 156 CYS B C 1
ATOM 3660 O O . CYS B 1 156 ? -5.055 -3.719 9.484 1 92.5 156 CYS B O 1
ATOM 3662 N N . ARG B 1 157 ? -7.219 -4.242 9.422 1 85.44 157 ARG B N 1
ATOM 3663 C CA . ARG B 1 157 ? -7.641 -2.846 9.359 1 85.44 157 ARG B CA 1
ATOM 3664 C C . ARG B 1 157 ? -7.254 -2.098 10.633 1 85.44 157 ARG B C 1
ATOM 3666 O O . ARG B 1 157 ? -6.793 -0.955 10.562 1 85.44 157 ARG B O 1
ATOM 3673 N N . ALA B 1 158 ? -7.398 -2.77 11.75 1 82.88 158 ALA B N 1
ATOM 3674 C CA . ALA B 1 158 ? -7.109 -2.154 13.047 1 82.88 158 ALA B CA 1
ATOM 3675 C C . ALA B 1 158 ? -5.641 -1.755 13.148 1 82.88 158 ALA B C 1
ATOM 3677 O O . ALA B 1 158 ? -5.305 -0.75 13.781 1 82.88 158 ALA B O 1
ATOM 3678 N N . ILE B 1 159 ? -4.809 -2.482 12.484 1 86.88 159 ILE B N 1
ATOM 3679 C CA . ILE B 1 159 ? -3.383 -2.189 12.594 1 86.88 159 ILE B CA 1
ATOM 3680 C C . ILE B 1 159 ? -2.887 -1.551 11.297 1 86.88 159 ILE B C 1
ATOM 3682 O O . ILE B 1 159 ? -1.682 -1.514 11.039 1 86.88 159 ILE B O 1
ATOM 3686 N N . GLU B 1 160 ? -3.824 -1.225 10.391 1 88.44 160 GLU B N 1
ATOM 3687 C CA . GLU B 1 160 ? -3.57 -0.504 9.148 1 88.44 160 GLU B CA 1
ATOM 3688 C C . GLU B 1 160 ? -2.701 -1.326 8.203 1 88.44 160 GLU B C 1
ATOM 3690 O O . GLU B 1 160 ? -1.853 -0.776 7.496 1 88.44 160 GLU B O 1
ATOM 3695 N N . ASN B 1 161 ? -2.771 -2.646 8.359 1 93.38 161 ASN B N 1
ATOM 3696 C CA . ASN B 1 161 ? -2.189 -3.537 7.367 1 93.38 161 ASN B CA 1
ATOM 3697 C C . ASN B 1 161 ? -3.107 -3.707 6.16 1 93.38 161 ASN B C 1
ATOM 3699 O O . ASN B 1 161 ? -3.779 -4.73 6.023 1 93.38 161 ASN B O 1
ATOM 3703 N N . TRP B 1 162 ? -2.98 -2.715 5.258 1 91.69 162 TRP B N 1
ATOM 3704 C CA . TRP B 1 162 ? -3.91 -2.596 4.141 1 91.69 162 TRP B CA 1
ATOM 3705 C C . TRP B 1 162 ? -3.623 -3.652 3.08 1 91.69 162 TRP B C 1
ATOM 3707 O O . TRP B 1 162 ? -4.539 -4.129 2.404 1 91.69 162 TRP B O 1
ATOM 3717 N N . TYR B 1 163 ? -2.424 -4.121 3.002 1 93.5 163 TYR B N 1
ATOM 3718 C CA . TYR B 1 163 ? -2.053 -5.145 2.029 1 93.5 163 TYR B CA 1
ATOM 3719 C C . TYR B 1 163 ? -2.691 -6.484 2.377 1 93.5 163 TYR B C 1
ATOM 3721 O O . TYR B 1 163 ? -3.367 -7.094 1.544 1 93.5 163 TYR B O 1
ATOM 3729 N N . CYS B 1 164 ? -2.52 -6.906 3.586 1 95.62 164 CYS B N 1
ATOM 3730 C CA . CYS B 1 164 ? -3.113 -8.164 4.023 1 95.62 164 CYS B CA 1
ATOM 3731 C C . CYS B 1 164 ? -4.633 -8.109 3.924 1 95.62 164 CYS B C 1
ATOM 3733 O O . CYS B 1 164 ? -5.262 -9.07 3.473 1 95.62 164 CYS B O 1
ATOM 3735 N N . ALA B 1 165 ? -5.203 -6.957 4.332 1 94.25 165 ALA B N 1
ATOM 3736 C CA . ALA B 1 165 ? -6.652 -6.801 4.223 1 94.25 165 ALA B CA 1
ATOM 3737 C C . ALA B 1 165 ? -7.109 -6.926 2.771 1 94.25 165 ALA B C 1
ATOM 3739 O O . ALA B 1 165 ? -8.094 -7.602 2.48 1 94.25 165 ALA B O 1
ATOM 3740 N N . SER B 1 166 ? -6.371 -6.289 1.885 1 94.38 166 SER B N 1
ATOM 3741 C CA . SER B 1 166 ? -6.742 -6.258 0.474 1 94.38 166 SER B CA 1
ATOM 3742 C C . SER B 1 166 ? -6.684 -7.648 -0.144 1 94.38 166 SER B C 1
ATOM 3744 O O . SER B 1 166 ? -7.613 -8.062 -0.841 1 94.38 166 SER B O 1
ATOM 3746 N N . LYS B 1 167 ? -5.609 -8.383 0.137 1 97.06 167 LYS B N 1
ATOM 3747 C CA . LYS B 1 167 ? -5.457 -9.727 -0.417 1 97.06 167 LYS B CA 1
ATOM 3748 C C . LYS B 1 167 ? -6.5 -10.68 0.16 1 97.06 167 LYS B C 1
ATOM 3750 O O . LYS B 1 167 ? -7.047 -11.516 -0.559 1 97.06 167 LYS B O 1
ATOM 3755 N N . THR B 1 168 ? -6.758 -10.539 1.392 1 98 168 THR B N 1
ATOM 3756 C CA . THR B 1 168 ? -7.727 -11.406 2.055 1 98 168 THR B CA 1
ATOM 3757 C C . THR B 1 168 ? -9.133 -11.164 1.511 1 98 168 THR B C 1
ATOM 3759 O O . THR B 1 168 ? -9.844 -12.109 1.169 1 98 168 THR B O 1
ATOM 3762 N N . GLU B 1 169 ? -9.516 -9.891 1.427 1 96.06 169 GLU B N 1
ATOM 3763 C CA . GLU B 1 169 ? -10.859 -9.562 0.952 1 96.06 169 GLU B CA 1
ATOM 3764 C C . GLU B 1 169 ? -11.039 -9.953 -0.512 1 96.06 169 GLU B C 1
ATOM 3766 O O . GLU B 1 169 ? -12.086 -10.469 -0.898 1 96.06 169 GLU B O 1
ATOM 3771 N N . ALA B 1 170 ? -10.055 -9.68 -1.316 1 97.25 170 ALA B N 1
ATOM 3772 C CA . ALA B 1 170 ? -10.141 -10.023 -2.732 1 97.25 170 ALA B CA 1
ATOM 3773 C C . ALA B 1 170 ? -10.312 -11.531 -2.92 1 97.25 170 ALA B C 1
ATOM 3775 O O . ALA B 1 170 ? -11.148 -11.969 -3.703 1 97.25 170 ALA B O 1
ATOM 3776 N N . GLU B 1 171 ? -9.539 -12.328 -2.207 1 98.62 171 GLU B N 1
ATOM 3777 C CA . GLU B 1 171 ? -9.633 -13.781 -2.316 1 98.62 171 GLU B CA 1
ATOM 3778 C C . GLU B 1 171 ? -10.984 -14.289 -1.809 1 98.62 171 GLU B C 1
ATOM 3780 O O . GLU B 1 171 ? -11.617 -15.125 -2.449 1 98.62 171 GLU B O 1
ATOM 3785 N N . SER B 1 172 ? -11.391 -13.781 -0.642 1 98.25 172 SER B N 1
ATOM 3786 C CA . SER B 1 172 ? -12.664 -14.195 -0.066 1 98.25 172 SER B CA 1
ATOM 3787 C C . SER B 1 172 ? -13.82 -13.883 -1.004 1 98.25 172 SER B C 1
ATOM 3789 O O . SER B 1 172 ? -14.703 -14.719 -1.22 1 98.25 172 SER B O 1
ATOM 3791 N N . LYS B 1 173 ? -13.797 -12.711 -1.588 1 97.38 173 LYS B N 1
ATOM 3792 C CA . LYS B 1 173 ? -14.859 -12.297 -2.5 1 97.38 173 LYS B CA 1
ATOM 3793 C C . LYS B 1 173 ? -14.828 -13.117 -3.785 1 97.38 173 LYS B C 1
ATOM 3795 O O . LYS B 1 173 ? -15.875 -13.391 -4.375 1 97.38 173 LYS B O 1
ATOM 3800 N N . ALA B 1 174 ? -13.672 -13.5 -4.18 1 98.69 174 ALA B N 1
ATOM 3801 C CA . ALA B 1 174 ? -13.57 -14.375 -5.344 1 98.69 174 ALA B CA 1
ATOM 3802 C C . ALA B 1 174 ? -14.305 -15.688 -5.102 1 98.69 174 ALA B C 1
ATOM 3804 O O . ALA B 1 174 ? -15.086 -16.141 -5.941 1 98.69 174 ALA B O 1
ATOM 3805 N N . PHE B 1 175 ? -14.078 -16.297 -3.965 1 98.75 175 PHE B N 1
ATOM 3806 C CA . PHE B 1 175 ? -14.719 -17.578 -3.639 1 98.75 175 PHE B CA 1
ATOM 3807 C C . PHE B 1 175 ? -16.219 -17.391 -3.455 1 98.75 175 PHE B C 1
ATOM 3809 O O . PHE B 1 175 ? -17 -18.234 -3.893 1 98.75 175 PHE B O 1
ATOM 3816 N N . GLU B 1 176 ? -16.609 -16.297 -2.758 1 98.31 176 GLU B N 1
ATOM 3817 C CA . GLU B 1 176 ? -18.031 -16.016 -2.59 1 98.31 176 GLU B CA 1
ATOM 3818 C C . GLU B 1 176 ? -18.734 -15.891 -3.939 1 98.31 176 GLU B C 1
ATOM 3820 O O . GLU B 1 176 ? -19.812 -16.453 -4.137 1 98.31 176 GLU B O 1
ATOM 3825 N N . PHE B 1 177 ? -18.156 -15.203 -4.852 1 98.5 177 PHE B N 1
ATOM 3826 C CA . PHE B 1 177 ? -18.719 -15.016 -6.184 1 98.5 177 PHE B CA 1
ATOM 3827 C C . PHE B 1 177 ? -18.812 -16.344 -6.922 1 98.5 177 PHE B C 1
ATOM 3829 O O . PHE B 1 177 ? -19.844 -16.641 -7.523 1 98.5 177 PHE B O 1
ATOM 3836 N N . GLY B 1 178 ? -17.703 -17.078 -6.887 1 98.62 178 GLY B N 1
ATOM 3837 C CA . GLY B 1 178 ? -17.703 -18.375 -7.531 1 98.62 178 GLY B CA 1
ATOM 3838 C C . GLY B 1 178 ? -18.812 -19.297 -7.02 1 98.62 178 GLY B C 1
ATOM 3839 O O . GLY B 1 178 ? -19.547 -19.891 -7.809 1 98.62 178 GLY B O 1
ATOM 3840 N N . LYS B 1 179 ? -18.922 -19.344 -5.75 1 98.31 179 LYS B N 1
ATOM 3841 C CA . LYS B 1 179 ? -19.938 -20.188 -5.117 1 98.31 179 LYS B CA 1
ATOM 3842 C C . LYS B 1 179 ? -21.344 -19.734 -5.484 1 98.31 179 LYS B C 1
ATOM 3844 O O . LYS B 1 179 ? -22.188 -20.562 -5.828 1 98.31 179 LYS B O 1
ATOM 3849 N N . ALA B 1 180 ? -21.562 -18.469 -5.473 1 98.31 180 ALA B N 1
ATOM 3850 C CA . ALA B 1 180 ? -22.875 -17.906 -5.719 1 98.31 180 ALA B CA 1
ATOM 3851 C C . ALA B 1 180 ? -23.312 -18.125 -7.168 1 98.31 180 ALA B C 1
ATOM 3853 O O . ALA B 1 180 ? -24.5 -18.234 -7.457 1 98.31 180 ALA B O 1
ATOM 3854 N N . ASN B 1 181 ? -22.391 -18.234 -8.086 1 98.38 181 ASN B N 1
ATOM 3855 C CA . ASN B 1 181 ? -22.734 -18.219 -9.5 1 98.38 181 ASN B CA 1
ATOM 3856 C C . ASN B 1 181 ? -22.344 -19.516 -10.195 1 98.38 181 ASN B C 1
ATOM 3858 O O . ASN B 1 181 ? -22.531 -19.656 -11.406 1 98.38 181 ASN B O 1
ATOM 3862 N N . GLY B 1 182 ? -21.75 -20.438 -9.438 1 98.12 182 GLY B N 1
ATOM 3863 C CA . GLY B 1 182 ? -21.344 -21.719 -10 1 98.12 182 GLY B CA 1
ATOM 3864 C C . GLY B 1 182 ? -20.094 -21.625 -10.852 1 98.12 182 GLY B C 1
ATOM 3865 O O . GLY B 1 182 ? -19.938 -22.391 -11.805 1 98.12 182 GLY B O 1
ATOM 3866 N N . LEU B 1 183 ? -19.266 -20.625 -10.648 1 98.56 183 LEU B N 1
ATOM 3867 C CA . LEU B 1 183 ? -17.984 -20.5 -11.328 1 98.56 183 LEU B CA 1
ATOM 3868 C C . LEU B 1 183 ? -16.891 -21.25 -10.578 1 98.56 183 LEU B C 1
ATOM 3870 O O . LEU B 1 183 ? -16.766 -21.109 -9.359 1 98.56 183 LEU B O 1
ATOM 3874 N N . ASP B 1 184 ? -16.109 -22.094 -11.266 1 98.75 184 ASP B N 1
ATOM 3875 C CA . ASP B 1 184 ? -15.008 -22.844 -10.656 1 98.75 184 ASP B CA 1
ATOM 3876 C C . ASP B 1 184 ? -13.797 -21.953 -10.398 1 98.75 184 ASP B C 1
ATOM 3878 O O . ASP B 1 184 ? -13.109 -21.547 -11.344 1 98.75 184 ASP B O 1
ATOM 3882 N N . VAL B 1 185 ? -13.539 -21.625 -9.133 1 98.81 185 VAL B N 1
ATOM 3883 C CA . VAL B 1 185 ? -12.453 -20.75 -8.727 1 98.81 185 VAL B CA 1
ATOM 3884 C C . VAL B 1 185 ? -11.469 -21.516 -7.848 1 98.81 185 VAL B C 1
ATOM 3886 O O . VAL B 1 185 ? -11.875 -22.203 -6.91 1 98.81 185 VAL B O 1
ATOM 3889 N N . VAL B 1 186 ? -10.211 -21.469 -8.18 1 98.88 186 VAL B N 1
ATOM 3890 C CA . VAL B 1 186 ? -9.125 -21.969 -7.348 1 98.88 186 VAL B CA 1
ATOM 3891 C C . VAL B 1 186 ? -8.094 -20.859 -7.117 1 98.88 186 VAL B C 1
ATOM 3893 O O . VAL B 1 186 ? -7.93 -19.969 -7.957 1 98.88 186 VAL B O 1
ATOM 3896 N N . SER B 1 187 ? -7.516 -20.812 -5.926 1 98.81 187 SER B N 1
ATOM 3897 C CA . SER B 1 187 ? -6.516 -19.781 -5.668 1 98.81 187 SER B CA 1
ATOM 3898 C C . SER B 1 187 ? -5.191 -20.391 -5.223 1 98.81 187 SER B C 1
ATOM 3900 O O . SER B 1 187 ? -5.164 -21.484 -4.676 1 98.81 187 SER B O 1
ATOM 3902 N N . ALA B 1 188 ? -4.137 -19.812 -5.582 1 98.88 188 ALA B N 1
ATOM 3903 C CA . ALA B 1 188 ? -2.805 -20.094 -5.055 1 98.88 188 ALA B CA 1
ATOM 3904 C C . ALA B 1 188 ? -2.297 -18.922 -4.207 1 98.88 188 ALA B C 1
ATOM 3906 O O . ALA B 1 188 ? -2.502 -17.766 -4.551 1 98.88 188 ALA B O 1
ATOM 3907 N N . CYS B 1 189 ? -1.647 -19.234 -3.109 1 98.75 189 CYS B N 1
ATOM 3908 C CA . CYS B 1 189 ? -1.176 -18.25 -2.146 1 98.75 189 CYS B CA 1
ATOM 3909 C C . CYS B 1 189 ? 0.335 -18.328 -1.967 1 98.75 189 CYS B C 1
ATOM 3911 O O . CYS B 1 189 ? 0.814 -18.891 -0.975 1 98.75 189 CYS B O 1
ATOM 3913 N N . PRO B 1 190 ? 1.036 -17.75 -2.863 1 98.31 190 PRO B N 1
ATOM 3914 C CA . PRO B 1 190 ? 2.49 -17.719 -2.682 1 98.31 190 PRO B CA 1
ATOM 3915 C C . PRO B 1 190 ? 2.934 -16.688 -1.636 1 98.31 190 PRO B C 1
ATOM 3917 O O . PRO B 1 190 ? 2.139 -15.844 -1.219 1 98.31 190 PRO B O 1
ATOM 3920 N N . ASN B 1 191 ? 4.129 -16.875 -1.159 1 95.94 191 ASN B N 1
ATOM 3921 C CA . ASN B 1 191 ? 4.801 -15.875 -0.326 1 95.94 191 ASN B CA 1
ATOM 3922 C C . ASN B 1 191 ? 5.883 -15.133 -1.103 1 95.94 191 ASN B C 1
ATOM 3924 O O . ASN B 1 191 ? 5.664 -14.719 -2.242 1 95.94 191 ASN B O 1
ATOM 3928 N N . LEU B 1 192 ? 7.004 -14.828 -0.561 1 95.31 192 LEU B N 1
ATOM 3929 C CA . LEU B 1 192 ? 8.062 -14.094 -1.24 1 95.31 192 LEU B CA 1
ATOM 3930 C C . LEU B 1 192 ? 8.586 -14.875 -2.438 1 95.31 192 LEU B C 1
ATOM 3932 O O . LEU B 1 192 ? 9.133 -15.977 -2.275 1 95.31 192 LEU B O 1
ATOM 3936 N N . ILE B 1 193 ? 8.43 -14.297 -3.619 1 97.62 193 ILE B N 1
ATOM 3937 C CA . ILE B 1 193 ? 8.82 -14.992 -4.844 1 97.62 193 ILE B CA 1
ATOM 3938 C C . ILE B 1 193 ? 10.195 -14.508 -5.301 1 97.62 193 ILE B C 1
ATOM 3940 O O . ILE B 1 193 ? 10.398 -13.312 -5.52 1 97.62 193 ILE B O 1
ATOM 3944 N N . PHE B 1 194 ? 11.133 -15.391 -5.402 1 98 194 PHE B N 1
ATOM 3945 C CA . PHE B 1 194 ? 12.43 -15.18 -6.031 1 98 194 PHE B CA 1
ATOM 3946 C C . PHE B 1 194 ? 12.539 -15.969 -7.332 1 98 194 PHE B C 1
ATOM 3948 O O . PHE B 1 194 ? 11.656 -16.75 -7.66 1 98 194 PHE B O 1
ATOM 3955 N N . GLY B 1 195 ? 13.586 -15.75 -8.055 1 98.5 195 GLY B N 1
ATOM 3956 C CA . GLY B 1 195 ? 13.844 -16.469 -9.289 1 98.5 195 GLY B CA 1
ATOM 3957 C C . GLY B 1 195 ? 14.367 -15.594 -10.406 1 98.5 195 GLY B C 1
ATOM 3958 O O . GLY B 1 195 ? 14.492 -14.375 -10.234 1 98.5 195 GLY B O 1
ATOM 3959 N N . PRO B 1 196 ? 14.656 -16.234 -11.516 1 98.44 196 PRO B N 1
ATOM 3960 C CA . PRO B 1 196 ? 15.133 -15.453 -12.664 1 98.44 196 PRO B CA 1
ATOM 3961 C C . PRO B 1 196 ? 14.062 -14.523 -13.227 1 98.44 196 PRO B C 1
ATOM 3963 O O . PRO B 1 196 ? 12.875 -14.875 -13.234 1 98.44 196 PRO B O 1
ATOM 3966 N N . ILE B 1 197 ? 14.469 -13.398 -13.672 1 97.88 197 ILE B N 1
ATOM 3967 C CA . ILE B 1 197 ? 13.523 -12.445 -14.258 1 97.88 197 ILE B CA 1
ATOM 3968 C C . ILE B 1 197 ? 13.5 -12.617 -15.773 1 97.88 197 ILE B C 1
ATOM 3970 O O . ILE B 1 197 ? 14.516 -12.961 -16.391 1 97.88 197 ILE B O 1
ATOM 3974 N N . LEU B 1 198 ? 12.32 -12.43 -16.359 1 97.12 198 LEU B N 1
ATOM 3975 C CA . LEU B 1 198 ? 12.156 -12.414 -17.812 1 97.12 198 LEU B CA 1
ATOM 3976 C C . LEU B 1 198 ? 11.906 -11 -18.312 1 97.12 198 LEU B C 1
ATOM 3978 O O . LEU B 1 198 ? 12.344 -10.633 -19.406 1 97.12 198 LEU B O 1
ATOM 3982 N N . GLN B 1 199 ? 11.195 -10.18 -17.469 1 94 199 GLN B N 1
ATOM 3983 C CA . GLN B 1 199 ? 10.859 -8.805 -17.828 1 94 199 GLN B CA 1
ATOM 3984 C C . GLN B 1 199 ? 12.047 -7.871 -17.609 1 94 199 GLN B C 1
ATOM 3986 O O . GLN B 1 199 ? 12.922 -8.148 -16.781 1 94 199 GLN B O 1
ATOM 3991 N N . PRO B 1 200 ? 12.07 -6.812 -18.312 1 91.38 200 PRO B N 1
ATOM 3992 C CA . PRO B 1 200 ? 13.242 -5.93 -18.25 1 91.38 200 PRO B CA 1
ATOM 3993 C C . PRO B 1 200 ? 13.32 -5.137 -16.938 1 91.38 200 PRO B C 1
ATOM 3995 O O . PRO B 1 200 ? 14.406 -4.758 -16.516 1 91.38 200 PRO B O 1
ATOM 3998 N N . THR B 1 201 ? 12.242 -4.902 -16.328 1 87.31 201 THR B N 1
ATOM 3999 C CA . THR B 1 201 ? 12.227 -4.086 -15.125 1 87.31 201 THR B CA 1
ATOM 4000 C C . THR B 1 201 ? 12.297 -4.965 -13.875 1 87.31 201 THR B C 1
ATOM 4002 O O . THR B 1 201 ? 11.594 -5.965 -13.773 1 87.31 201 THR B O 1
ATOM 4005 N N . ALA B 1 202 ? 13.172 -4.535 -12.992 1 88.12 202 ALA B N 1
ATOM 4006 C CA . ALA B 1 202 ? 13.281 -5.258 -11.727 1 88.12 202 ALA B CA 1
ATOM 4007 C C . ALA B 1 202 ? 12.016 -5.09 -10.891 1 88.12 202 ALA B C 1
ATOM 4009 O O . ALA B 1 202 ? 11.391 -4.027 -10.906 1 88.12 202 ALA B O 1
ATOM 4010 N N . ASN B 1 203 ? 11.617 -6.121 -10.227 1 87.81 203 ASN B N 1
ATOM 4011 C CA . ASN B 1 203 ? 10.516 -6.082 -9.273 1 87.81 203 ASN B CA 1
ATOM 4012 C C . ASN B 1 203 ? 11.016 -6.012 -7.836 1 87.81 203 ASN B C 1
ATOM 4014 O O . ASN B 1 203 ? 12.219 -6.16 -7.586 1 87.81 203 ASN B O 1
ATOM 4018 N N . ALA B 1 204 ? 10.125 -5.848 -6.906 1 84.31 204 ALA B N 1
ATOM 4019 C CA . ALA B 1 204 ? 10.469 -5.574 -5.512 1 84.31 204 ALA B CA 1
ATOM 4020 C C . ALA B 1 204 ? 11.281 -6.719 -4.914 1 84.31 204 ALA B C 1
ATOM 4022 O O . ALA B 1 204 ? 12.266 -6.484 -4.207 1 84.31 204 ALA B O 1
ATOM 4023 N N . SER B 1 205 ? 10.867 -7.926 -5.172 1 90.19 205 SER B N 1
ATOM 4024 C CA . SER B 1 205 ? 11.562 -9.062 -4.582 1 90.19 205 SER B CA 1
ATOM 4025 C C . SER B 1 205 ? 12.969 -9.219 -5.16 1 90.19 205 SER B C 1
ATOM 4027 O O . SER B 1 205 ? 13.906 -9.555 -4.438 1 90.19 205 SER B O 1
ATOM 4029 N N . SER B 1 206 ? 13.109 -8.938 -6.438 1 92.38 206 SER B N 1
ATOM 4030 C CA . SER B 1 206 ? 14.43 -9 -7.055 1 92.38 206 SER B CA 1
ATOM 4031 C C . SER B 1 206 ? 15.359 -7.938 -6.488 1 92.38 206 SER B C 1
ATOM 4033 O O . SER B 1 206 ? 16.547 -8.195 -6.258 1 92.38 206 SER B O 1
ATOM 4035 N N . LEU B 1 207 ? 14.789 -6.816 -6.277 1 87.38 207 LEU B N 1
ATOM 4036 C CA . LEU B 1 207 ? 15.586 -5.734 -5.715 1 87.38 207 LEU B CA 1
ATOM 4037 C C . LEU B 1 207 ? 16.016 -6.059 -4.285 1 87.38 207 LEU B C 1
ATOM 4039 O O . LEU B 1 207 ? 17.125 -5.711 -3.871 1 87.38 207 LEU B O 1
ATOM 4043 N N . LEU B 1 208 ? 15.172 -6.652 -3.568 1 87.81 208 LEU B N 1
ATOM 4044 C CA . LEU B 1 208 ? 15.492 -7.082 -2.211 1 87.81 208 LEU B CA 1
ATOM 4045 C C . LEU B 1 208 ? 16.703 -8 -2.207 1 87.81 208 LEU B C 1
ATOM 4047 O O . LEU B 1 208 ? 17.625 -7.816 -1.41 1 87.81 208 LEU B O 1
ATOM 4051 N N . LEU B 1 209 ? 16.688 -8.945 -3.08 1 93.81 209 LEU B N 1
ATOM 4052 C CA . LEU B 1 209 ? 17.797 -9.891 -3.158 1 93.81 209 LEU B CA 1
ATOM 4053 C C . LEU B 1 209 ? 19.062 -9.203 -3.637 1 93.81 209 LEU B C 1
ATOM 4055 O O . LEU B 1 209 ? 20.141 -9.43 -3.082 1 93.81 209 LEU B O 1
ATOM 4059 N N . ALA B 1 210 ? 18.922 -8.391 -4.617 1 94.12 210 ALA B N 1
ATOM 4060 C CA . ALA B 1 210 ? 20.078 -7.66 -5.141 1 94.12 210 ALA B CA 1
ATOM 4061 C C . ALA B 1 210 ? 20.719 -6.789 -4.062 1 94.12 210 ALA B C 1
ATOM 4063 O O . ALA B 1 210 ? 21.938 -6.688 -3.984 1 94.12 210 ALA B O 1
ATOM 4064 N N . LYS B 1 211 ? 19.906 -6.199 -3.273 1 89.5 211 LYS B N 1
ATOM 4065 C CA . LYS B 1 211 ? 20.391 -5.324 -2.211 1 89.5 211 LYS B CA 1
ATOM 4066 C C . LYS B 1 211 ? 21.219 -6.102 -1.188 1 89.5 211 LYS B C 1
ATOM 4068 O O . LYS B 1 211 ? 22.172 -5.578 -0.632 1 89.5 211 LYS B O 1
ATOM 4073 N N . LEU B 1 212 ? 20.859 -7.277 -0.893 1 92.5 212 LEU B N 1
ATOM 4074 C CA . LEU B 1 212 ? 21.609 -8.117 0.04 1 92.5 212 LEU B CA 1
ATOM 4075 C C . LEU B 1 212 ? 23.016 -8.367 -0.465 1 92.5 212 LEU B C 1
ATOM 4077 O O . LEU B 1 212 ? 23.938 -8.562 0.331 1 92.5 212 LEU B O 1
ATOM 4081 N N . LEU B 1 213 ? 23.172 -8.297 -1.742 1 94.62 213 LEU B N 1
ATOM 4082 C CA . LEU B 1 213 ? 24.469 -8.609 -2.344 1 94.62 213 LEU B CA 1
ATOM 4083 C C . LEU B 1 213 ? 25.328 -7.355 -2.443 1 94.62 213 LEU B C 1
ATOM 4085 O O . LEU B 1 213 ? 26.562 -7.445 -2.455 1 94.62 213 LEU B O 1
ATOM 4089 N N . LYS B 1 214 ? 24.703 -6.219 -2.467 1 91.44 214 LYS B N 1
ATOM 4090 C CA . LYS B 1 214 ? 25.453 -5.051 -2.9 1 91.44 214 LYS B CA 1
ATOM 4091 C C . LYS B 1 214 ? 25.578 -4.027 -1.772 1 91.44 214 LYS B C 1
ATOM 4093 O O . LYS B 1 214 ? 26.547 -3.27 -1.722 1 91.44 214 LYS B O 1
ATOM 4098 N N . GLU B 1 215 ? 24.641 -3.914 -0.898 1 84.06 215 GLU B N 1
ATOM 4099 C CA . GLU B 1 215 ? 24.547 -2.744 -0.028 1 84.06 215 GLU B CA 1
ATOM 4100 C C . GLU B 1 215 ? 25.531 -2.848 1.14 1 84.06 215 GLU B C 1
ATOM 4102 O O . GLU B 1 215 ? 26.016 -1.832 1.641 1 84.06 215 GLU B O 1
ATOM 4107 N N . GLY B 1 216 ? 25.828 -4.051 1.536 1 84.69 216 GLY B N 1
ATOM 4108 C CA . GLY B 1 216 ? 26.828 -4.258 2.572 1 84.69 216 GLY B CA 1
ATOM 4109 C C . GLY B 1 216 ? 26.5 -3.549 3.871 1 84.69 216 GLY B C 1
ATOM 4110 O O . GLY B 1 216 ? 27.375 -2.979 4.516 1 84.69 216 GLY B O 1
ATOM 4111 N N . HIS B 1 217 ? 25.312 -3.566 4.258 1 82.56 217 HIS B N 1
ATOM 4112 C CA . HIS B 1 217 ? 24.922 -2.926 5.512 1 82.56 217 HIS B CA 1
ATOM 4113 C C . HIS B 1 217 ? 25.719 -3.49 6.688 1 82.56 217 HIS B C 1
ATOM 4115 O O . HIS B 1 217 ? 26 -4.688 6.73 1 82.56 217 HIS B O 1
ATOM 4121 N N . ASP B 1 218 ? 26.062 -2.602 7.602 1 84.19 218 ASP B N 1
ATOM 4122 C CA . ASP B 1 218 ? 26.766 -3.055 8.797 1 84.19 218 ASP B CA 1
ATOM 4123 C C . ASP B 1 218 ? 25.875 -3.975 9.641 1 84.19 218 ASP B C 1
ATOM 4125 O O . ASP B 1 218 ? 26.344 -4.988 10.156 1 84.19 218 ASP B O 1
ATOM 4129 N N . LEU B 1 219 ? 24.656 -3.641 9.727 1 82.38 219 LEU B N 1
ATOM 4130 C CA . LEU B 1 219 ? 23.672 -4.426 10.461 1 82.38 219 LEU B CA 1
ATOM 4131 C C . LEU B 1 219 ? 22.422 -4.656 9.609 1 82.38 219 LEU B C 1
ATOM 4133 O O . LEU B 1 219 ? 21.844 -3.705 9.086 1 82.38 219 LEU B O 1
ATOM 4137 N N . GLU B 1 220 ? 22.156 -5.969 9.43 1 87.25 220 GLU B N 1
ATOM 4138 C CA . GLU B 1 220 ? 20.984 -6.387 8.648 1 87.25 220 GLU B CA 1
ATOM 4139 C C . GLU B 1 220 ? 19.953 -7.082 9.531 1 87.25 220 GLU B C 1
ATOM 4141 O O . GLU B 1 220 ? 20.312 -7.824 10.445 1 87.25 220 GLU B O 1
ATOM 4146 N N . ASP B 1 221 ? 18.75 -6.785 9.266 1 83.38 221 ASP B N 1
ATOM 4147 C CA . ASP B 1 221 ? 17.672 -7.488 9.961 1 83.38 221 ASP B CA 1
ATOM 4148 C C . ASP B 1 221 ? 17.609 -8.953 9.523 1 83.38 221 ASP B C 1
ATOM 4150 O O . ASP B 1 221 ? 17.406 -9.242 8.344 1 83.38 221 ASP B O 1
ATOM 4154 N N . ASN B 1 222 ? 17.719 -9.773 10.555 1 91.12 222 ASN B N 1
ATOM 4155 C CA . ASN B 1 222 ? 17.672 -11.195 10.25 1 91.12 222 ASN B CA 1
ATOM 4156 C C . ASN B 1 222 ? 16.234 -11.703 10.164 1 91.12 222 ASN B C 1
ATOM 4158 O O . ASN B 1 222 ? 15.867 -12.656 10.852 1 91.12 222 ASN B O 1
ATOM 4162 N N . ARG B 1 223 ? 15.508 -11.188 9.234 1 88.38 223 ARG B N 1
ATOM 4163 C CA . ARG B 1 223 ? 14.094 -11.484 9.039 1 88.38 223 ARG B CA 1
ATOM 4164 C C . ARG B 1 223 ? 13.891 -12.922 8.57 1 88.38 223 ARG B C 1
ATOM 4166 O O . ARG B 1 223 ? 14.734 -13.477 7.867 1 88.38 223 ARG B O 1
ATOM 4173 N N . HIS B 1 224 ? 12.789 -13.414 9.023 1 91.81 224 HIS B N 1
ATOM 4174 C CA . HIS B 1 224 ? 12.359 -14.734 8.57 1 91.81 224 HIS B CA 1
ATOM 4175 C C . HIS B 1 224 ? 11.461 -14.633 7.348 1 91.81 224 HIS B C 1
ATOM 4177 O O . HIS B 1 224 ? 10.461 -13.914 7.363 1 91.81 224 HIS B O 1
ATOM 4183 N N . HIS B 1 225 ? 11.844 -15.336 6.258 1 92.38 225 HIS B N 1
ATOM 4184 C CA . HIS B 1 225 ? 11.078 -15.297 5.016 1 92.38 225 HIS B CA 1
ATOM 4185 C C . HIS B 1 225 ? 10.586 -16.688 4.621 1 92.38 225 HIS B C 1
ATOM 4187 O O . HIS B 1 225 ? 11.258 -17.688 4.895 1 92.38 225 HIS B O 1
ATOM 4193 N N . ARG B 1 226 ? 9.43 -16.688 4.109 1 95.31 226 ARG B N 1
ATOM 4194 C CA . ARG B 1 226 ? 8.961 -17.812 3.312 1 95.31 226 ARG B CA 1
ATOM 4195 C C . ARG B 1 226 ? 9.133 -17.547 1.821 1 95.31 226 ARG B C 1
ATOM 4197 O O . ARG B 1 226 ? 8.578 -16.578 1.294 1 95.31 226 ARG B O 1
ATOM 4204 N N . ILE B 1 227 ? 9.906 -18.453 1.189 1 97.12 227 ILE B N 1
ATOM 4205 C CA . ILE B 1 227 ? 10.352 -18.172 -0.172 1 97.12 227 ILE B CA 1
ATOM 4206 C C . ILE B 1 227 ? 9.828 -19.25 -1.117 1 97.12 227 ILE B C 1
ATOM 4208 O O . ILE B 1 227 ? 9.695 -20.406 -0.73 1 97.12 227 ILE B O 1
ATOM 4212 N N . VAL B 1 228 ? 9.531 -18.859 -2.316 1 98.62 228 VAL B N 1
ATOM 4213 C CA . VAL B 1 228 ? 9.18 -19.797 -3.383 1 98.62 228 VAL B CA 1
ATOM 4214 C C . VAL B 1 228 ? 9.734 -19.281 -4.715 1 98.62 228 VAL B C 1
ATOM 4216 O O . VAL B 1 228 ? 9.82 -18.078 -4.938 1 98.62 228 VAL B O 1
ATOM 4219 N N . ASP B 1 229 ? 10.18 -20.234 -5.555 1 98.81 229 ASP B N 1
ATOM 4220 C CA . ASP B 1 229 ? 10.703 -19.891 -6.875 1 98.81 229 ASP B CA 1
ATOM 4221 C C . ASP B 1 229 ? 9.578 -19.516 -7.832 1 98.81 229 ASP B C 1
ATOM 4223 O O . ASP B 1 229 ? 8.547 -20.188 -7.879 1 98.81 229 ASP B O 1
ATOM 4227 N N . VAL B 1 230 ? 9.797 -18.469 -8.609 1 98.81 230 VAL B N 1
ATOM 4228 C CA . VAL B 1 230 ? 8.781 -17.969 -9.539 1 98.81 230 VAL B CA 1
ATOM 4229 C C . VAL B 1 230 ? 8.367 -19.078 -10.5 1 98.81 230 VAL B C 1
ATOM 4231 O O . VAL B 1 230 ? 7.195 -19.188 -10.867 1 98.81 230 VAL B O 1
ATOM 4234 N N . ARG B 1 231 ? 9.289 -19.938 -10.977 1 98.88 231 ARG B N 1
ATOM 4235 C CA . ARG B 1 231 ? 9 -21.047 -11.867 1 98.88 231 ARG B CA 1
ATOM 4236 C C . ARG B 1 231 ? 8.117 -22.078 -11.188 1 98.88 231 ARG B C 1
ATOM 4238 O O . ARG B 1 231 ? 7.23 -22.672 -11.812 1 98.88 231 ARG B O 1
ATOM 4245 N N . ASP B 1 232 ? 8.375 -22.25 -9.93 1 98.94 232 ASP B N 1
ATOM 4246 C CA . ASP B 1 232 ? 7.566 -23.203 -9.172 1 98.94 232 ASP B CA 1
ATOM 4247 C C . ASP B 1 232 ? 6.16 -22.656 -8.93 1 98.94 232 ASP B C 1
ATOM 4249 O O . ASP B 1 232 ? 5.195 -23.422 -8.883 1 98.94 232 ASP B O 1
ATOM 4253 N N . VAL B 1 233 ? 6.02 -21.312 -8.695 1 98.94 233 VAL B N 1
ATOM 4254 C CA . VAL B 1 233 ? 4.688 -20.734 -8.586 1 98.94 233 VAL B CA 1
ATOM 4255 C C . VAL B 1 233 ? 3.934 -20.906 -9.898 1 98.94 233 VAL B C 1
ATOM 4257 O O . VAL B 1 233 ? 2.758 -21.281 -9.906 1 98.94 233 VAL B O 1
ATOM 4260 N N . ALA B 1 234 ? 4.605 -20.656 -11.039 1 98.94 234 ALA B N 1
ATOM 4261 C CA . ALA B 1 234 ? 3.975 -20.844 -12.344 1 98.94 234 ALA B CA 1
ATOM 4262 C C . ALA B 1 234 ? 3.506 -22.281 -12.516 1 98.94 234 ALA B C 1
ATOM 4264 O O . ALA B 1 234 ? 2.385 -22.531 -12.969 1 98.94 234 ALA B O 1
ATOM 4265 N N . GLU B 1 235 ? 4.336 -23.203 -12.133 1 98.88 235 GLU B N 1
ATOM 4266 C CA . GLU B 1 235 ? 3.986 -24.625 -12.219 1 98.88 235 GLU B CA 1
ATOM 4267 C C . GLU B 1 235 ? 2.783 -24.953 -11.336 1 98.88 235 GLU B C 1
ATOM 4269 O O . GLU B 1 235 ? 1.923 -25.734 -11.719 1 98.88 235 GLU B O 1
ATOM 4274 N N . ALA B 1 236 ? 2.754 -24.344 -10.156 1 98.94 236 ALA B N 1
ATOM 4275 C CA . ALA B 1 236 ? 1.626 -24.562 -9.258 1 98.94 236 ALA B CA 1
ATOM 4276 C C . ALA B 1 236 ? 0.322 -24.078 -9.883 1 98.94 236 ALA B C 1
ATOM 4278 O O . ALA B 1 236 ? -0.704 -24.75 -9.797 1 98.94 236 ALA B O 1
ATOM 4279 N N . LEU B 1 237 ? 0.358 -22.922 -10.516 1 98.94 237 LEU B N 1
ATOM 4280 C CA . LEU B 1 237 ? -0.836 -22.344 -11.125 1 98.94 237 LEU B CA 1
ATOM 4281 C C . LEU B 1 237 ? -1.35 -23.234 -12.258 1 98.94 237 LEU B C 1
ATOM 4283 O O . LEU B 1 237 ? -2.549 -23.5 -12.344 1 98.94 237 LEU B O 1
ATOM 4287 N N . VAL B 1 238 ? -0.47 -23.703 -13.094 1 98.88 238 VAL B N 1
ATOM 4288 C CA . VAL B 1 238 ? -0.863 -24.562 -14.219 1 98.88 238 VAL B CA 1
ATOM 4289 C C . VAL B 1 238 ? -1.353 -25.906 -13.695 1 98.88 238 VAL B C 1
ATOM 4291 O O . VAL B 1 238 ? -2.322 -26.469 -14.219 1 98.88 238 VAL B O 1
ATOM 4294 N N . LEU B 1 239 ? -0.685 -26.406 -12.672 1 98.81 239 LEU B N 1
ATOM 4295 C CA . LEU B 1 239 ? -1.065 -27.672 -12.078 1 98.81 239 LEU B CA 1
ATOM 4296 C C . LEU B 1 239 ? -2.502 -27.625 -11.562 1 98.81 239 LEU B C 1
ATOM 4298 O O . LEU B 1 239 ? -3.301 -28.516 -11.859 1 98.81 239 LEU B O 1
ATOM 4302 N N . VAL B 1 240 ? -2.863 -26.547 -10.797 1 98.75 240 VAL B N 1
ATOM 4303 C CA . VAL B 1 240 ? -4.199 -26.5 -10.203 1 98.75 240 VAL B CA 1
ATOM 4304 C C . VAL B 1 240 ? -5.23 -26.219 -11.297 1 98.75 240 VAL B C 1
ATOM 4306 O O . VAL B 1 240 ? -6.41 -26.562 -11.141 1 98.75 240 VAL B O 1
ATOM 4309 N N . TYR B 1 241 ? -4.828 -25.625 -12.414 1 98.75 241 TYR B N 1
ATOM 4310 C CA . TYR B 1 241 ? -5.715 -25.438 -13.555 1 98.75 241 TYR B CA 1
ATOM 4311 C C . TYR B 1 241 ? -6.012 -26.766 -14.242 1 98.75 241 TYR B C 1
ATOM 4313 O O . TYR B 1 241 ? -7.16 -27.047 -14.586 1 98.75 241 TYR B O 1
ATOM 4321 N N . GLU B 1 242 ? -4.984 -27.625 -14.383 1 98.19 242 GLU B N 1
ATOM 4322 C CA . GLU B 1 242 ? -5.074 -28.812 -15.219 1 98.19 242 GLU B CA 1
ATOM 4323 C C . GLU B 1 242 ? -5.664 -29.984 -14.438 1 98.19 242 GLU B C 1
ATOM 4325 O O . GLU B 1 242 ? -6.246 -30.906 -15.031 1 98.19 242 GLU B O 1
ATOM 4330 N N . LYS B 1 243 ? -5.461 -29.984 -13.164 1 97.94 243 LYS B N 1
ATOM 4331 C CA . LYS B 1 243 ? -5.957 -31.078 -12.344 1 97.94 243 LYS B CA 1
ATOM 4332 C C . LYS B 1 243 ? -7.434 -30.891 -12 1 97.94 243 LYS B C 1
ATOM 4334 O O . LYS B 1 243 ? -7.777 -30.047 -11.18 1 97.94 243 LYS B O 1
ATOM 4339 N N . PRO B 1 244 ? -8.273 -31.719 -12.484 1 96.62 244 PRO B N 1
ATOM 4340 C CA . PRO B 1 244 ? -9.703 -31.547 -12.242 1 96.62 244 PRO B CA 1
ATOM 4341 C C . PRO B 1 244 ? -10.07 -31.625 -10.766 1 96.62 244 PRO B C 1
ATOM 4343 O O . PRO B 1 244 ? -11.047 -31.016 -10.328 1 96.62 244 PRO B O 1
ATOM 4346 N N . GLU B 1 245 ? -9.266 -32.312 -9.93 1 97.62 245 GLU B N 1
ATOM 4347 C CA . GLU B 1 245 ? -9.586 -32.531 -8.516 1 97.62 245 GLU B CA 1
ATOM 4348 C C . GLU B 1 245 ? -9.172 -31.312 -7.676 1 97.62 245 GLU B C 1
ATOM 4350 O O . GLU B 1 245 ? -9.539 -31.219 -6.504 1 97.62 245 GLU B O 1
ATOM 4355 N N . ALA B 1 246 ? -8.398 -30.453 -8.273 1 98.5 246 ALA B N 1
ATOM 4356 C CA . ALA B 1 246 ? -7.996 -29.266 -7.523 1 98.5 246 ALA B CA 1
ATOM 4357 C C . ALA B 1 246 ? -9.211 -28.422 -7.133 1 98.5 246 ALA B C 1
ATOM 4359 O O . ALA B 1 246 ? -10.133 -28.234 -7.934 1 98.5 246 ALA B O 1
ATOM 4360 N N . GLN B 1 247 ? -9.266 -28.031 -5.879 1 98.25 247 GLN B N 1
ATOM 4361 C CA . GLN B 1 247 ? -10.375 -27.234 -5.387 1 98.25 247 GLN B CA 1
ATOM 4362 C C . GLN B 1 247 ? -9.93 -26.297 -4.262 1 98.25 247 GLN B C 1
ATOM 4364 O O . GLN B 1 247 ? -9.062 -26.656 -3.463 1 98.25 247 GLN B O 1
ATOM 4369 N N . GLY B 1 248 ? -10.508 -25.141 -4.238 1 98.31 248 GLY B N 1
ATOM 4370 C CA . GLY B 1 248 ? -10.258 -24.234 -3.129 1 98.31 248 GLY B CA 1
ATOM 4371 C C . GLY B 1 248 ? -8.906 -23.547 -3.203 1 98.31 248 GLY B C 1
ATOM 4372 O O . GLY B 1 248 ? -8.453 -23.156 -4.285 1 98.31 248 GLY B O 1
ATOM 4373 N N . ARG B 1 249 ? -8.32 -23.359 -2.057 1 98.31 249 ARG B N 1
ATOM 4374 C CA . ARG B 1 249 ? -7.086 -22.594 -1.886 1 98.31 249 ARG B CA 1
ATOM 4375 C C . ARG B 1 249 ? -5.879 -23.516 -1.809 1 98.31 249 ARG B C 1
ATOM 4377 O O . ARG B 1 249 ? -5.98 -24.641 -1.309 1 98.31 249 ARG B O 1
ATOM 4384 N N . TYR B 1 250 ? -4.77 -23.031 -2.264 1 98.88 250 TYR B N 1
ATOM 4385 C CA . TYR B 1 250 ? -3.514 -23.766 -2.154 1 98.88 250 TYR B CA 1
ATOM 4386 C C . TYR B 1 250 ? -2.387 -22.859 -1.687 1 98.88 250 TYR B C 1
ATOM 4388 O O . TYR B 1 250 ? -2.057 -21.875 -2.355 1 98.88 250 TYR B O 1
ATOM 4396 N N . ILE B 1 251 ? -1.801 -23.156 -0.539 1 98.75 251 ILE B N 1
ATOM 4397 C CA . ILE B 1 251 ? -0.585 -22.484 -0.088 1 98.75 251 ILE B CA 1
ATOM 4398 C C . ILE B 1 251 ? 0.592 -22.906 -0.964 1 98.75 251 ILE B C 1
ATOM 4400 O O . ILE B 1 251 ? 0.794 -24.094 -1.208 1 98.75 251 ILE B O 1
ATOM 4404 N N . CYS B 1 252 ? 1.285 -21.922 -1.485 1 98.69 252 CYS B N 1
ATOM 4405 C CA . CYS B 1 252 ? 2.387 -22.156 -2.408 1 98.69 252 CYS B CA 1
ATOM 4406 C C . CYS B 1 252 ? 3.689 -21.578 -1.869 1 98.69 252 CYS B C 1
ATOM 4408 O O . CYS B 1 252 ? 4.145 -20.531 -2.328 1 98.69 252 CYS B O 1
ATOM 4410 N N . THR B 1 253 ? 4.289 -22.25 -0.961 1 97.38 253 THR B N 1
ATOM 4411 C CA . THR B 1 253 ? 5.559 -21.844 -0.365 1 97.38 253 THR B CA 1
ATOM 4412 C C . THR B 1 253 ? 6.504 -23.047 -0.255 1 97.38 253 THR B C 1
ATOM 4414 O O . THR B 1 253 ? 6.059 -24.188 -0.113 1 97.38 253 THR B O 1
ATOM 4417 N N . SER B 1 254 ? 7.801 -22.844 -0.348 1 97.5 254 SER B N 1
ATOM 4418 C CA . SER B 1 254 ? 8.758 -23.938 -0.407 1 97.5 254 SER B CA 1
ATOM 4419 C C . SER B 1 254 ? 9.703 -23.906 0.789 1 97.5 254 SER B C 1
ATOM 4421 O O . SER B 1 254 ? 9.883 -24.922 1.471 1 97.5 254 SER B O 1
ATOM 4423 N N . HIS B 1 255 ? 10.312 -22.734 1.057 1 96.75 255 HIS B N 1
ATOM 4424 C CA . HIS B 1 255 ? 11.383 -22.656 2.045 1 96.75 255 HIS B CA 1
ATOM 4425 C C . HIS B 1 255 ? 11.07 -21.625 3.121 1 96.75 255 HIS B C 1
ATOM 4427 O O . HIS B 1 255 ? 10.531 -20.562 2.826 1 96.75 255 HIS B O 1
ATOM 4433 N N . SER B 1 256 ? 11.328 -21.969 4.305 1 95 256 SER B N 1
ATOM 4434 C CA . SER B 1 256 ? 11.258 -21.094 5.469 1 95 256 SER B CA 1
ATOM 4435 C C . SER B 1 256 ? 12.641 -20.812 6.047 1 95 256 SER B C 1
ATOM 4437 O O . SER B 1 256 ? 13.234 -21.688 6.676 1 95 256 SER B O 1
ATOM 4439 N N . VAL B 1 257 ? 13.164 -19.562 5.824 1 95.44 257 VAL B N 1
ATOM 4440 C CA . VAL B 1 257 ? 14.57 -19.328 6.133 1 95.44 257 VAL B CA 1
ATOM 4441 C C . VAL B 1 257 ? 14.75 -17.906 6.66 1 95.44 257 VAL B C 1
ATOM 4443 O O . VAL B 1 257 ? 13.906 -17.031 6.43 1 95.44 257 VAL B O 1
ATOM 4446 N N . HIS B 1 258 ? 15.859 -17.703 7.367 1 95.06 258 HIS B N 1
ATOM 4447 C CA . HIS B 1 258 ? 16.266 -16.375 7.777 1 95.06 258 HIS B CA 1
ATOM 4448 C C . HIS B 1 258 ? 17.172 -15.719 6.734 1 95.06 258 HIS B C 1
ATOM 4450 O O . HIS B 1 258 ? 17.781 -16.422 5.926 1 95.06 258 HIS B O 1
ATOM 4456 N N . VAL B 1 259 ? 17.203 -14.43 6.754 1 94.69 259 VAL B N 1
ATOM 4457 C CA . VAL B 1 259 ? 18.031 -13.664 5.828 1 94.69 259 VAL B CA 1
ATOM 4458 C C . VAL B 1 259 ? 19.484 -14.141 5.914 1 94.69 259 VAL B C 1
ATOM 4460 O O . VAL B 1 259 ? 20.172 -14.258 4.895 1 94.69 259 VAL B O 1
ATOM 4463 N N . LYS B 1 260 ? 19.969 -14.438 7.105 1 95.94 260 LYS B N 1
ATOM 4464 C CA . LYS B 1 260 ? 21.344 -14.906 7.281 1 95.94 260 LYS B CA 1
ATOM 4465 C C . LYS B 1 260 ? 21.578 -16.203 6.504 1 95.94 260 LYS B C 1
ATOM 4467 O O . LYS B 1 260 ? 22.672 -16.406 5.961 1 95.94 260 LYS B O 1
ATOM 4472 N N . ASP B 1 261 ? 20.594 -17.109 6.461 1 96.12 261 ASP B N 1
ATOM 4473 C CA . ASP B 1 261 ? 20.703 -18.344 5.695 1 96.12 261 ASP B CA 1
ATOM 4474 C C . ASP B 1 261 ? 20.906 -18.047 4.211 1 96.12 261 ASP B C 1
ATOM 4476 O O . ASP B 1 261 ? 21.703 -18.719 3.545 1 96.12 261 ASP B O 1
ATOM 4480 N N . ILE B 1 262 ? 20.172 -17.094 3.707 1 97.44 262 ILE B N 1
ATOM 4481 C CA . ILE B 1 262 ? 20.25 -16.688 2.311 1 97.44 262 ILE B CA 1
ATOM 4482 C C . ILE B 1 262 ? 21.656 -16.141 2.018 1 97.44 262 ILE B C 1
ATOM 4484 O O . ILE B 1 262 ? 22.281 -16.547 1.042 1 97.44 262 ILE B O 1
ATOM 4488 N N . VAL B 1 263 ? 22.094 -15.289 2.883 1 96.88 263 VAL B N 1
ATOM 4489 C CA . VAL B 1 263 ? 23.391 -14.648 2.715 1 96.88 263 VAL B CA 1
ATOM 4490 C C . VAL B 1 263 ? 24.5 -15.703 2.75 1 96.88 263 VAL B C 1
ATOM 4492 O O . VAL B 1 263 ? 25.438 -15.664 1.944 1 96.88 263 VAL B O 1
ATOM 4495 N N . ASP B 1 264 ? 24.406 -16.609 3.68 1 96.94 264 ASP B N 1
ATOM 4496 C CA . ASP B 1 264 ? 25.422 -17.656 3.807 1 96.94 264 ASP B CA 1
ATOM 4497 C C . ASP B 1 264 ? 25.516 -18.484 2.525 1 96.94 264 ASP B C 1
ATOM 4499 O O . ASP B 1 264 ? 26.625 -18.781 2.061 1 96.94 264 ASP B O 1
ATOM 4503 N N . ILE B 1 265 ? 24.438 -18.844 1.979 1 97.56 265 ILE B N 1
ATOM 4504 C CA . ILE B 1 265 ? 24.422 -19.625 0.74 1 97.56 265 ILE B CA 1
ATOM 4505 C C . ILE B 1 265 ? 25.031 -18.797 -0.388 1 97.56 265 ILE B C 1
ATOM 4507 O O . ILE B 1 265 ? 25.875 -19.312 -1.145 1 97.56 265 ILE B O 1
ATOM 4511 N N . LEU B 1 266 ? 24.656 -17.531 -0.5 1 97.69 266 LEU B N 1
ATOM 4512 C CA . LEU B 1 266 ? 25.109 -16.672 -1.582 1 97.69 266 LEU B CA 1
ATOM 4513 C C . LEU B 1 266 ? 26.609 -16.375 -1.448 1 97.69 266 LEU B C 1
ATOM 4515 O O . LEU B 1 266 ? 27.312 -16.297 -2.449 1 97.69 266 LEU B O 1
ATOM 4519 N N . LYS B 1 267 ? 27.016 -16.203 -0.243 1 96.56 267 LYS B N 1
ATOM 4520 C CA . LYS B 1 267 ? 28.422 -15.93 -0.002 1 96.56 267 LYS B CA 1
ATOM 4521 C C . LYS B 1 267 ? 29.297 -17.109 -0.445 1 96.56 267 LYS B C 1
ATOM 4523 O O . LYS B 1 267 ? 30.422 -16.906 -0.918 1 96.56 267 LYS B O 1
ATOM 4528 N N . ASP B 1 268 ? 28.844 -18.234 -0.214 1 97.12 268 ASP B N 1
ATOM 4529 C CA . ASP B 1 268 ? 29.562 -19.438 -0.639 1 97.12 268 ASP B CA 1
ATOM 4530 C C . ASP B 1 268 ? 29.688 -19.484 -2.16 1 97.12 268 ASP B C 1
ATOM 4532 O O . ASP B 1 268 ? 30.719 -19.906 -2.691 1 97.12 268 ASP B O 1
ATOM 4536 N N . GLU B 1 269 ? 28.641 -19.109 -2.869 1 97 269 GLU B N 1
ATOM 4537 C CA . GLU B 1 269 ? 28.578 -19.188 -4.324 1 97 269 GLU B CA 1
ATOM 4538 C C . GLU B 1 269 ? 29.234 -17.969 -4.977 1 97 269 GLU B C 1
ATOM 4540 O O . GLU B 1 269 ? 29.812 -18.078 -6.051 1 97 269 GLU B O 1
ATOM 4545 N N . TYR B 1 270 ? 29.031 -16.828 -4.301 1 97.31 270 TYR B N 1
ATOM 4546 C CA . TYR B 1 270 ? 29.516 -15.555 -4.824 1 97.31 270 TYR B CA 1
ATOM 4547 C C . TYR B 1 270 ? 30.203 -14.742 -3.736 1 97.31 270 TYR B C 1
ATOM 4549 O O . TYR B 1 270 ? 29.672 -13.727 -3.277 1 97.31 270 TYR B O 1
ATOM 4557 N N . PRO B 1 271 ? 31.438 -15.031 -3.398 1 96.12 271 PRO B N 1
ATOM 4558 C CA . PRO B 1 271 ? 32.094 -14.43 -2.234 1 96.12 271 PRO B CA 1
ATOM 4559 C C . PRO B 1 271 ? 32.5 -12.977 -2.471 1 96.12 271 PRO B C 1
ATOM 4561 O O . PRO B 1 271 ? 32.781 -12.25 -1.52 1 96.12 271 PRO B O 1
ATOM 4564 N N . SER B 1 272 ? 32.406 -12.461 -3.668 1 95 272 SER B N 1
ATOM 4565 C CA . SER B 1 272 ? 33.031 -11.172 -3.988 1 95 272 SER B CA 1
ATOM 4566 C C . SER B 1 272 ? 32.062 -10.023 -3.777 1 95 272 SER B C 1
ATOM 4568 O O . SER B 1 272 ? 32.438 -8.859 -3.812 1 95 272 SER B O 1
ATOM 4570 N N . TYR B 1 273 ? 30.734 -10.281 -3.574 1 96.38 273 TYR B N 1
ATOM 4571 C CA . TYR B 1 273 ? 29.766 -9.211 -3.363 1 96.38 273 TYR B CA 1
ATOM 4572 C C . TYR B 1 273 ? 29.891 -8.625 -1.962 1 96.38 273 TYR B C 1
ATOM 4574 O O . TYR B 1 273 ? 30.625 -9.156 -1.125 1 96.38 273 TYR B O 1
ATOM 4582 N N . ASN B 1 274 ? 29.234 -7.512 -1.771 1 96 274 ASN B N 1
ATOM 4583 C CA . ASN B 1 274 ? 29.297 -6.805 -0.496 1 96 274 ASN B CA 1
ATOM 4584 C C . ASN B 1 274 ? 28.078 -7.137 0.379 1 96 274 ASN B C 1
ATOM 4586 O O . ASN B 1 274 ? 27.125 -6.367 0.441 1 96 274 ASN B O 1
ATOM 4590 N N . TYR B 1 275 ? 28.25 -8.18 1.184 1 96.5 275 TYR B N 1
ATOM 4591 C CA . TYR B 1 275 ? 27.156 -8.695 1.999 1 96.5 275 TYR B CA 1
ATOM 4592 C C . TYR B 1 275 ? 27.094 -7.977 3.34 1 96.5 275 TYR B C 1
ATOM 4594 O O . TYR B 1 275 ? 28.062 -7.34 3.762 1 96.5 275 TYR B O 1
ATOM 4602 N N . PRO B 1 276 ? 25.938 -8.086 3.967 1 94.06 276 PRO B N 1
ATOM 4603 C CA . PRO B 1 276 ? 25.875 -7.57 5.336 1 94.06 276 PRO B CA 1
ATOM 4604 C C . PRO B 1 276 ? 26.844 -8.273 6.273 1 94.06 276 PRO B C 1
ATOM 4606 O O . PRO B 1 276 ? 27.062 -9.484 6.16 1 94.06 276 PRO B O 1
ATOM 4609 N N . LYS B 1 277 ? 27.266 -7.504 7.227 1 92.38 277 LYS B N 1
ATOM 4610 C CA . LYS B 1 277 ? 28.328 -8.008 8.102 1 92.38 277 LYS B CA 1
ATOM 4611 C C . LYS B 1 277 ? 27.75 -8.602 9.375 1 92.38 277 LYS B C 1
ATOM 4613 O O . LYS B 1 277 ? 28.234 -9.625 9.867 1 92.38 277 LYS B O 1
ATOM 4618 N N . ASN B 1 278 ? 26.734 -7.965 9.93 1 93.25 278 ASN B N 1
ATOM 4619 C CA . ASN B 1 278 ? 26.078 -8.391 11.164 1 93.25 278 ASN B CA 1
ATOM 4620 C C . ASN B 1 278 ? 24.562 -8.508 10.977 1 93.25 278 ASN B C 1
ATOM 4622 O O . ASN B 1 278 ? 24 -7.906 10.062 1 93.25 278 ASN B O 1
ATOM 4626 N N . PHE B 1 279 ? 23.984 -9.367 11.859 1 92.25 279 PHE B N 1
ATOM 4627 C CA . PHE B 1 279 ? 22.547 -9.609 11.773 1 92.25 279 PHE B CA 1
ATOM 4628 C C . PHE B 1 279 ? 21.906 -9.477 13.141 1 92.25 279 PHE B C 1
ATOM 4630 O O . PHE B 1 279 ? 22.469 -9.898 14.148 1 92.25 279 PHE B O 1
ATOM 4637 N N . THR B 1 280 ? 20.781 -8.852 13.133 1 88.44 280 THR B N 1
ATOM 4638 C CA . THR B 1 280 ? 19.984 -8.867 14.359 1 88.44 280 THR B CA 1
ATOM 4639 C C . THR B 1 280 ? 19.422 -10.258 14.617 1 88.44 280 THR B C 1
ATOM 4641 O O . THR B 1 280 ? 19.531 -11.148 13.773 1 88.44 280 THR B O 1
ATOM 4644 N N . ASP B 1 281 ? 18.75 -10.359 15.906 1 84.12 281 ASP B N 1
ATOM 4645 C CA . ASP B 1 281 ? 18.016 -11.594 16.172 1 84.12 281 ASP B CA 1
ATOM 4646 C C . ASP B 1 281 ? 16.703 -11.641 15.398 1 84.12 281 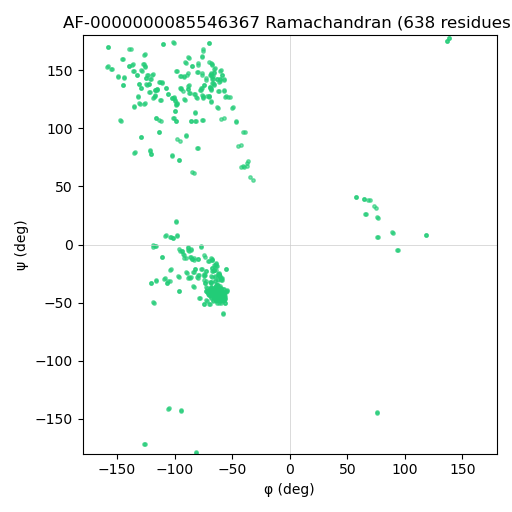ASP B C 1
ATOM 4648 O O . ASP B 1 281 ? 16 -10.633 15.305 1 84.12 281 ASP B O 1
ATOM 4652 N N . GLY B 1 282 ? 16.578 -12.664 14.703 1 79.44 282 GLY B N 1
ATOM 4653 C CA . GLY B 1 282 ? 15.344 -12.797 13.953 1 79.44 282 GLY B CA 1
ATOM 4654 C C . GLY B 1 282 ? 14.266 -13.555 14.703 1 79.44 282 GLY B C 1
ATOM 4655 O O . GLY B 1 282 ? 14.562 -14.398 15.547 1 79.44 282 GLY B O 1
ATOM 4656 N N . GLN B 1 283 ? 12.977 -13.094 14.461 1 79.25 283 GLN B N 1
ATOM 4657 C CA . GLN B 1 283 ? 11.859 -13.852 15.008 1 79.25 283 GLN B CA 1
ATOM 4658 C C . GLN B 1 283 ? 11.297 -14.82 13.969 1 79.25 283 GLN B C 1
ATOM 4660 O O . GLN B 1 283 ? 11.18 -14.484 12.789 1 79.25 283 GLN B O 1
ATOM 4665 N N . GLN B 1 284 ? 11.086 -16.047 14.5 1 79.81 284 GLN B N 1
ATOM 4666 C CA . GLN B 1 284 ? 10.531 -17.062 13.602 1 79.81 284 GLN B CA 1
ATOM 4667 C C . GLN B 1 284 ? 9.039 -16.844 13.375 1 79.81 284 GLN B C 1
ATOM 4669 O O . GLN B 1 284 ? 8.305 -16.547 14.32 1 79.81 284 GLN B O 1
ATOM 4674 N N . LYS B 1 285 ? 8.672 -16.953 12.078 1 84.38 285 LYS B N 1
ATOM 4675 C CA . LYS B 1 285 ? 7.258 -16.891 11.719 1 84.38 285 LYS B CA 1
ATOM 4676 C C . LYS B 1 285 ? 6.605 -18.266 11.852 1 84.38 285 LYS B C 1
ATOM 4678 O O . LYS B 1 285 ? 7.281 -19.297 11.789 1 84.38 285 LYS B O 1
ATOM 4683 N N . LYS B 1 286 ? 5.293 -18.281 12.086 1 87.25 286 LYS B N 1
ATOM 4684 C CA . LYS B 1 286 ? 4.543 -19.547 12.109 1 87.25 286 LYS B CA 1
ATOM 4685 C C . LYS B 1 286 ? 4.672 -20.281 10.789 1 87.25 286 LYS B C 1
ATOM 4687 O O . LYS B 1 286 ? 4.684 -19.672 9.719 1 87.25 286 LYS B O 1
ATOM 4692 N N . GLU B 1 287 ? 4.68 -21.516 10.891 1 91.44 287 GLU B N 1
ATOM 4693 C CA . GLU B 1 287 ? 4.867 -22.344 9.703 1 91.44 287 GLU B CA 1
ATOM 4694 C C . GLU B 1 287 ? 3.619 -22.328 8.82 1 91.44 287 GLU B C 1
ATOM 4696 O O . GLU B 1 287 ? 2.498 -22.234 9.328 1 91.44 287 GLU B O 1
ATOM 4701 N N . MET B 1 288 ? 3.824 -22.312 7.547 1 95.25 288 MET B N 1
ATOM 4702 C CA . MET B 1 288 ? 2.789 -22.516 6.535 1 95.25 288 MET B CA 1
ATOM 4703 C C . MET B 1 288 ? 3.045 -23.781 5.73 1 95.25 288 MET B C 1
ATOM 4705 O O . MET B 1 288 ? 4.156 -24 5.242 1 95.25 288 MET B O 1
ATOM 4709 N N . SER B 1 289 ? 2.053 -24.578 5.543 1 96.44 289 SER B N 1
ATOM 4710 C CA . SER B 1 289 ? 2.238 -25.875 4.906 1 96.44 289 SER B CA 1
ATOM 4711 C C . SER B 1 289 ? 1.697 -25.875 3.482 1 96.44 289 SER B C 1
ATOM 4713 O O . SER B 1 289 ? 0.53 -25.562 3.256 1 96.44 289 SER B O 1
ATOM 4715 N N . SER B 1 290 ? 2.516 -26.328 2.568 1 98.25 290 SER B N 1
ATOM 4716 C CA . SER B 1 290 ? 2.09 -26.5 1.183 1 98.25 290 SER B CA 1
ATOM 4717 C C . SER B 1 290 ? 1.712 -27.953 0.888 1 98.25 290 SER B C 1
ATOM 4719 O O . SER B 1 290 ? 1.7 -28.359 -0.271 1 98.25 290 SER B O 1
ATOM 4721 N N . GLU B 1 291 ? 1.438 -28.688 1.896 1 97.88 291 GLU B N 1
ATOM 4722 C CA . GLU B 1 291 ? 1.182 -30.125 1.763 1 97.88 291 GLU B CA 1
ATOM 4723 C C . GLU B 1 291 ? 0.03 -30.391 0.798 1 97.88 291 GLU B C 1
ATOM 4725 O O . GLU B 1 291 ? 0.074 -31.344 0.019 1 97.88 291 GLU B O 1
ATOM 4730 N N . LYS B 1 292 ? -1.031 -29.609 0.88 1 98.5 292 LYS B N 1
ATOM 4731 C CA . LYS B 1 292 ? -2.184 -29.797 0.001 1 98.5 292 LYS B CA 1
ATOM 4732 C C . LYS B 1 292 ? -1.773 -29.719 -1.467 1 98.5 292 LYS B C 1
ATOM 4734 O O . LYS B 1 292 ? -2.205 -30.531 -2.281 1 98.5 292 LYS B O 1
ATOM 4739 N N . LEU B 1 293 ? -0.971 -28.766 -1.803 1 98.81 293 LEU B N 1
ATOM 4740 C CA . LEU B 1 293 ? -0.476 -28.578 -3.164 1 98.81 293 LEU B CA 1
ATOM 4741 C C . LEU B 1 293 ? 0.467 -29.719 -3.551 1 98.81 293 LEU B C 1
ATOM 4743 O O . LEU B 1 293 ? 0.426 -30.203 -4.684 1 98.81 293 LEU B O 1
ATOM 4747 N N . GLN B 1 294 ? 1.312 -30.156 -2.656 1 98.56 294 GLN B N 1
ATOM 4748 C CA . GLN B 1 294 ? 2.248 -31.25 -2.896 1 98.56 294 GLN B CA 1
ATOM 4749 C C . GLN B 1 294 ? 1.51 -32.562 -3.182 1 98.56 294 GLN B C 1
ATOM 4751 O O . GLN B 1 294 ? 1.949 -33.344 -4.012 1 98.56 294 GLN B O 1
ATOM 4756 N N . ARG B 1 295 ? 0.453 -32.719 -2.545 1 98.19 295 ARG B N 1
ATOM 4757 C CA . ARG B 1 295 ? -0.348 -33.938 -2.758 1 98.19 295 ARG B CA 1
ATOM 4758 C C . ARG B 1 295 ? -0.93 -33.938 -4.168 1 98.19 295 ARG B C 1
ATOM 4760 O O . ARG B 1 295 ? -1.251 -35.031 -4.691 1 98.19 295 ARG B O 1
ATOM 4767 N N . LEU B 1 296 ? -1.012 -32.812 -4.812 1 98.12 296 LEU B N 1
ATOM 4768 C CA . LEU B 1 296 ? -1.503 -32.75 -6.184 1 98.12 296 LEU B CA 1
ATOM 4769 C C . LEU B 1 296 ? -0.386 -33.031 -7.18 1 98.12 296 LEU B C 1
ATOM 4771 O O . LEU B 1 296 ? -0.637 -33.156 -8.383 1 98.12 296 LEU B O 1
ATOM 4775 N N . GLY B 1 297 ? 0.852 -33.031 -6.68 1 98.31 297 GLY B N 1
ATOM 4776 C CA . GLY B 1 297 ? 1.972 -33.344 -7.551 1 98.31 297 GLY B CA 1
ATOM 4777 C C . GLY B 1 297 ? 2.967 -32.219 -7.68 1 98.31 297 GLY B C 1
ATOM 4778 O O . GLY B 1 297 ? 3.891 -32.281 -8.492 1 98.31 297 GLY B O 1
ATOM 4779 N N . TRP B 1 298 ? 2.795 -31.172 -6.871 1 98.56 298 TRP B N 1
ATOM 4780 C CA . TRP B 1 298 ? 3.676 -30 -6.934 1 98.56 298 TRP B CA 1
ATOM 4781 C C . TRP B 1 298 ? 5.008 -30.297 -6.254 1 98.56 298 TRP B C 1
ATOM 4783 O O . TRP B 1 298 ? 5.047 -30.906 -5.184 1 98.56 298 TRP B O 1
ATOM 4793 N N . SER B 1 299 ? 6.051 -29.969 -6.879 1 98.31 299 SER B N 1
ATOM 4794 C CA . SER B 1 299 ? 7.398 -29.984 -6.32 1 98.31 299 SER B CA 1
ATOM 4795 C C . SER B 1 299 ? 8.078 -28.625 -6.5 1 98.31 299 SER B C 1
ATOM 4797 O O . SER B 1 299 ? 7.562 -27.75 -7.203 1 98.31 299 SER B O 1
ATOM 4799 N N . TYR B 1 300 ? 9.125 -28.422 -5.742 1 98.44 300 TYR B N 1
ATOM 4800 C CA . TYR B 1 300 ? 9.773 -27.109 -5.836 1 98.44 300 TYR B CA 1
ATOM 4801 C C . TYR B 1 300 ? 11.289 -27.266 -5.875 1 98.44 300 TYR B C 1
ATOM 4803 O O . TYR B 1 300 ? 11.828 -28.281 -5.453 1 98.44 300 TYR B O 1
ATOM 4811 N N . ARG B 1 301 ? 11.93 -26.344 -6.41 1 98.62 301 ARG B N 1
ATOM 4812 C CA . ARG B 1 301 ? 13.375 -26.281 -6.547 1 98.62 301 ARG B CA 1
ATOM 4813 C C . ARG B 1 301 ? 14.047 -26.047 -5.191 1 98.62 301 ARG B C 1
ATOM 4815 O O . ARG B 1 301 ? 13.406 -25.562 -4.258 1 98.62 301 ARG B O 1
ATOM 4822 N N . SER B 1 302 ? 15.32 -26.438 -5.129 1 98.44 302 SER B N 1
ATOM 4823 C CA . SER B 1 302 ? 16.094 -26.172 -3.916 1 98.44 302 SER B CA 1
ATOM 4824 C C . SER B 1 302 ? 16.328 -24.672 -3.729 1 98.44 302 SER B C 1
ATOM 4826 O O . SER B 1 302 ? 16.297 -23.906 -4.695 1 98.44 302 SER B O 1
ATOM 4828 N N . LEU B 1 303 ? 16.531 -24.297 -2.465 1 98.31 303 LEU B N 1
ATOM 4829 C CA . LEU B 1 303 ? 16.828 -22.906 -2.17 1 98.31 303 LEU B CA 1
ATOM 4830 C C . LEU B 1 303 ? 18.062 -22.438 -2.908 1 98.31 303 LEU B C 1
ATOM 4832 O O . LEU B 1 303 ? 18.094 -21.328 -3.451 1 98.31 303 LEU B O 1
ATOM 4836 N N . GLN B 1 304 ? 19.062 -23.25 -2.951 1 98.44 304 GLN B N 1
ATOM 4837 C CA . GLN B 1 304 ? 20.312 -22.922 -3.631 1 98.44 304 GLN B CA 1
ATOM 4838 C C . GLN B 1 304 ? 20.078 -22.656 -5.113 1 98.44 304 GLN B C 1
ATOM 4840 O O . GLN B 1 304 ? 20.578 -21.672 -5.664 1 98.44 304 GLN B O 1
ATOM 4845 N N . GLU B 1 305 ? 19.312 -23.531 -5.742 1 98.56 305 GLU B N 1
ATOM 4846 C CA . GLU B 1 305 ? 19 -23.359 -7.156 1 98.56 305 GLU B CA 1
ATOM 4847 C C . GLU B 1 305 ? 18.266 -22.047 -7.406 1 98.56 305 GLU B C 1
ATOM 4849 O O . GLU B 1 305 ? 18.578 -21.312 -8.344 1 98.56 305 GLU B O 1
ATOM 4854 N N . THR B 1 306 ? 17.266 -21.734 -6.559 1 98.62 306 THR B N 1
ATOM 4855 C CA . THR B 1 306 ? 16.484 -20.516 -6.672 1 98.62 306 THR B CA 1
ATOM 4856 C C . THR B 1 306 ? 17.375 -19.281 -6.57 1 98.62 306 THR B C 1
ATOM 4858 O O . THR B 1 306 ? 17.297 -18.375 -7.406 1 98.62 306 THR B O 1
ATOM 4861 N N . LEU B 1 307 ? 18.281 -19.281 -5.574 1 98.56 307 LEU B N 1
ATOM 4862 C CA . LEU B 1 307 ? 19.125 -18.125 -5.309 1 98.56 307 LEU B CA 1
ATOM 4863 C C . LEU B 1 307 ? 20.156 -17.953 -6.41 1 98.56 307 LEU B C 1
ATOM 4865 O O . LEU B 1 307 ? 20.359 -16.844 -6.918 1 98.56 307 LEU B O 1
ATOM 4869 N N . VAL B 1 308 ? 20.766 -19.016 -6.859 1 98.5 308 VAL B N 1
ATOM 4870 C CA . VAL B 1 308 ? 21.812 -18.953 -7.867 1 98.5 308 VAL B CA 1
ATOM 4871 C C . VAL B 1 308 ? 21.234 -18.531 -9.211 1 98.5 308 VAL B C 1
ATOM 4873 O O . VAL B 1 308 ? 21.781 -17.641 -9.867 1 98.5 308 VAL B O 1
ATOM 4876 N N . ASP B 1 309 ? 20.094 -19.141 -9.586 1 98.62 309 ASP B N 1
ATOM 4877 C CA . ASP B 1 309 ? 19.469 -18.766 -10.852 1 98.62 309 ASP B CA 1
ATOM 4878 C C . ASP B 1 309 ? 19.016 -17.312 -10.844 1 98.62 309 ASP B C 1
ATOM 4880 O O . ASP B 1 309 ? 19.047 -16.641 -11.875 1 98.62 309 ASP B O 1
ATOM 4884 N N . SER B 1 310 ? 18.547 -16.828 -9.625 1 98.5 310 SER B N 1
ATOM 4885 C CA . SER B 1 310 ? 18.188 -15.414 -9.5 1 98.5 310 SER B CA 1
ATOM 4886 C C . SER B 1 310 ? 19.375 -14.508 -9.758 1 98.5 310 SER B C 1
ATOM 4888 O O . SER B 1 310 ? 19.312 -13.617 -10.609 1 98.5 310 SER B O 1
ATOM 4890 N N . VAL B 1 311 ? 20.484 -14.781 -9.086 1 97.94 311 VAL B N 1
ATOM 4891 C CA . VAL B 1 311 ? 21.672 -13.938 -9.164 1 97.94 311 VAL B CA 1
ATOM 4892 C C . VAL B 1 311 ? 22.219 -13.93 -10.586 1 97.94 311 VAL B C 1
ATOM 4894 O O . VAL B 1 311 ? 22.531 -12.875 -11.133 1 97.94 311 VAL B O 1
ATOM 4897 N N . GLU B 1 312 ? 22.266 -15.109 -11.234 1 98.12 312 GLU B N 1
ATOM 4898 C CA . GLU B 1 312 ? 22.766 -15.195 -12.602 1 98.12 312 GLU B CA 1
ATOM 4899 C C . GLU B 1 312 ? 21.875 -14.406 -13.562 1 98.12 312 GLU B C 1
ATOM 4901 O O . GLU B 1 312 ? 22.375 -13.758 -14.484 1 98.12 312 GLU B O 1
ATOM 4906 N N . SER B 1 313 ? 20.594 -14.508 -13.32 1 97.94 313 SER B N 1
ATOM 4907 C CA . SER B 1 313 ? 19.656 -13.758 -14.133 1 97.94 313 SER B CA 1
ATOM 4908 C C . SER B 1 313 ? 19.812 -12.258 -13.93 1 97.94 313 SER B C 1
ATOM 4910 O O . SER B 1 313 ? 19.734 -11.477 -14.883 1 97.94 313 SER B O 1
ATOM 4912 N N . TYR B 1 314 ? 20.031 -11.844 -12.68 1 97 314 TYR B N 1
ATOM 4913 C CA . TYR B 1 314 ? 20.219 -10.438 -12.344 1 97 314 TYR B CA 1
ATOM 4914 C C . TYR B 1 314 ? 21.469 -9.883 -13 1 97 314 TYR B C 1
ATOM 4916 O O . TYR B 1 314 ? 21.484 -8.734 -13.461 1 97 314 TYR B O 1
ATOM 4924 N N . LYS B 1 315 ? 22.531 -10.688 -13.086 1 95.94 315 LYS B N 1
ATOM 4925 C CA . LYS B 1 315 ? 23.75 -10.297 -13.766 1 95.94 315 LYS B CA 1
ATOM 4926 C C . LYS B 1 315 ? 23.5 -10.055 -15.25 1 95.94 315 LYS B C 1
ATOM 4928 O O . LYS B 1 315 ? 23.938 -9.039 -15.797 1 95.94 315 LYS B O 1
ATOM 4933 N N . LYS B 1 316 ? 22.781 -10.953 -15.82 1 95.38 316 LYS B N 1
ATOM 4934 C CA . LYS B 1 316 ? 22.484 -10.844 -17.25 1 95.38 316 LYS B CA 1
ATOM 4935 C C . LYS B 1 316 ? 21.625 -9.609 -17.547 1 95.38 316 LYS B C 1
ATOM 4937 O O . LYS B 1 316 ? 21.766 -8.992 -18.594 1 95.38 316 LYS B O 1
ATOM 4942 N N . ALA B 1 317 ? 20.781 -9.242 -16.578 1 93.94 317 ALA B N 1
ATOM 4943 C CA . ALA B 1 317 ? 19.875 -8.117 -16.75 1 93.94 317 ALA B CA 1
ATOM 4944 C C . ALA B 1 317 ? 20.547 -6.801 -16.391 1 93.94 317 ALA B C 1
ATOM 4946 O O . ALA B 1 317 ? 19.969 -5.727 -16.562 1 93.94 317 ALA B O 1
ATOM 4947 N N . GLY B 1 318 ? 21.75 -6.859 -15.773 1 92.81 318 GLY B N 1
ATOM 4948 C CA . GLY B 1 318 ? 22.5 -5.656 -15.422 1 92.81 318 GLY B CA 1
ATOM 4949 C C . GLY B 1 318 ? 22.141 -5.125 -14.047 1 92.81 318 GLY B C 1
ATOM 4950 O O . GLY B 1 318 ? 22.516 -4.004 -13.695 1 92.81 318 GLY B O 1
ATOM 4951 N N . LEU B 1 319 ? 21.406 -5.906 -13.297 1 91.5 319 LEU B N 1
ATOM 4952 C CA . LEU B 1 319 ? 21.031 -5.52 -11.938 1 91.5 319 LEU B CA 1
ATOM 4953 C C . LEU B 1 319 ? 22.188 -5.766 -10.969 1 91.5 319 LEU B C 1
ATOM 4955 O O . LEU B 1 319 ? 22.266 -5.141 -9.914 1 91.5 319 LEU B O 1
ATOM 4959 N N . LEU B 1 320 ? 23 -6.707 -11.359 1 93.31 320 LEU B N 1
ATOM 4960 C CA . LEU B 1 320 ? 24.219 -7.051 -10.625 1 93.31 320 LEU B CA 1
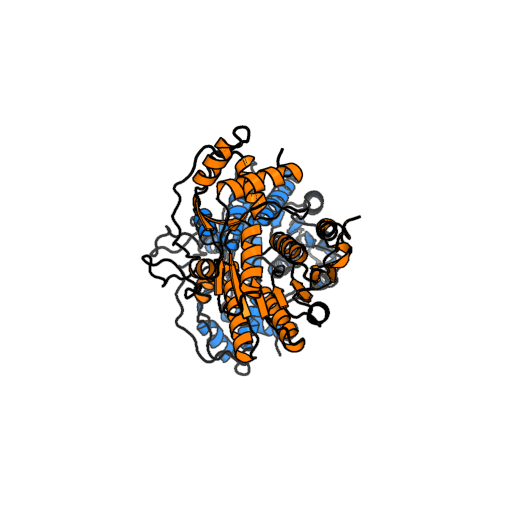ATOM 4961 C C . LEU B 1 320 ? 25.438 -7.07 -11.547 1 93.31 320 LEU B C 1
ATOM 4963 O O . LEU B 1 320 ? 25.281 -7.246 -12.758 1 93.31 320 LEU B O 1
ATOM 4967 N N . ASP B 1 321 ? 26.578 -6.738 -10.953 1 88.06 321 ASP B N 1
ATOM 4968 C CA . ASP B 1 321 ? 27.812 -6.801 -11.727 1 88.06 321 ASP B CA 1
ATOM 4969 C C . ASP B 1 321 ? 28.328 -8.234 -11.828 1 88.06 321 ASP B C 1
ATOM 4971 O O . ASP B 1 321 ? 28.078 -9.047 -10.93 1 88.06 321 ASP B O 1
#